Protein AF-A0A7V9Q6L2-F1 (afdb_monomer)

Solvent-accessible surface area (backbone atoms only — not comparable to full-atom values): 27341 Å² total; per-residue (Å²): 144,86,89,87,87,85,85,87,82,90,83,86,64,99,75,74,77,53,73,68,39,53,54,52,52,50,51,54,52,54,52,43,50,50,40,48,52,53,35,56,74,56,25,67,44,70,55,85,98,48,64,47,20,23,46,60,81,89,54,92,84,54,55,62,50,43,51,35,40,32,33,28,33,26,70,83,36,38,52,64,50,47,68,54,45,42,64,60,35,57,77,67,72,48,44,34,36,32,54,68,41,55,68,55,42,51,40,30,22,34,10,76,78,70,35,53,69,36,12,18,61,43,35,43,36,52,45,82,42,65,69,50,36,44,53,49,52,55,52,50,39,66,62,47,59,80,54,69,34,21,75,48,51,50,44,45,64,71,46,92,77,40,34,37,25,35,31,55,46,42,69,48,90,43,69,45,71,46,100,84,73,45,79,39,47,32,33,63,49,98,86,64,50,80,41,77,53,58,86,41,85,82,37,27,58,54,93,89,54,84,80,76,62,78,77,82,81,69,73,84,72,84,68,70,86,88,71,48,92,54,98,58,55,54,40,64,79,44,80,74,47,75,42,29,30,26,36,33,23,42,22,38,38,56,82,48,98,70,70,40,71,23,30,38,36,40,8,24,52,43,9,49,31,45,96,87,66,49,20,12,35,51,36,47,54,48,23,56,50,50,43,52,53,40,44,74,71,68,42,81,57,58,50,80,76,50,72,52,74,58,98,75,26,32,36,40,32,29,53,53,78,66,62,51,32,42,42,57,58,60,68,75,40,98,60,82,64,55,69,69,56,38,40,54,51,47,26,54,50,23,46,50,49,28,51,43,46,73,72,43,33,21,57,42,53,54,39,40,77,33,25,29,38,25,80,96,72,40,79,36,55,50,83,50,58,66,39,34,38,64,94,58,66,66,72,69,89,70,58,53,72,60,40,44,50,70,77,51,67,90,43,83,67,74,73,57,54,58,58,43,32,38,23,6,44,19,46,39,47,43,23,55,68,47,71,51,78,62,53,80,92,52,85,79,76,59,49,65,82,67,30,82,90,64,54,70,70,58,48,52,50,38,59,31,23,68,32,83,95,58,49,66,57,39,58,59,50,20,53,54,40,47,54,57,47,61,76,73,108

Structure (mmCIF, N/CA/C/O backbone):
data_AF-A0A7V9Q6L2-F1
#
_entry.id   AF-A0A7V9Q6L2-F1
#
loop_
_atom_site.group_PDB
_atom_site.id
_atom_site.type_symbol
_atom_site.label_atom_id
_atom_site.label_alt_id
_atom_site.label_comp_id
_atom_site.label_asym_id
_atom_site.label_entity_id
_atom_site.label_seq_id
_atom_site.pdbx_PDB_ins_code
_atom_site.Cartn_x
_atom_site.Cartn_y
_atom_site.Cartn_z
_atom_site.occupancy
_atom_site.B_iso_or_equiv
_atom_site.auth_seq_id
_atom_site.auth_comp_id
_atom_site.auth_asym_id
_atom_site.auth_atom_id
_atom_site.pdbx_PDB_model_num
ATOM 1 N N . MET A 1 1 ? 42.927 -9.748 39.811 1.00 38.72 1 MET A N 1
ATOM 2 C CA . MET A 1 1 ? 41.551 -10.128 40.196 1.00 38.72 1 MET A CA 1
ATOM 3 C C . MET A 1 1 ? 40.518 -9.326 39.387 1.00 38.72 1 MET A C 1
ATOM 5 O O . MET A 1 1 ? 39.638 -8.703 39.953 1.00 38.72 1 MET A O 1
ATOM 9 N N . ILE A 1 2 ? 40.649 -9.313 38.052 1.00 32.78 2 ILE A N 1
ATOM 10 C CA . ILE A 1 2 ? 39.680 -8.754 37.090 1.00 32.78 2 ILE A CA 1
ATOM 11 C C . ILE A 1 2 ? 39.890 -9.546 35.796 1.00 32.78 2 ILE A C 1
ATOM 13 O O . ILE A 1 2 ? 40.811 -9.238 35.049 1.00 32.78 2 ILE A O 1
ATOM 17 N N . LYS A 1 3 ? 39.123 -10.622 35.603 1.00 26.20 3 LYS A N 1
ATOM 18 C CA . LYS A 1 3 ? 38.919 -11.356 34.338 1.00 26.20 3 LYS A CA 1
ATOM 19 C C . LYS A 1 3 ? 37.876 -12.454 34.594 1.00 26.20 3 LYS A C 1
ATOM 21 O O . LYS A 1 3 ? 38.220 -13.621 34.574 1.00 26.20 3 LYS A O 1
ATOM 26 N N . GLU A 1 4 ? 36.630 -12.078 34.908 1.00 31.11 4 GLU A N 1
ATOM 27 C CA . GLU A 1 4 ? 35.512 -13.043 34.987 1.00 31.11 4 GLU A CA 1
ATOM 28 C C . GLU A 1 4 ? 34.119 -12.378 35.101 1.00 31.11 4 GLU A C 1
ATOM 30 O O . GLU A 1 4 ? 33.344 -12.708 35.982 1.00 31.11 4 GLU A O 1
ATOM 35 N N . VAL A 1 5 ? 33.764 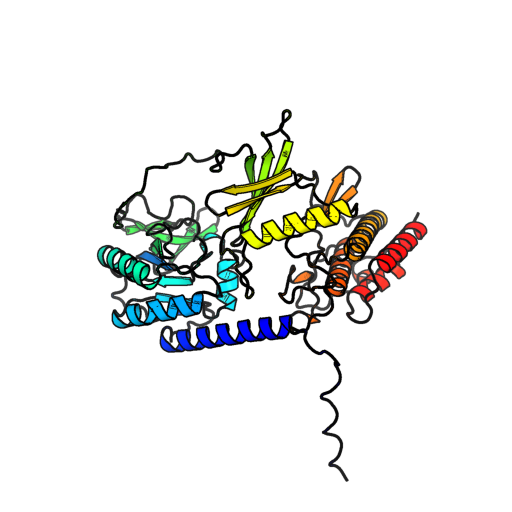-11.409 34.238 1.00 30.47 5 VAL A N 1
ATOM 36 C CA . VAL A 1 5 ? 32.352 -10.936 34.114 1.00 30.47 5 VAL A CA 1
ATOM 37 C C . VAL A 1 5 ? 32.006 -10.465 32.682 1.00 30.47 5 VAL A C 1
ATOM 39 O O . VAL A 1 5 ? 31.285 -9.494 32.494 1.00 30.47 5 VAL A O 1
ATOM 42 N N . VAL A 1 6 ? 32.534 -11.105 31.628 1.00 30.81 6 VAL A N 1
ATOM 43 C CA . VAL A 1 6 ? 32.197 -10.738 30.220 1.00 30.81 6 VAL A CA 1
ATOM 44 C C . VAL A 1 6 ? 31.583 -11.899 29.423 1.00 30.81 6 VAL A C 1
ATOM 46 O O . VAL A 1 6 ? 31.361 -11.804 28.224 1.00 30.81 6 VAL A O 1
ATOM 49 N N . ALA A 1 7 ? 31.196 -12.986 30.083 1.00 28.55 7 ALA A N 1
ATOM 50 C CA . ALA A 1 7 ? 30.449 -14.064 29.448 1.00 28.55 7 ALA A CA 1
ATOM 51 C C . ALA A 1 7 ? 29.199 -14.350 30.274 1.00 28.55 7 ALA A C 1
ATOM 53 O O . ALA A 1 7 ? 29.247 -15.251 31.089 1.00 28.55 7 ALA A O 1
ATOM 54 N N . LEU A 1 8 ? 28.147 -13.528 30.134 1.00 27.83 8 LEU A N 1
ATOM 55 C CA . LEU A 1 8 ? 26.756 -13.790 30.561 1.00 27.83 8 LEU A CA 1
ATOM 56 C C . LEU A 1 8 ? 25.867 -12.570 30.197 1.00 27.83 8 LEU A C 1
ATOM 58 O O . LEU A 1 8 ? 25.389 -11.844 31.067 1.00 27.83 8 LEU A O 1
ATOM 62 N N . SER A 1 9 ? 25.654 -12.286 28.906 1.00 31.33 9 SER A N 1
ATOM 63 C CA . SER A 1 9 ? 24.644 -11.282 28.497 1.00 31.33 9 SER A CA 1
ATOM 64 C C . SER A 1 9 ? 23.985 -11.493 27.126 1.00 31.33 9 SER A C 1
ATOM 66 O O . SER A 1 9 ? 23.320 -10.580 26.646 1.00 31.33 9 SER A O 1
ATOM 68 N N . ASN A 1 10 ? 24.077 -12.684 26.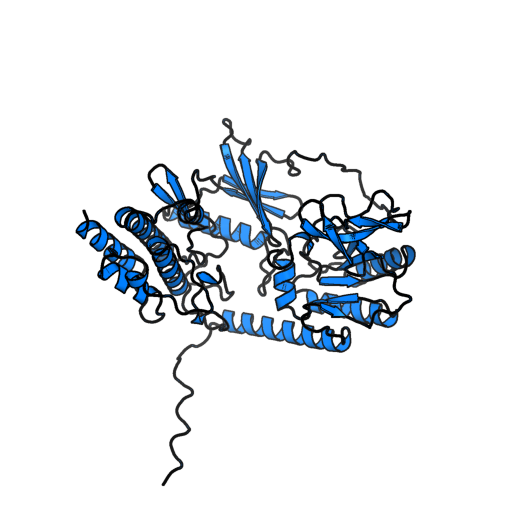524 1.00 31.06 10 ASN A N 1
ATOM 69 C CA . ASN A 1 10 ? 23.445 -12.967 25.224 1.00 31.06 10 ASN A CA 1
ATOM 70 C C . ASN A 1 10 ? 22.164 -13.819 25.283 1.00 31.06 10 ASN A C 1
ATOM 72 O O . ASN A 1 10 ? 21.725 -14.296 24.247 1.00 31.06 10 ASN A O 1
ATOM 76 N N . ASP A 1 11 ? 21.525 -13.965 26.449 1.00 32.78 11 ASP A N 1
ATOM 77 C CA . ASP A 1 11 ? 20.371 -14.871 26.600 1.00 32.78 11 ASP A CA 1
ATOM 78 C C . ASP A 1 11 ? 19.207 -14.245 27.397 1.00 32.78 11 ASP A C 1
ATOM 80 O O . ASP A 1 11 ? 18.768 -14.745 28.431 1.00 32.78 11 ASP A O 1
ATOM 84 N N . ARG A 1 12 ? 18.722 -13.068 26.965 1.00 34.59 12 ARG A N 1
ATOM 85 C CA . ARG A 1 12 ? 17.603 -12.356 27.631 1.00 34.59 12 ARG A CA 1
ATOM 86 C C . ARG A 1 12 ? 16.412 -11.981 26.756 1.00 34.59 12 ARG A C 1
ATOM 88 O O . ARG A 1 12 ? 15.599 -11.148 27.145 1.00 34.59 12 ARG A O 1
ATOM 95 N N . THR A 1 13 ? 16.223 -12.677 25.649 1.00 36.84 13 THR A N 1
ATOM 96 C CA . THR A 1 13 ? 14.893 -12.822 25.055 1.00 36.84 13 THR A CA 1
ATOM 97 C C . THR A 1 13 ? 14.795 -14.258 24.577 1.00 36.84 13 THR A C 1
ATOM 99 O O . THR A 1 13 ? 15.416 -14.586 23.572 1.00 36.84 13 THR A O 1
ATOM 102 N N . GLY A 1 14 ? 14.047 -15.119 25.275 1.00 32.44 14 GLY A N 1
ATOM 103 C CA . GLY A 1 14 ? 13.713 -16.485 24.833 1.00 32.44 14 GLY A CA 1
ATOM 104 C C . GLY A 1 14 ? 12.811 -16.501 23.590 1.00 32.44 14 GLY A C 1
ATOM 105 O O . GLY A 1 14 ? 11.847 -17.255 23.515 1.00 32.44 14 GLY A O 1
ATOM 106 N N . TYR A 1 15 ? 13.072 -15.597 22.648 1.00 44.81 15 TYR A N 1
ATOM 107 C CA . TYR A 1 15 ? 12.371 -15.437 21.398 1.00 44.81 15 TYR A CA 1
ATOM 108 C C . TYR A 1 15 ? 12.981 -16.404 20.391 1.00 44.81 15 TYR A C 1
ATOM 110 O O . TYR A 1 15 ? 14.054 -16.167 19.833 1.00 44.81 15 TYR A O 1
ATOM 118 N N . HIS A 1 16 ? 12.288 -17.511 20.163 1.00 48.88 16 HIS A N 1
ATOM 119 C CA . HIS A 1 16 ? 12.576 -18.397 19.050 1.00 48.88 16 HIS A CA 1
ATOM 120 C C . HIS A 1 16 ? 11.666 -17.990 17.887 1.00 48.88 16 HIS A C 1
ATOM 122 O O . HIS A 1 16 ? 10.455 -18.174 17.996 1.00 48.88 16 HIS A O 1
ATOM 128 N N . PRO A 1 17 ? 12.213 -17.433 16.788 1.00 56.88 17 PRO A N 1
ATOM 129 C CA . PRO A 1 17 ? 11.388 -16.988 15.674 1.00 56.88 17 PRO A CA 1
ATOM 130 C C . PRO A 1 17 ? 10.621 -18.170 15.089 1.00 56.88 17 PRO A C 1
ATOM 132 O O . PRO A 1 17 ? 11.206 -19.248 14.895 1.00 56.88 17 PRO A O 1
ATOM 135 N N . HIS A 1 18 ? 9.342 -17.962 14.775 1.00 59.56 18 HIS A N 1
ATOM 136 C CA . HIS A 1 18 ? 8.531 -18.986 14.123 1.00 59.56 18 HIS A CA 1
ATOM 137 C C . HIS A 1 18 ? 9.165 -19.385 12.772 1.00 59.56 18 HIS A C 1
ATOM 139 O O . HIS A 1 18 ? 9.782 -18.546 12.108 1.00 59.56 18 HIS A O 1
ATOM 145 N N . PRO A 1 19 ? 9.022 -20.644 12.309 1.00 57.47 19 PRO A N 1
ATOM 146 C CA . PRO A 1 19 ? 9.612 -21.093 11.042 1.00 57.47 19 PRO A CA 1
ATOM 147 C C . PRO A 1 19 ? 9.271 -20.194 9.840 1.00 57.47 19 PRO A C 1
ATOM 149 O O . PRO A 1 19 ? 10.137 -19.942 9.001 1.00 57.47 19 PRO A O 1
ATOM 152 N N . GLY A 1 20 ? 8.048 -19.649 9.802 1.00 63.75 20 GLY A N 1
ATOM 153 C CA . GLY A 1 20 ? 7.611 -18.689 8.783 1.00 63.75 20 GLY A CA 1
ATOM 154 C C . GLY A 1 20 ? 8.379 -17.362 8.810 1.00 63.75 20 GLY A C 1
ATOM 155 O O . GLY A 1 20 ? 8.741 -16.849 7.757 1.00 63.75 20 GLY A O 1
ATOM 156 N N . GLU A 1 21 ? 8.724 -16.840 9.990 1.00 65.88 21 GLU A N 1
ATOM 157 C CA . GLU A 1 21 ? 9.515 -15.606 10.130 1.00 65.88 21 GLU A CA 1
ATOM 158 C C . GLU A 1 21 ? 10.955 -15.791 9.650 1.00 65.88 21 GLU A C 1
ATOM 160 O O . GLU A 1 21 ? 11.505 -14.920 8.973 1.00 65.88 21 GLU A O 1
ATOM 165 N N . LYS A 1 22 ? 11.567 -16.946 9.956 1.00 72.44 22 LYS A N 1
ATOM 166 C CA . LYS A 1 22 ? 12.924 -17.267 9.485 1.00 72.44 22 LYS A CA 1
ATOM 167 C C . LYS A 1 22 ? 12.971 -17.379 7.964 1.00 72.44 22 LYS A C 1
ATOM 169 O O . LYS A 1 22 ? 13.867 -16.811 7.343 1.00 72.44 22 LYS A O 1
ATOM 174 N N . ALA A 1 23 ? 12.006 -18.081 7.368 1.00 77.94 23 ALA A N 1
ATOM 175 C CA . ALA A 1 23 ? 11.914 -18.232 5.918 1.00 77.94 23 ALA A CA 1
ATOM 176 C C . ALA A 1 23 ? 11.680 -16.882 5.216 1.00 77.94 23 ALA A C 1
ATOM 178 O O . ALA A 1 23 ? 12.363 -16.571 4.235 1.00 77.94 23 ALA A O 1
ATOM 179 N N . TYR A 1 24 ? 10.781 -16.059 5.763 1.00 80.75 24 TYR A N 1
ATOM 180 C CA . TYR A 1 24 ? 10.493 -14.711 5.278 1.00 80.75 24 TYR A CA 1
ATOM 181 C C . TYR A 1 24 ? 11.738 -13.813 5.317 1.00 80.75 24 TYR A C 1
ATOM 183 O O . TYR A 1 24 ? 12.124 -13.225 4.304 1.00 80.75 24 TYR A O 1
ATOM 191 N N . GLY A 1 25 ? 12.425 -13.764 6.464 1.00 83.81 25 GLY A N 1
ATOM 192 C CA . GLY A 1 25 ? 13.658 -12.993 6.634 1.00 83.81 25 GLY A CA 1
ATOM 193 C C . GLY A 1 25 ? 14.776 -13.443 5.694 1.00 83.81 25 GLY A C 1
ATOM 194 O O . GLY A 1 25 ? 15.381 -12.613 5.018 1.00 83.81 25 GLY A O 1
ATOM 195 N N . HIS A 1 26 ? 15.004 -14.755 5.583 1.00 86.12 26 HIS A N 1
ATOM 196 C CA . HIS A 1 26 ? 16.014 -15.316 4.682 1.00 86.12 26 HIS A CA 1
ATOM 197 C C . HIS A 1 26 ? 15.761 -14.928 3.220 1.00 86.12 26 HIS A C 1
ATOM 199 O O . HIS A 1 26 ? 16.689 -14.547 2.506 1.00 86.12 26 HIS A O 1
ATOM 205 N N . ARG A 1 27 ? 14.502 -14.976 2.768 1.00 89.25 27 ARG A N 1
ATOM 206 C CA . ARG A 1 27 ? 14.135 -14.589 1.401 1.00 89.25 27 ARG A CA 1
ATOM 207 C C . ARG A 1 27 ? 14.427 -13.116 1.117 1.00 89.25 27 ARG A C 1
ATOM 209 O O . ARG A 1 27 ? 14.967 -12.810 0.056 1.00 89.25 27 ARG A O 1
ATOM 216 N N . ILE A 1 28 ? 14.092 -12.217 2.047 1.00 90.81 28 ILE A N 1
ATOM 217 C CA . ILE A 1 28 ? 14.386 -10.782 1.913 1.00 90.81 28 ILE A CA 1
ATOM 218 C C . ILE A 1 28 ? 15.889 -10.564 1.769 1.00 90.81 28 ILE A C 1
ATOM 220 O O . ILE A 1 28 ? 16.313 -9.860 0.851 1.00 90.81 28 ILE A O 1
ATOM 224 N N . THR A 1 29 ? 16.681 -11.171 2.657 1.00 92.75 29 THR A N 1
ATOM 225 C CA . THR A 1 29 ? 18.142 -11.047 2.655 1.00 92.75 29 THR A CA 1
ATOM 226 C C . THR A 1 29 ? 18.728 -11.562 1.346 1.00 92.75 29 THR A C 1
ATOM 228 O O . THR A 1 29 ? 19.375 -10.797 0.637 1.00 92.75 29 THR A O 1
A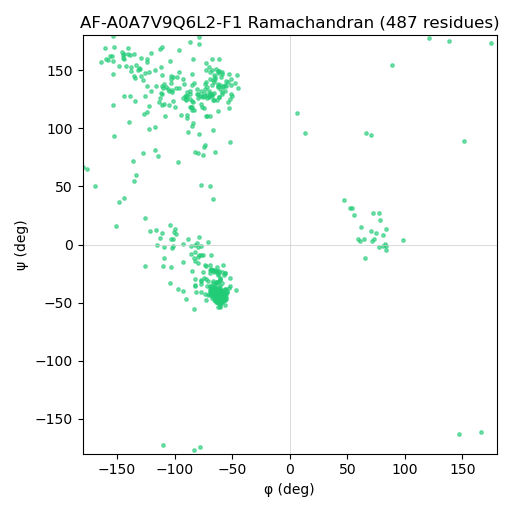TOM 231 N N . SER A 1 30 ? 18.395 -12.796 0.959 1.00 95.06 30 SER A N 1
ATOM 232 C CA . SER A 1 30 ? 18.913 -13.435 -0.255 1.00 95.06 30 SER A CA 1
ATOM 233 C C . SER A 1 30 ? 18.589 -12.642 -1.528 1.00 95.06 30 SER A C 1
ATOM 235 O O . SER A 1 30 ? 19.475 -12.371 -2.338 1.00 95.06 30 SER A O 1
ATOM 237 N N . LEU A 1 31 ? 17.338 -12.195 -1.704 1.00 96.50 31 LEU A N 1
ATOM 238 C CA . LEU A 1 31 ? 16.969 -11.396 -2.877 1.00 96.50 31 LEU A CA 1
ATOM 239 C C . LEU A 1 31 ? 17.652 -10.024 -2.874 1.00 96.50 31 LEU A C 1
ATOM 241 O O . LEU A 1 31 ? 18.072 -9.548 -3.930 1.00 96.50 31 LEU A O 1
ATOM 245 N N . SER A 1 32 ? 17.773 -9.392 -1.705 1.00 97.12 32 SER A N 1
ATOM 246 C CA . SER A 1 32 ? 18.403 -8.075 -1.573 1.00 97.12 32 SER A CA 1
ATOM 247 C C . SER A 1 32 ? 19.908 -8.122 -1.839 1.00 97.12 32 SER A C 1
ATOM 249 O O . SER A 1 32 ? 20.435 -7.199 -2.461 1.00 97.12 32 SER A O 1
ATOM 251 N N . GLU A 1 33 ? 20.588 -9.187 -1.411 1.00 97.50 33 GLU A N 1
ATOM 252 C CA . GLU A 1 33 ? 21.999 -9.445 -1.715 1.00 97.50 33 GLU A CA 1
ATOM 253 C C . GLU A 1 33 ? 22.203 -9.659 -3.215 1.00 97.50 33 GLU A C 1
ATOM 255 O O . GLU A 1 33 ? 22.992 -8.934 -3.821 1.00 97.50 33 GLU A O 1
ATOM 260 N N . GLY A 1 34 ? 21.394 -10.520 -3.845 1.00 97.94 34 GLY A N 1
ATOM 261 C CA . GLY A 1 34 ? 21.451 -10.720 -5.295 1.00 97.94 34 GLY A CA 1
ATOM 262 C C . GLY A 1 34 ? 21.215 -9.425 -6.083 1.00 97.94 34 GLY A C 1
ATOM 263 O O . GLY A 1 34 ? 21.959 -9.111 -7.011 1.00 97.94 34 GLY A O 1
ATOM 264 N N . TRP A 1 35 ? 20.243 -8.597 -5.677 1.00 98.12 35 TRP A N 1
ATOM 265 C CA . TRP A 1 35 ? 20.018 -7.291 -6.311 1.00 98.12 35 TRP A CA 1
ATOM 266 C C . TRP A 1 35 ? 21.237 -6.376 -6.176 1.00 98.12 35 TRP A C 1
ATOM 268 O O . TRP A 1 35 ? 21.622 -5.699 -7.129 1.00 98.12 35 TRP A O 1
ATOM 278 N N . LYS A 1 36 ? 21.859 -6.352 -4.992 1.00 97.44 36 LYS A N 1
ATOM 279 C CA . LYS A 1 36 ? 23.044 -5.536 -4.717 1.00 97.44 36 LYS A CA 1
ATOM 280 C C . LYS A 1 36 ? 24.225 -5.953 -5.594 1.00 97.44 36 LYS A C 1
ATOM 282 O O . LYS A 1 36 ? 24.883 -5.071 -6.143 1.00 97.44 36 LYS A O 1
ATOM 287 N N . GLU A 1 37 ? 24.469 -7.251 -5.748 1.00 98.12 37 GLU A N 1
ATOM 288 C CA . GLU A 1 37 ? 25.532 -7.796 -6.604 1.00 98.12 37 GLU A CA 1
ATOM 289 C C . GLU A 1 37 ? 25.307 -7.441 -8.077 1.00 98.12 37 GLU A C 1
ATOM 291 O O . GLU A 1 37 ? 26.181 -6.856 -8.719 1.00 98.12 37 GLU A O 1
ATOM 296 N N . LEU A 1 38 ? 24.095 -7.673 -8.589 1.00 98.31 38 LEU A N 1
ATOM 297 C CA . LEU A 1 38 ? 23.725 -7.344 -9.968 1.00 98.31 38 LEU A CA 1
ATOM 298 C C . LEU A 1 38 ? 23.818 -5.835 -10.238 1.00 98.31 38 LEU A C 1
ATOM 300 O O . LEU A 1 38 ? 24.314 -5.404 -11.281 1.00 98.31 38 LEU A O 1
ATOM 304 N N . CYS A 1 39 ? 23.394 -5.003 -9.286 1.00 97.12 39 CYS A N 1
ATOM 305 C CA . CYS A 1 39 ? 23.569 -3.558 -9.368 1.00 97.12 39 CYS A CA 1
ATOM 306 C C . CYS A 1 39 ? 25.042 -3.133 -9.326 1.00 97.12 39 CYS A C 1
ATOM 308 O O . CYS A 1 39 ? 25.403 -2.180 -10.012 1.00 97.12 39 CYS A O 1
ATOM 310 N N . ALA A 1 40 ? 25.890 -3.787 -8.531 1.00 96.50 40 ALA A N 1
ATOM 311 C CA . ALA A 1 40 ? 27.319 -3.488 -8.499 1.00 96.50 40 ALA A CA 1
ATOM 312 C C . ALA A 1 40 ? 27.991 -3.830 -9.837 1.00 96.50 40 ALA A C 1
ATOM 314 O O . ALA A 1 40 ? 28.828 -3.063 -10.306 1.00 96.50 40 ALA A O 1
ATOM 315 N N . GLN A 1 41 ? 27.568 -4.927 -10.471 1.00 97.75 41 GLN A N 1
ATOM 316 C CA . GLN A 1 41 ? 28.099 -5.382 -11.751 1.00 97.75 41 GLN A CA 1
ATOM 317 C C . GLN A 1 41 ? 27.644 -4.517 -12.937 1.00 97.75 41 GLN A C 1
ATOM 319 O O . GLN A 1 41 ? 28.470 -4.122 -13.756 1.00 97.75 41 GLN A O 1
ATOM 324 N N . TYR A 1 42 ? 26.345 -4.218 -13.046 1.00 98.31 42 TYR A N 1
ATOM 325 C CA . TYR A 1 42 ? 25.775 -3.608 -14.259 1.00 98.31 42 TYR A CA 1
ATOM 326 C C . TYR A 1 42 ? 25.339 -2.145 -14.107 1.00 98.31 42 TYR A C 1
ATOM 328 O O . TYR A 1 42 ? 25.018 -1.487 -15.096 1.00 98.31 42 TYR A O 1
ATOM 336 N N . LEU A 1 43 ? 25.277 -1.629 -12.879 1.00 97.75 43 LEU A N 1
ATOM 337 C CA . LEU A 1 43 ? 24.831 -0.268 -12.564 1.00 97.75 43 LEU A CA 1
ATOM 338 C C . LEU A 1 43 ? 25.805 0.396 -11.571 1.00 97.75 43 LEU A C 1
ATOM 340 O O . LEU A 1 43 ? 25.405 0.746 -10.450 1.00 97.75 43 LEU A O 1
ATOM 344 N N . PRO A 1 44 ? 27.096 0.546 -11.922 1.00 96.38 44 PRO A N 1
ATOM 345 C CA . PRO A 1 44 ? 28.130 0.952 -10.971 1.00 96.38 44 PRO A CA 1
ATOM 346 C C . PRO A 1 44 ? 27.952 2.390 -10.464 1.00 96.38 44 PRO A C 1
ATOM 348 O O . PRO A 1 44 ? 28.428 2.722 -9.380 1.00 96.38 44 PRO A O 1
ATOM 351 N N . LEU A 1 45 ? 27.241 3.246 -11.203 1.00 96.75 45 LEU A N 1
ATOM 352 C CA . LEU A 1 45 ? 27.132 4.664 -10.874 1.00 96.75 45 LEU A CA 1
ATOM 353 C C . LEU A 1 45 ? 26.000 4.949 -9.891 1.00 96.75 45 LEU A C 1
ATOM 355 O O . LEU A 1 45 ? 24.834 4.646 -10.157 1.00 96.75 45 LEU A O 1
ATOM 359 N N . ILE A 1 46 ? 26.353 5.613 -8.790 1.00 93.12 46 ILE A N 1
ATOM 360 C CA . ILE A 1 46 ? 25.446 5.995 -7.706 1.00 93.12 46 ILE A CA 1
ATOM 361 C C . ILE A 1 46 ? 25.511 7.514 -7.535 1.00 93.12 46 ILE A C 1
ATOM 363 O O . ILE A 1 46 ? 26.445 8.021 -6.915 1.00 93.12 46 ILE A O 1
ATOM 367 N N . PRO A 1 47 ? 24.550 8.273 -8.079 1.00 91.31 47 PRO A N 1
ATOM 368 C CA . PRO A 1 47 ? 24.470 9.695 -7.797 1.00 91.31 47 PRO A CA 1
ATOM 369 C C . PRO A 1 47 ? 24.144 9.944 -6.320 1.00 91.31 47 PRO A C 1
ATOM 371 O O . PRO A 1 47 ? 23.368 9.208 -5.704 1.00 91.31 47 PRO A O 1
ATOM 374 N N . THR A 1 48 ? 24.698 11.016 -5.762 1.00 88.25 48 THR A N 1
ATOM 375 C CA . THR A 1 48 ? 24.426 11.444 -4.386 1.00 88.25 48 THR A CA 1
ATOM 376 C C . THR A 1 48 ? 22.932 11.701 -4.183 1.00 88.25 48 THR A C 1
ATOM 378 O O . THR A 1 48 ? 22.287 12.321 -5.027 1.00 88.25 48 THR A O 1
ATOM 381 N N . ASN A 1 49 ? 22.376 11.236 -3.060 1.00 86.38 49 ASN A N 1
ATOM 382 C CA . ASN A 1 49 ? 20.960 11.398 -2.695 1.00 86.38 49 ASN A CA 1
ATOM 383 C C . ASN A 1 49 ? 19.957 10.875 -3.745 1.00 86.38 49 ASN A C 1
ATOM 385 O O . ASN A 1 49 ? 18.817 11.332 -3.805 1.00 86.38 49 ASN A O 1
ATOM 389 N N . SER A 1 50 ? 20.364 9.908 -4.571 1.00 89.56 50 SER A N 1
ATOM 390 C CA . SER A 1 50 ? 19.517 9.305 -5.600 1.00 89.56 50 SER A CA 1
ATOM 391 C C . SER A 1 50 ? 19.097 7.892 -5.214 1.00 89.56 50 SER A C 1
ATOM 393 O O . SER A 1 50 ? 19.915 7.059 -4.829 1.00 89.56 50 SER A O 1
ATOM 395 N N . ILE A 1 51 ? 17.815 7.584 -5.416 1.00 94.25 51 ILE A N 1
ATOM 396 C CA . ILE A 1 51 ? 17.312 6.204 -5.357 1.00 94.25 51 ILE A CA 1
ATOM 397 C C . ILE A 1 51 ? 17.682 5.398 -6.605 1.00 94.25 51 ILE A C 1
ATOM 399 O O . ILE A 1 51 ? 17.404 4.212 -6.662 1.00 94.25 51 ILE A O 1
ATOM 403 N N . TRP A 1 52 ? 18.227 6.038 -7.640 1.00 96.06 52 TRP A N 1
ATOM 404 C CA . TRP A 1 52 ? 18.550 5.425 -8.927 1.00 96.06 52 TRP A CA 1
ATOM 405 C C . TRP A 1 52 ? 20.044 5.169 -9.057 1.00 96.06 52 TRP A C 1
ATOM 407 O O . TRP A 1 52 ? 20.843 6.031 -8.694 1.00 96.06 52 TRP A O 1
ATOM 417 N N . ARG A 1 53 ? 20.391 4.039 -9.673 1.00 97.38 53 ARG A N 1
ATOM 418 C CA . ARG A 1 53 ? 21.729 3.704 -10.167 1.00 97.38 53 ARG A CA 1
ATOM 419 C C . ARG A 1 53 ? 21.731 3.669 -11.689 1.00 97.38 53 ARG A C 1
ATOM 421 O O . ARG A 1 53 ? 20.690 3.379 -12.277 1.00 97.38 53 ARG A O 1
ATOM 428 N N . TYR A 1 54 ? 22.876 3.931 -12.313 1.00 97.88 54 TYR A N 1
ATOM 429 C CA . TYR A 1 54 ? 23.006 4.041 -13.772 1.00 97.88 54 TYR A CA 1
ATOM 430 C C . TYR A 1 54 ? 24.095 3.116 -14.316 1.00 97.88 54 TYR A C 1
ATOM 432 O O . TYR A 1 54 ? 25.102 2.884 -13.645 1.00 97.88 54 TYR A O 1
ATOM 440 N N . SER A 1 55 ? 23.891 2.613 -15.538 1.00 97.88 55 SER A N 1
ATOM 441 C CA . SER A 1 55 ? 24.839 1.720 -16.218 1.00 97.88 55 SER A CA 1
ATOM 442 C C . SER A 1 55 ? 26.124 2.432 -16.630 1.00 97.88 55 SER A C 1
ATOM 444 O O . SER A 1 55 ? 27.210 1.878 -16.498 1.00 97.88 55 SER A O 1
ATOM 446 N N . ARG A 1 56 ? 26.007 3.686 -17.075 1.00 95.94 56 ARG A N 1
ATOM 447 C CA . ARG A 1 56 ? 27.128 4.547 -17.463 1.00 95.94 56 ARG A CA 1
ATOM 448 C C . ARG A 1 56 ? 26.794 6.023 -17.291 1.00 95.94 56 ARG A C 1
ATOM 450 O O . ARG A 1 56 ? 25.643 6.385 -17.035 1.00 95.94 56 ARG A O 1
ATOM 457 N N . GLN A 1 57 ? 27.806 6.880 -17.421 1.00 93.81 57 GLN A N 1
ATOM 458 C CA . GLN A 1 57 ? 27.590 8.321 -17.424 1.00 93.81 57 GLN A CA 1
ATOM 459 C C . GLN A 1 57 ? 26.872 8.721 -18.711 1.00 93.81 57 GLN A C 1
ATOM 461 O O . GLN A 1 57 ? 27.033 8.098 -19.766 1.00 93.81 57 GLN A O 1
ATOM 466 N N . ARG A 1 58 ? 26.061 9.772 -18.611 1.00 91.19 58 ARG A N 1
ATOM 467 C CA . ARG A 1 58 ? 25.451 10.379 -19.787 1.00 91.19 58 ARG A CA 1
ATOM 468 C C . ARG A 1 58 ? 26.536 11.097 -20.592 1.00 91.19 58 ARG A C 1
ATOM 470 O O . ARG A 1 58 ? 27.302 11.871 -20.027 1.00 91.19 58 ARG A O 1
ATOM 477 N N . SER A 1 59 ? 26.567 10.861 -21.894 1.00 91.00 59 SER A N 1
ATOM 478 C CA . SER A 1 59 ? 27.427 11.554 -22.850 1.00 91.00 59 SER A CA 1
ATOM 479 C C . SER A 1 59 ? 26.681 12.711 -23.523 1.00 91.00 59 SER A C 1
ATOM 481 O O . SER A 1 59 ? 25.454 12.815 -23.452 1.00 91.00 59 SER A O 1
ATOM 483 N N . SER A 1 60 ? 27.414 13.586 -24.213 1.00 87.25 60 SER A N 1
ATOM 484 C CA . SER A 1 60 ? 26.824 14.636 -25.056 1.00 87.25 60 SER A CA 1
ATOM 485 C C . SER A 1 60 ? 26.052 14.080 -26.258 1.00 87.25 60 SER A C 1
ATOM 487 O O . SER A 1 60 ? 25.174 14.770 -26.772 1.00 87.25 60 SER A O 1
ATOM 489 N N . ALA A 1 61 ? 26.344 12.844 -26.677 1.00 88.00 61 ALA A N 1
ATOM 490 C CA . ALA A 1 61 ? 25.637 12.162 -27.756 1.00 88.00 61 ALA A CA 1
ATOM 491 C C . ALA A 1 61 ? 24.252 11.647 -27.326 1.00 88.00 61 ALA A C 1
ATOM 493 O O . ALA A 1 61 ? 23.373 11.505 -28.172 1.00 88.00 61 ALA A O 1
ATOM 494 N N . ASP A 1 62 ? 24.029 11.414 -26.024 1.00 91.69 62 ASP A N 1
ATOM 495 C CA . ASP A 1 62 ? 22.741 10.926 -25.531 1.00 91.69 62 ASP A CA 1
ATOM 496 C C . ASP A 1 62 ? 21.644 11.993 -25.705 1.00 91.69 62 ASP A C 1
ATOM 498 O O . ASP A 1 62 ? 21.779 13.117 -25.190 1.00 91.69 62 ASP A O 1
ATOM 502 N N . PRO A 1 63 ? 20.499 11.660 -26.324 1.00 92.19 63 PRO A N 1
ATOM 503 C CA . PRO A 1 63 ? 19.450 12.632 -26.577 1.00 92.19 63 PRO A CA 1
ATOM 504 C C . PRO A 1 63 ? 18.888 13.195 -25.267 1.00 92.19 63 PRO A C 1
ATOM 506 O O . PRO A 1 63 ? 18.808 12.527 -24.235 1.00 92.19 63 PRO A O 1
ATOM 509 N N . ALA A 1 64 ? 18.474 14.462 -25.301 1.00 90.75 64 ALA A N 1
ATOM 510 C CA . ALA A 1 64 ? 17.852 15.112 -24.147 1.00 90.75 64 ALA A CA 1
ATOM 511 C C . ALA A 1 64 ? 16.410 14.627 -23.899 1.00 90.75 64 ALA A C 1
ATOM 513 O O . ALA A 1 64 ? 15.878 14.812 -22.804 1.00 90.75 64 ALA A O 1
ATOM 514 N N . GLN A 1 65 ? 15.777 14.006 -24.899 1.00 94.25 65 GLN A N 1
ATOM 515 C CA . GLN A 1 65 ? 14.412 13.479 -24.873 1.00 94.25 65 GLN A CA 1
ATOM 516 C C . GLN A 1 65 ? 14.215 12.423 -25.963 1.00 94.25 65 GLN A C 1
ATOM 518 O O . GLN A 1 65 ? 14.922 12.425 -26.966 1.00 94.25 65 GLN A O 1
ATOM 523 N N . GLY A 1 66 ? 13.207 11.569 -25.812 1.00 95.00 66 GLY A N 1
ATOM 524 C CA . GLY A 1 66 ? 12.910 10.546 -26.806 1.00 95.00 66 GLY A CA 1
ATOM 525 C C . GLY A 1 66 ? 11.952 9.480 -26.296 1.00 95.00 66 GLY A C 1
ATOM 526 O O . GLY A 1 66 ? 11.248 9.667 -25.300 1.00 95.00 66 GLY A O 1
ATOM 527 N N . TRP A 1 67 ? 11.950 8.340 -26.982 1.00 96.31 67 TRP A N 1
ATOM 528 C CA . TRP A 1 67 ? 11.233 7.145 -26.551 1.00 96.31 67 TRP A CA 1
ATOM 529 C C . TRP A 1 67 ? 12.007 6.446 -25.445 1.00 96.31 67 TRP A C 1
ATOM 531 O O . TRP A 1 67 ? 13.140 6.036 -25.657 1.00 96.31 67 TRP A O 1
ATOM 541 N N . LYS A 1 68 ? 11.384 6.284 -24.281 1.00 96.12 68 LYS A N 1
ATOM 542 C CA . LYS A 1 68 ? 11.917 5.490 -23.174 1.00 96.12 68 LYS A CA 1
ATOM 543 C C . LYS A 1 68 ? 11.224 4.147 -23.132 1.00 96.12 68 LYS A C 1
ATOM 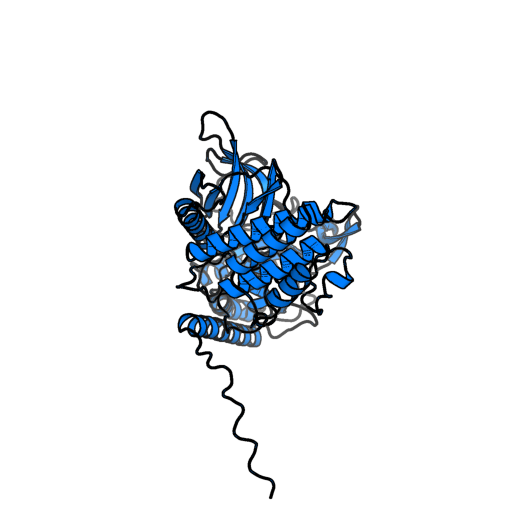545 O O . LYS A 1 68 ? 10.010 4.078 -23.350 1.00 96.12 68 LYS A O 1
ATOM 550 N N . LEU A 1 69 ? 11.977 3.116 -22.769 1.00 98.25 69 LEU A N 1
ATOM 551 C CA . LEU A 1 69 ? 11.408 1.821 -22.419 1.00 98.25 69 LEU A CA 1
ATOM 552 C C . LEU A 1 69 ? 11.414 1.681 -20.901 1.00 98.25 69 LEU A C 1
ATOM 554 O O . LEU A 1 69 ? 12.431 1.926 -20.255 1.00 98.25 69 LEU A O 1
ATOM 558 N N . HIS A 1 70 ? 10.284 1.282 -20.338 1.00 98.38 70 HIS A N 1
ATOM 559 C CA . HIS A 1 70 ? 10.142 0.967 -18.926 1.00 98.38 70 HIS A CA 1
ATOM 560 C C . HIS A 1 70 ? 9.868 -0.522 -18.780 1.00 98.38 70 HIS A C 1
ATOM 562 O O . HIS A 1 70 ? 8.905 -1.039 -19.344 1.00 98.38 70 HIS A O 1
ATOM 568 N N . LEU A 1 71 ? 10.721 -1.210 -18.032 1.00 98.50 71 LEU A N 1
ATOM 569 C CA . LEU A 1 71 ? 10.582 -2.628 -17.756 1.00 98.50 71 LEU A CA 1
ATOM 570 C C . LEU A 1 71 ? 10.035 -2.797 -16.351 1.00 98.50 71 LEU A C 1
ATOM 572 O O . LEU A 1 71 ? 10.522 -2.168 -15.404 1.00 98.50 71 LEU A O 1
ATOM 576 N N . SER A 1 72 ? 9.032 -3.660 -16.243 1.00 98.12 72 SER A N 1
ATOM 577 C CA . SER A 1 72 ? 8.338 -3.917 -14.998 1.00 98.12 72 SER A CA 1
ATOM 578 C C . SER A 1 72 ? 8.726 -5.222 -14.333 1.00 98.12 72 SER A C 1
ATOM 580 O O . SER A 1 72 ? 8.998 -6.214 -15.001 1.00 98.12 72 SER A O 1
ATOM 582 N N . ALA A 1 73 ? 8.744 -5.201 -13.003 1.00 97.75 73 ALA A N 1
ATOM 583 C CA . ALA A 1 73 ? 9.005 -6.344 -12.148 1.00 97.75 73 ALA A CA 1
ATOM 584 C C . ALA A 1 73 ? 8.428 -6.117 -10.745 1.00 97.75 73 ALA A C 1
ATOM 586 O O . ALA A 1 73 ? 8.181 -4.991 -10.299 1.00 97.75 73 ALA A O 1
ATOM 587 N N . THR A 1 74 ? 8.228 -7.228 -10.047 1.00 97.44 74 THR A N 1
ATOM 588 C CA . THR A 1 74 ? 7.970 -7.270 -8.607 1.00 97.44 74 THR A CA 1
ATOM 589 C C . THR A 1 74 ? 9.297 -7.304 -7.846 1.00 97.44 74 THR A C 1
ATOM 591 O O . THR A 1 74 ? 10.354 -7.464 -8.455 1.00 97.44 74 THR A O 1
ATOM 594 N N . VAL A 1 75 ? 9.262 -7.220 -6.513 1.00 96.06 75 VAL A N 1
ATOM 595 C CA . VAL A 1 75 ? 10.469 -7.461 -5.697 1.00 96.06 75 VAL A CA 1
ATOM 596 C C . VAL A 1 75 ? 11.009 -8.888 -5.855 1.00 96.06 75 VAL A C 1
ATOM 598 O O . VAL A 1 75 ? 12.204 -9.101 -5.701 1.00 96.06 75 VAL A O 1
ATOM 601 N N . LEU A 1 76 ? 10.153 -9.847 -6.227 1.00 96.88 76 LEU A N 1
ATOM 602 C CA . LEU A 1 76 ? 10.526 -11.248 -6.435 1.00 96.88 76 LEU A CA 1
ATOM 603 C C . LEU A 1 76 ? 11.128 -11.510 -7.819 1.00 96.88 76 LEU A C 1
ATOM 605 O O . LEU A 1 76 ? 11.941 -12.414 -7.978 1.00 96.88 76 LEU A O 1
ATOM 609 N N . THR A 1 77 ? 10.731 -10.731 -8.827 1.00 97.25 77 THR A N 1
ATOM 610 C CA . THR A 1 77 ? 11.152 -10.930 -10.225 1.00 97.25 77 THR A CA 1
ATOM 611 C C . THR A 1 77 ? 12.237 -9.951 -10.681 1.00 97.25 77 THR A C 1
ATOM 613 O O . THR A 1 77 ? 12.734 -10.065 -11.800 1.00 97.25 77 THR A O 1
ATOM 616 N N . ALA A 1 78 ? 12.646 -9.009 -9.826 1.00 98.00 78 ALA A N 1
ATOM 617 C CA . ALA A 1 78 ? 13.635 -7.980 -10.145 1.00 98.00 78 ALA A CA 1
ATOM 618 C C . ALA A 1 78 ? 15.024 -8.545 -10.492 1.00 98.00 78 ALA A C 1
ATOM 620 O O . ALA A 1 78 ? 15.583 -8.149 -11.515 1.00 98.00 78 ALA A O 1
ATOM 621 N N . ASN A 1 79 ? 15.554 -9.488 -9.701 1.00 98.31 79 ASN A N 1
ATOM 622 C CA . ASN A 1 79 ? 16.873 -10.091 -9.954 1.00 98.31 79 ASN A CA 1
ATOM 623 C C . ASN A 1 79 ? 16.893 -10.817 -11.307 1.00 98.31 79 ASN A C 1
ATOM 625 O O . ASN A 1 79 ? 17.729 -10.532 -12.159 1.00 98.31 79 ASN A O 1
ATOM 629 N N . GLN A 1 80 ? 15.876 -11.643 -11.570 1.00 98.06 80 GLN A N 1
ATOM 630 C CA . GLN A 1 80 ? 15.728 -12.329 -12.857 1.00 98.06 80 GLN A CA 1
ATOM 631 C C . GLN A 1 80 ? 15.604 -11.345 -14.028 1.00 98.06 80 GLN A C 1
ATOM 633 O O . GLN A 1 80 ? 16.148 -11.588 -15.105 1.00 98.06 80 GLN A O 1
ATOM 638 N N . LEU A 1 81 ? 14.878 -10.236 -13.842 1.00 98.38 81 LEU A N 1
ATOM 639 C CA . LEU A 1 81 ? 14.746 -9.204 -14.866 1.00 98.38 81 LEU A CA 1
ATOM 640 C C . LEU A 1 81 ? 16.114 -8.609 -15.216 1.00 98.38 81 LEU A C 1
ATOM 642 O O . LEU A 1 81 ? 16.462 -8.577 -16.396 1.00 98.38 81 LEU A O 1
ATOM 646 N N . ILE A 1 82 ? 16.876 -8.139 -14.221 1.00 98.25 82 ILE A N 1
ATOM 647 C CA . ILE A 1 82 ? 18.160 -7.469 -14.464 1.00 98.25 82 ILE A CA 1
ATOM 648 C C . ILE A 1 82 ? 19.214 -8.443 -15.009 1.00 98.25 82 ILE A C 1
ATOM 650 O O . ILE A 1 82 ? 19.887 -8.090 -15.972 1.00 98.25 82 ILE A O 1
ATOM 654 N N . GLU A 1 83 ? 19.281 -9.682 -14.512 1.00 98.31 83 GLU A N 1
ATOM 655 C CA . GLU A 1 83 ? 20.155 -10.746 -15.043 1.00 98.31 83 GLU A CA 1
ATOM 656 C C . GLU A 1 83 ? 19.943 -10.981 -16.540 1.00 98.31 83 GLU A C 1
ATOM 658 O O . GLU A 1 83 ? 20.895 -11.167 -17.295 1.00 98.31 83 GLU A O 1
ATOM 663 N N . LYS A 1 84 ? 18.684 -10.952 -16.990 1.00 98.31 84 LYS A N 1
ATOM 664 C CA . LYS A 1 84 ? 18.328 -11.217 -18.389 1.00 98.31 84 LYS A CA 1
ATOM 665 C C . LYS A 1 84 ? 18.617 -10.040 -19.314 1.00 98.31 84 LYS A C 1
ATOM 667 O O . LYS A 1 84 ? 18.933 -10.261 -20.481 1.00 98.31 84 LYS A O 1
ATOM 672 N N . VAL A 1 85 ? 18.466 -8.800 -18.841 1.00 98.50 85 VAL A N 1
ATOM 673 C CA . VAL A 1 85 ? 18.518 -7.611 -19.715 1.00 98.50 85 VAL A CA 1
ATOM 674 C C . VAL A 1 85 ? 19.818 -6.830 -19.616 1.00 98.50 85 VAL A C 1
ATOM 676 O O . VAL A 1 85 ? 20.249 -6.263 -20.617 1.00 98.50 85 VAL A O 1
ATOM 679 N N . ALA A 1 86 ? 20.448 -6.787 -18.445 1.00 98.44 86 ALA A N 1
ATOM 680 C CA . ALA A 1 86 ? 21.607 -5.938 -18.217 1.00 98.44 86 ALA A CA 1
ATOM 681 C C . ALA A 1 86 ? 22.839 -6.350 -19.041 1.00 98.44 86 ALA A C 1
ATOM 683 O O . ALA A 1 86 ? 23.406 -5.458 -19.669 1.00 98.44 86 ALA A O 1
ATOM 684 N N . PRO A 1 87 ? 23.207 -7.645 -19.174 1.00 98.62 87 PRO A N 1
ATOM 685 C CA . PRO A 1 87 ? 24.319 -8.044 -20.043 1.00 98.62 87 PRO A CA 1
ATOM 686 C C . PRO A 1 87 ? 24.118 -7.592 -21.493 1.00 98.62 87 PRO A C 1
ATOM 688 O O . PRO A 1 87 ? 25.032 -7.069 -22.125 1.00 98.62 87 PRO A O 1
ATOM 691 N N . PHE A 1 88 ? 22.891 -7.743 -22.004 1.00 98.50 88 PHE A N 1
ATOM 692 C CA . PHE A 1 88 ? 22.525 -7.334 -23.358 1.00 98.50 88 PHE A CA 1
ATOM 693 C C . PHE A 1 88 ? 22.603 -5.812 -23.543 1.00 98.50 88 PHE A C 1
ATOM 695 O O . PHE A 1 88 ? 23.159 -5.346 -24.532 1.00 98.50 88 PHE A O 1
ATOM 702 N N . LEU A 1 89 ? 22.071 -5.034 -22.595 1.00 98.50 89 LEU A N 1
ATOM 703 C CA . LEU A 1 89 ? 22.089 -3.570 -22.666 1.00 98.50 89 LEU A CA 1
ATOM 704 C C . LEU A 1 89 ? 23.504 -2.997 -22.510 1.00 98.50 89 LEU A C 1
ATOM 706 O O . LEU A 1 89 ? 23.870 -2.092 -23.256 1.00 98.50 89 LEU A O 1
ATOM 710 N N . CYS A 1 90 ? 24.305 -3.540 -21.588 1.00 97.94 90 CYS A N 1
ATOM 711 C CA . CYS A 1 90 ? 25.704 -3.152 -21.402 1.00 97.94 90 CYS A CA 1
ATOM 712 C C . CYS A 1 90 ? 26.556 -3.494 -22.630 1.00 97.94 90 CYS A C 1
ATOM 714 O O . CYS A 1 90 ? 27.362 -2.669 -23.046 1.00 97.94 90 CYS A O 1
ATOM 716 N N . GLY A 1 91 ? 26.344 -4.658 -23.257 1.00 97.44 91 GLY A N 1
ATOM 717 C CA . GLY A 1 91 ? 27.054 -5.043 -24.483 1.00 97.44 91 GLY A CA 1
ATOM 718 C C . GLY A 1 91 ? 26.780 -4.132 -25.686 1.00 97.44 91 GLY A C 1
ATOM 719 O O . GLY A 1 91 ? 27.566 -4.117 -26.628 1.00 97.44 91 GLY A O 1
ATOM 720 N N . LEU A 1 92 ? 25.687 -3.363 -25.652 1.00 96.75 92 LEU A N 1
ATOM 721 C CA . LEU A 1 92 ? 25.324 -2.369 -26.667 1.00 96.75 92 LEU A CA 1
ATOM 722 C C . LEU A 1 92 ? 25.610 -0.920 -26.234 1.00 96.75 92 LEU A C 1
ATOM 724 O O . LEU A 1 92 ? 25.231 0.005 -26.946 1.00 96.75 92 LEU A O 1
ATOM 728 N N . ASP A 1 93 ? 26.221 -0.714 -25.064 1.00 95.88 93 ASP A N 1
ATOM 729 C CA . ASP A 1 93 ? 26.462 0.606 -24.463 1.00 95.88 93 ASP A CA 1
ATOM 730 C C . ASP A 1 93 ? 25.193 1.482 -24.309 1.00 95.88 93 ASP A C 1
ATOM 732 O O . ASP A 1 93 ? 25.209 2.720 -24.358 1.00 95.88 93 ASP A O 1
ATOM 736 N N . VAL A 1 94 ? 24.044 0.836 -24.090 1.00 96.94 94 VAL A N 1
ATOM 737 C CA . VAL A 1 94 ? 22.767 1.530 -23.903 1.00 96.94 94 VAL A CA 1
ATOM 738 C C . VAL A 1 94 ? 22.673 2.060 -22.471 1.00 96.94 94 VAL A C 1
ATOM 740 O O . VAL A 1 94 ? 22.846 1.325 -21.496 1.00 96.94 94 VAL A O 1
ATOM 743 N N . LEU A 1 95 ? 22.335 3.344 -22.318 1.00 97.81 95 LEU A N 1
ATOM 744 C CA . LEU A 1 95 ? 22.093 3.934 -21.004 1.00 97.81 95 LEU A CA 1
ATOM 745 C C . LEU A 1 95 ? 20.792 3.381 -20.407 1.00 97.81 95 LEU A C 1
ATOM 747 O O . LEU A 1 95 ? 19.718 3.471 -21.007 1.00 97.81 95 LEU A O 1
ATOM 751 N N . PHE A 1 96 ? 20.864 2.866 -19.184 1.00 98.25 96 PHE A N 1
ATOM 752 C CA . PHE A 1 96 ? 19.688 2.511 -18.400 1.00 98.25 96 PHE A CA 1
ATOM 753 C C . PHE A 1 96 ? 19.913 2.768 -16.913 1.00 98.25 96 PHE A C 1
ATOM 755 O O . PHE A 1 96 ? 21.040 2.950 -16.447 1.00 98.25 96 PHE A O 1
ATOM 762 N N . LYS A 1 97 ? 18.809 2.811 -16.167 1.00 97.88 97 LYS A N 1
ATOM 763 C CA . LYS A 1 97 ? 18.815 2.966 -14.711 1.00 97.88 97 LYS A CA 1
ATOM 764 C C . LYS A 1 97 ? 17.878 1.988 -14.027 1.00 97.88 97 LYS A C 1
ATOM 766 O O . LYS A 1 97 ? 16.873 1.597 -14.622 1.00 97.88 97 LYS A O 1
ATOM 771 N N . ALA A 1 98 ? 18.169 1.681 -12.769 1.00 98.25 98 ALA A N 1
ATOM 772 C CA . ALA A 1 98 ? 17.317 0.879 -11.892 1.00 98.25 98 ALA A CA 1
ATOM 773 C C . ALA A 1 98 ? 17.384 1.393 -10.437 1.00 98.25 98 ALA A C 1
ATOM 775 O O . ALA A 1 98 ? 18.282 2.185 -10.125 1.00 98.25 98 ALA A O 1
ATOM 776 N N . PRO A 1 99 ? 16.443 1.020 -9.549 1.00 97.75 99 PRO A N 1
ATOM 777 C CA . PRO A 1 99 ? 16.477 1.443 -8.154 1.00 97.75 99 PRO A CA 1
ATOM 778 C C . PRO A 1 99 ? 17.705 0.898 -7.413 1.00 97.75 99 PRO A C 1
ATOM 780 O O . PRO A 1 99 ? 18.222 -0.175 -7.713 1.00 97.75 99 PRO A O 1
ATOM 783 N N . SER A 1 100 ? 18.160 1.629 -6.402 1.00 96.12 100 SER A N 1
ATOM 784 C CA . SER A 1 100 ? 19.368 1.333 -5.634 1.00 96.12 100 SER A CA 1
ATOM 785 C C . SER A 1 100 ? 19.222 0.136 -4.700 1.00 96.12 100 SER A C 1
ATOM 787 O O . SER A 1 100 ? 20.227 -0.431 -4.283 1.00 96.12 100 SER A O 1
ATOM 789 N N . SER A 1 101 ? 17.987 -0.260 -4.387 1.00 96.56 101 SER A N 1
ATOM 790 C CA . SER A 1 101 ? 17.669 -1.432 -3.574 1.00 96.56 101 SER A CA 1
ATOM 791 C C . SER A 1 101 ? 16.272 -1.973 -3.895 1.00 96.56 101 SER A C 1
ATOM 793 O O . SER A 1 101 ? 15.416 -1.247 -4.412 1.00 96.56 101 SER A O 1
ATOM 795 N N . LEU A 1 102 ? 15.999 -3.223 -3.507 1.00 96.75 102 LEU A N 1
ATOM 796 C CA . LEU A 1 102 ? 14.644 -3.785 -3.576 1.00 96.75 102 LEU A CA 1
ATOM 797 C C . LEU A 1 102 ? 13.661 -3.094 -2.619 1.00 96.75 102 LEU A C 1
ATOM 799 O O . LEU A 1 102 ? 12.459 -3.070 -2.879 1.00 96.75 102 LEU A O 1
ATOM 803 N N . HIS A 1 103 ? 14.153 -2.472 -1.545 1.00 93.75 103 HIS A N 1
ATOM 804 C CA . HIS A 1 103 ? 13.324 -1.641 -0.673 1.00 93.75 103 HIS A CA 1
ATOM 805 C C . HIS A 1 103 ? 12.786 -0.408 -1.421 1.00 93.75 103 HIS A C 1
ATOM 807 O O . HIS A 1 103 ? 11.592 -0.110 -1.361 1.00 93.75 103 HIS A O 1
ATOM 813 N N . GLU A 1 104 ? 13.644 0.268 -2.192 1.00 96.00 104 GLU A N 1
ATOM 814 C CA . GLU A 1 104 ? 13.236 1.383 -3.053 1.00 96.00 104 GLU A CA 1
ATOM 815 C C . GLU A 1 104 ? 12.301 0.924 -4.179 1.00 96.00 104 GLU A C 1
ATOM 817 O O . GLU A 1 104 ? 11.317 1.601 -4.482 1.00 96.00 104 GLU A O 1
ATOM 822 N N . LEU A 1 105 ? 12.522 -0.273 -4.733 1.00 96.88 105 LEU A N 1
ATOM 823 C CA . LEU A 1 105 ? 11.571 -0.894 -5.654 1.00 96.88 105 LEU A CA 1
ATOM 824 C C . LEU A 1 105 ? 10.192 -1.119 -5.008 1.00 96.88 105 LEU A C 1
ATOM 826 O O . LEU A 1 105 ? 9.173 -0.827 -5.632 1.00 96.88 105 LEU A O 1
ATOM 830 N N . GLY A 1 106 ? 10.129 -1.579 -3.757 1.00 95.56 106 GLY A N 1
ATOM 831 C CA . GLY A 1 106 ? 8.868 -1.708 -3.019 1.00 95.56 106 GLY A CA 1
ATOM 832 C C . GLY A 1 106 ? 8.101 -0.381 -2.930 1.00 95.56 106 GLY A C 1
ATOM 833 O O . GLY A 1 106 ? 6.897 -0.337 -3.190 1.00 95.56 106 GLY A O 1
ATOM 834 N N . LYS A 1 107 ? 8.804 0.727 -2.663 1.00 94.94 107 LYS A N 1
ATOM 835 C CA . LYS A 1 107 ? 8.222 2.083 -2.638 1.00 94.94 107 LYS A CA 1
ATOM 836 C C . LYS A 1 107 ? 7.746 2.562 -4.012 1.00 94.94 107 LYS A C 1
ATOM 838 O O . LYS A 1 107 ? 6.699 3.202 -4.104 1.00 94.94 107 LYS A O 1
ATOM 843 N N . ILE A 1 108 ? 8.491 2.253 -5.075 1.00 96.25 108 ILE A N 1
ATOM 844 C CA . ILE A 1 108 ? 8.074 2.509 -6.464 1.00 96.25 108 ILE A CA 1
ATOM 845 C C . ILE A 1 108 ? 6.782 1.744 -6.758 1.00 96.25 108 ILE A C 1
ATOM 847 O O . ILE A 1 108 ? 5.802 2.330 -7.218 1.00 96.25 108 ILE A O 1
ATOM 851 N N . ASN A 1 109 ? 6.758 0.452 -6.437 1.00 96.81 109 ASN A N 1
ATOM 852 C CA . ASN A 1 109 ? 5.627 -0.423 -6.705 1.00 96.81 109 ASN A CA 1
ATOM 853 C C . ASN A 1 109 ? 4.392 -0.104 -5.862 1.00 96.81 109 ASN A C 1
ATOM 855 O O . ASN A 1 109 ? 3.303 -0.437 -6.311 1.00 96.81 109 ASN A O 1
ATOM 859 N N . SER A 1 110 ? 4.506 0.573 -4.714 1.00 94.38 110 SER A N 1
ATOM 860 C CA . SER A 1 110 ? 3.330 1.046 -3.965 1.00 94.38 110 SER A CA 1
ATOM 861 C C . SER A 1 110 ? 2.645 2.253 -4.602 1.00 94.38 110 SER A C 1
ATOM 863 O O . SER A 1 110 ? 1.434 2.437 -4.458 1.00 94.38 110 SER A O 1
ATOM 865 N N . GLY A 1 111 ? 3.405 3.085 -5.320 1.00 92.94 111 GLY A N 1
ATOM 866 C CA . GLY A 1 111 ? 2.921 4.343 -5.887 1.00 92.94 111 GLY A CA 1
ATOM 867 C C . GLY A 1 111 ? 2.658 5.442 -4.850 1.00 92.94 111 GLY A C 1
ATOM 868 O O . GLY A 1 111 ? 2.217 6.524 -5.233 1.00 92.94 111 GLY A O 1
ATOM 869 N N . LEU A 1 112 ? 2.941 5.196 -3.563 1.00 90.12 112 LEU A N 1
ATOM 870 C CA . LEU A 1 112 ? 2.734 6.159 -2.474 1.00 90.12 112 LEU A CA 1
ATOM 871 C C . LEU A 1 112 ? 3.871 7.175 -2.349 1.00 90.12 112 LEU A C 1
ATOM 873 O O . LEU A 1 112 ? 3.621 8.327 -2.014 1.00 90.12 112 LEU A O 1
ATOM 877 N N . HIS A 1 113 ? 5.109 6.751 -2.610 1.00 89.62 113 HIS A N 1
ATOM 878 C CA . HIS A 1 113 ? 6.295 7.580 -2.360 1.00 89.62 113 HIS A CA 1
ATOM 879 C C . HIS A 1 113 ? 6.717 8.394 -3.583 1.00 89.62 113 HIS A C 1
ATOM 881 O O . HIS A 1 113 ? 7.089 9.554 -3.455 1.00 89.62 113 HIS A O 1
ATOM 887 N N . TYR A 1 114 ? 6.636 7.792 -4.773 1.00 90.31 114 TYR A N 1
ATOM 888 C CA . TYR A 1 114 ? 7.098 8.403 -6.028 1.00 90.31 114 TYR A CA 1
ATOM 889 C C . TYR A 1 114 ? 5.953 8.720 -7.000 1.00 90.31 114 TYR A C 1
ATOM 891 O O . TYR A 1 114 ? 6.181 9.168 -8.123 1.00 90.31 114 TYR A O 1
ATOM 899 N N . GLY A 1 115 ? 4.711 8.511 -6.556 1.00 90.19 115 GLY A N 1
ATOM 900 C CA . GLY A 1 115 ? 3.498 8.759 -7.321 1.00 90.19 115 GLY A CA 1
ATOM 901 C C . GLY A 1 115 ? 3.044 7.569 -8.165 1.00 90.19 115 GLY A C 1
ATOM 902 O O . GLY A 1 115 ? 3.824 6.726 -8.611 1.00 90.19 115 GLY A O 1
ATOM 903 N N . PHE A 1 116 ? 1.740 7.533 -8.435 1.00 90.38 116 PHE A N 1
ATOM 904 C CA . PHE A 1 116 ? 1.080 6.403 -9.090 1.00 90.38 116 PHE A CA 1
ATOM 905 C C . PHE A 1 116 ? 1.643 6.075 -10.485 1.00 90.38 116 PHE A C 1
ATOM 907 O O . PHE A 1 116 ? 1.739 4.912 -10.859 1.00 90.38 116 PHE A O 1
ATOM 914 N N . SER A 1 117 ? 2.101 7.079 -11.242 1.00 89.81 117 SER A N 1
ATOM 915 C CA . SER A 1 117 ? 2.695 6.876 -12.577 1.00 89.81 117 SER A CA 1
ATOM 916 C C . SER A 1 117 ? 4.056 6.161 -12.576 1.00 89.81 117 SER A C 1
ATOM 918 O O . SER A 1 117 ? 4.572 5.850 -13.654 1.00 89.81 117 SER A O 1
ATOM 920 N N . GLN A 1 118 ? 4.665 5.956 -11.401 1.00 92.94 118 GLN A N 1
ATOM 921 C CA . GLN A 1 118 ? 5.938 5.248 -11.247 1.00 92.94 118 GLN A CA 1
ATOM 922 C C . GLN A 1 118 ? 5.769 3.756 -10.972 1.00 92.94 118 GLN A C 1
ATOM 924 O O . GLN A 1 118 ? 6.734 3.017 -11.140 1.00 92.94 118 GLN A O 1
ATOM 929 N N . VAL A 1 119 ? 4.567 3.304 -10.594 1.00 95.75 119 VAL A N 1
ATOM 930 C CA . VAL A 1 119 ? 4.304 1.894 -10.278 1.00 95.75 119 VAL A CA 1
ATOM 931 C C . VAL A 1 119 ? 4.830 0.996 -11.394 1.00 95.75 119 VAL A C 1
ATOM 933 O O . VAL A 1 119 ? 4.541 1.212 -12.572 1.00 95.75 119 VAL A O 1
ATOM 936 N N . GLY A 1 120 ? 5.628 0.001 -11.010 1.00 95.00 120 GLY A N 1
ATOM 937 C CA . GLY A 1 120 ? 6.199 -0.968 -11.926 1.00 95.00 120 GLY A CA 1
ATOM 938 C C . GLY A 1 120 ? 7.388 -0.476 -12.749 1.00 95.00 120 GLY A C 1
ATOM 939 O O . GLY A 1 120 ? 7.901 -1.283 -13.505 1.00 95.00 120 GLY A O 1
ATOM 940 N N . LYS A 1 121 ? 7.857 0.777 -12.668 1.00 95.31 121 LYS A N 1
ATOM 941 C CA . LYS A 1 121 ? 9.001 1.262 -13.473 1.00 95.31 121 LYS A CA 1
ATOM 942 C C . LYS A 1 121 ? 10.335 0.881 -12.831 1.00 95.31 121 LYS A C 1
ATOM 944 O O . LYS A 1 121 ? 10.966 1.703 -12.173 1.00 95.31 121 LYS A O 1
ATOM 949 N N . VAL A 1 122 ? 10.760 -0.367 -13.023 1.00 96.88 122 VAL A N 1
ATOM 950 C CA . VAL A 1 122 ? 11.971 -0.910 -12.385 1.00 96.88 122 VAL A CA 1
ATOM 951 C C . VAL A 1 122 ? 13.219 -0.528 -13.160 1.00 96.88 122 VAL A C 1
ATOM 953 O O . VAL A 1 122 ? 14.109 0.102 -12.601 1.00 96.88 122 VAL A O 1
ATOM 956 N N . ILE A 1 123 ? 13.272 -0.853 -14.453 1.00 98.31 123 ILE A N 1
ATOM 957 C CA . ILE A 1 123 ? 14.379 -0.445 -15.326 1.00 98.31 123 ILE A CA 1
ATOM 958 C C . ILE A 1 123 ? 13.856 0.572 -16.331 1.00 98.31 123 ILE A C 1
ATOM 960 O O . ILE A 1 123 ? 12.843 0.339 -16.987 1.00 98.31 123 ILE A O 1
ATOM 964 N N . THR A 1 124 ? 14.545 1.704 -16.458 1.00 98.25 124 THR A N 1
ATOM 965 C CA . THR A 1 124 ? 14.301 2.669 -17.539 1.00 98.25 124 THR A CA 1
ATOM 966 C C . THR A 1 124 ? 15.470 2.635 -18.505 1.00 98.25 124 THR A C 1
ATOM 968 O O . THR A 1 124 ? 16.594 2.909 -18.094 1.00 98.25 124 THR A O 1
ATOM 971 N N . VAL A 1 125 ? 15.199 2.321 -19.768 1.00 98.50 125 VAL A N 1
ATOM 972 C CA . VAL A 1 125 ? 16.180 2.276 -20.858 1.00 98.50 125 VAL A CA 1
ATOM 973 C C . VAL A 1 125 ? 16.023 3.524 -21.720 1.00 98.50 125 VAL A C 1
ATOM 975 O O . VAL A 1 125 ? 14.894 3.939 -22.014 1.00 98.50 125 VAL A O 1
ATOM 978 N N . TYR A 1 126 ? 17.152 4.094 -22.138 1.00 97.62 126 TYR A N 1
ATOM 979 C CA . TYR A 1 126 ? 17.247 5.338 -22.900 1.00 97.62 126 TYR A CA 1
ATOM 980 C C . TYR A 1 126 ? 17.872 5.100 -24.291 1.00 97.62 126 TYR A C 1
ATOM 982 O O . TYR A 1 126 ? 19.067 5.322 -24.472 1.00 97.62 126 TYR A O 1
ATOM 990 N N . PRO A 1 127 ? 17.078 4.638 -25.275 1.00 97.25 127 PRO A N 1
ATOM 991 C CA . PRO A 1 127 ? 17.496 4.544 -26.675 1.00 97.25 127 PRO A CA 1
ATOM 992 C C . PRO A 1 127 ? 17.912 5.900 -27.275 1.00 97.25 127 PRO A C 1
ATOM 994 O O . PRO A 1 127 ? 17.289 6.925 -26.995 1.00 97.25 127 PRO A O 1
ATOM 997 N N . GLN A 1 128 ? 18.888 5.886 -28.180 1.00 95.88 128 GLN A N 1
ATOM 998 C CA . GLN A 1 128 ? 19.367 7.020 -28.981 1.00 95.88 128 GLN A CA 1
ATOM 999 C C . GLN A 1 128 ? 18.383 7.428 -30.081 1.00 95.88 128 GLN A C 1
ATOM 1001 O O . GLN A 1 128 ? 18.328 8.589 -30.479 1.00 95.88 128 GLN A O 1
ATOM 1006 N N . SER A 1 129 ? 17.603 6.477 -30.609 1.00 95.50 129 SER A N 1
ATOM 1007 C CA . SER A 1 129 ? 16.693 6.731 -31.733 1.00 95.50 129 SER A CA 1
ATOM 1008 C C . SER A 1 129 ? 15.374 5.953 -31.641 1.00 95.50 129 SER A C 1
ATOM 1010 O O . SER A 1 129 ? 15.309 4.910 -30.985 1.00 95.50 129 SER A O 1
ATOM 1012 N N . PRO A 1 130 ? 14.310 6.392 -32.347 1.00 96.19 130 PRO A N 1
ATOM 1013 C CA . PRO A 1 130 ? 13.065 5.628 -32.451 1.00 96.19 130 PRO A CA 1
ATOM 1014 C C . PRO A 1 130 ? 13.268 4.206 -32.998 1.00 96.19 130 PRO A C 1
ATOM 1016 O O . PRO A 1 130 ? 12.641 3.268 -32.511 1.00 96.19 130 PRO A O 1
ATOM 1019 N N . ARG A 1 131 ? 14.164 4.029 -33.981 1.00 96.50 131 ARG A N 1
ATOM 1020 C CA . ARG A 1 131 ? 14.472 2.714 -34.567 1.00 96.50 131 ARG A CA 1
ATOM 1021 C C . ARG A 1 131 ? 15.106 1.788 -33.534 1.00 96.50 131 ARG A C 1
ATOM 1023 O O . ARG A 1 131 ? 14.698 0.637 -33.412 1.00 96.50 131 ARG A O 1
ATOM 1030 N N . GLU A 1 132 ? 16.069 2.301 -32.776 1.00 97.19 132 GLU A N 1
ATOM 1031 C CA . GLU A 1 132 ? 16.699 1.551 -31.693 1.00 97.19 132 GLU A CA 1
ATOM 1032 C C . GLU A 1 132 ? 15.689 1.199 -30.595 1.00 97.19 132 GLU A C 1
ATOM 1034 O O . GLU A 1 132 ? 15.659 0.057 -30.148 1.00 97.19 132 GLU A O 1
ATOM 1039 N N . ALA A 1 133 ? 14.797 2.124 -30.221 1.00 97.56 133 ALA A N 1
ATOM 1040 C CA . ALA A 1 133 ? 13.757 1.868 -29.225 1.00 97.56 133 ALA A CA 1
ATOM 1041 C C . ALA A 1 133 ? 12.866 0.670 -29.602 1.00 97.56 133 ALA A C 1
ATOM 1043 O O . ALA A 1 133 ? 12.561 -0.165 -28.750 1.00 97.56 133 ALA A O 1
ATOM 1044 N N . VAL A 1 134 ? 12.485 0.550 -30.878 1.00 97.31 134 VAL A N 1
ATOM 1045 C CA . VAL A 1 134 ? 11.692 -0.584 -31.381 1.00 97.31 134 VAL A CA 1
ATOM 1046 C C . VAL A 1 134 ? 12.494 -1.888 -31.344 1.00 97.31 134 VAL A C 1
ATOM 1048 O O . VAL A 1 134 ? 11.979 -2.903 -30.867 1.00 97.31 134 VAL A O 1
ATOM 1051 N N . THR A 1 135 ? 13.751 -1.869 -31.800 1.00 97.44 135 THR A N 1
ATOM 1052 C CA . THR A 1 135 ? 14.639 -3.045 -31.780 1.00 97.44 135 THR A CA 1
ATOM 1053 C C . THR A 1 135 ? 14.875 -3.542 -30.355 1.00 97.44 135 THR A C 1
ATOM 1055 O O . THR A 1 135 ? 14.690 -4.730 -30.073 1.00 97.44 135 THR A O 1
ATOM 1058 N N . LEU A 1 136 ? 15.221 -2.633 -29.438 1.00 98.25 136 LEU A N 1
ATOM 1059 C CA . LEU A 1 136 ? 15.434 -2.943 -28.029 1.00 98.25 136 LEU A CA 1
ATOM 1060 C C . LEU A 1 136 ? 14.156 -3.488 -27.394 1.00 98.25 136 LEU A C 1
ATOM 1062 O O . LEU A 1 136 ? 14.214 -4.528 -26.750 1.00 98.25 136 LEU A O 1
ATOM 1066 N N . ALA A 1 137 ? 12.991 -2.871 -27.617 1.00 97.69 137 ALA A N 1
ATOM 1067 C CA . ALA A 1 137 ? 11.734 -3.380 -27.064 1.00 97.69 137 ALA A CA 1
ATOM 1068 C C . ALA A 1 137 ? 11.426 -4.812 -27.528 1.00 97.69 137 ALA A C 1
ATOM 1070 O O . ALA A 1 137 ? 11.027 -5.644 -26.713 1.00 97.69 137 ALA A O 1
ATOM 1071 N N . GLY A 1 138 ? 11.665 -5.119 -28.808 1.00 96.94 138 GLY A N 1
ATOM 1072 C CA . GLY A 1 138 ? 11.513 -6.466 -29.359 1.00 96.94 138 GLY A CA 1
ATOM 1073 C C . GLY A 1 138 ? 12.432 -7.488 -28.690 1.00 96.94 138 GLY A C 1
ATOM 1074 O O . GLY A 1 138 ? 11.966 -8.542 -28.254 1.00 96.94 138 GLY A O 1
ATOM 1075 N N . LYS A 1 139 ? 13.725 -7.169 -28.564 1.00 98.00 139 LYS A N 1
ATOM 1076 C CA . LYS A 1 139 ? 14.698 -8.087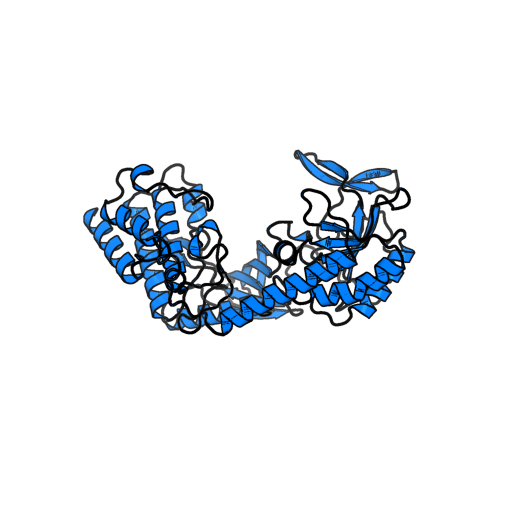 -27.960 1.00 98.00 139 LYS A CA 1
ATOM 1077 C C . LYS A 1 139 ? 14.492 -8.245 -26.454 1.00 98.00 139 LYS A C 1
ATOM 1079 O O . LYS A 1 139 ? 14.509 -9.367 -25.957 1.00 98.00 139 LYS A O 1
ATOM 1084 N N . LEU A 1 140 ? 14.233 -7.149 -25.744 1.00 98.25 140 LEU A N 1
ATOM 1085 C CA . LEU A 1 140 ? 13.941 -7.164 -24.312 1.00 98.25 140 LEU A CA 1
ATOM 1086 C C . LEU A 1 140 ? 12.677 -7.975 -24.023 1.00 98.25 140 LEU A C 1
ATOM 1088 O O . LEU A 1 140 ? 12.701 -8.799 -23.121 1.00 98.25 140 LEU A O 1
ATOM 1092 N N . HIS A 1 141 ? 11.619 -7.829 -24.829 1.00 96.94 141 HIS A N 1
ATOM 1093 C CA . HIS A 1 141 ? 10.412 -8.650 -24.710 1.00 96.94 141 HIS A CA 1
ATOM 1094 C C . HIS A 1 141 ? 10.705 -10.152 -24.817 1.00 96.94 141 HIS A C 1
ATOM 1096 O O . HIS A 1 141 ? 10.168 -10.924 -24.032 1.00 96.94 141 HIS A O 1
ATOM 1102 N N . GLN A 1 142 ? 11.553 -10.571 -25.763 1.00 97.00 142 GLN A N 1
ATOM 1103 C CA . GLN A 1 142 ? 11.939 -11.980 -25.904 1.00 97.00 142 GLN A CA 1
ATOM 1104 C C . GLN A 1 142 ? 12.727 -12.478 -24.689 1.00 97.00 142 GLN A C 1
ATOM 1106 O O . GLN A 1 142 ? 12.467 -13.571 -24.199 1.00 97.00 142 GLN A O 1
ATOM 1111 N N . LEU A 1 143 ? 13.671 -11.671 -24.194 1.00 97.88 143 LEU A N 1
ATOM 1112 C CA . LEU A 1 143 ? 14.499 -12.023 -23.038 1.00 97.88 143 LEU A CA 1
ATOM 1113 C C . LEU A 1 143 ? 13.671 -12.167 -21.756 1.00 97.88 143 LEU A C 1
ATOM 1115 O O . LEU A 1 143 ? 14.015 -12.977 -20.900 1.00 97.88 143 LEU A O 1
ATOM 1119 N N . THR A 1 144 ? 12.590 -11.397 -21.625 1.00 97.31 144 THR A N 1
ATOM 1120 C CA . THR A 1 144 ? 11.787 -11.297 -20.398 1.00 97.31 144 THR A CA 1
ATOM 1121 C C . THR A 1 144 ? 10.393 -11.907 -20.518 1.00 97.31 144 THR A C 1
ATOM 1123 O O . THR A 1 144 ? 9.559 -11.722 -19.626 1.00 97.31 144 THR A O 1
ATOM 1126 N N . TYR A 1 145 ? 10.113 -12.623 -21.610 1.00 94.00 145 TYR A N 1
ATOM 1127 C CA . TYR A 1 145 ? 8.802 -13.212 -21.854 1.00 94.00 145 TYR A CA 1
ATOM 1128 C C . TYR A 1 145 ? 8.392 -14.133 -20.698 1.00 94.00 145 TYR A C 1
ATOM 1130 O O . TYR A 1 145 ? 9.165 -14.979 -20.254 1.00 94.00 145 TYR A O 1
ATOM 1138 N N . GLY A 1 146 ? 7.163 -13.959 -20.211 1.00 89.06 146 GLY A N 1
ATOM 1139 C CA . GLY A 1 146 ? 6.610 -14.763 -19.121 1.00 89.06 146 GLY A CA 1
ATOM 1140 C C . GLY A 1 146 ? 6.988 -14.307 -17.709 1.00 89.06 146 GLY A C 1
ATOM 1141 O O . GLY A 1 146 ? 6.439 -14.863 -16.763 1.00 89.06 146 GLY A O 1
ATOM 1142 N N . LEU A 1 147 ? 7.850 -13.295 -17.531 1.00 93.88 147 LEU A N 1
ATOM 1143 C CA . LEU A 1 147 ? 8.144 -12.768 -16.194 1.00 93.88 147 LEU A CA 1
ATOM 1144 C C . LEU A 1 147 ? 6.910 -12.080 -15.576 1.00 93.88 147 LEU A C 1
ATOM 1146 O O . LEU A 1 147 ? 6.394 -11.119 -16.160 1.00 93.88 147 LEU A O 1
ATOM 1150 N N . PRO A 1 148 ? 6.463 -12.504 -14.377 1.00 92.56 148 PRO A N 1
ATOM 1151 C CA . PRO A 1 148 ? 5.397 -11.827 -13.650 1.00 92.56 148 PRO A CA 1
ATOM 1152 C C . PRO A 1 148 ? 5.777 -10.387 -13.296 1.00 92.56 148 PRO A C 1
ATOM 1154 O O . PRO A 1 148 ? 6.820 -10.125 -12.683 1.00 92.56 148 PRO A O 1
ATOM 1157 N N . ALA A 1 149 ? 4.918 -9.443 -13.671 1.00 94.81 149 ALA A N 1
ATOM 1158 C CA . ALA A 1 149 ? 5.154 -8.024 -13.452 1.00 94.81 149 ALA A CA 1
ATOM 1159 C C . ALA A 1 149 ? 3.839 -7.237 -13.352 1.00 94.81 149 ALA A C 1
ATOM 1161 O O . ALA A 1 149 ? 2.868 -7.576 -14.039 1.00 94.81 149 ALA A O 1
ATOM 1162 N N . PRO A 1 150 ? 3.790 -6.170 -12.534 1.00 95.06 150 PRO A N 1
ATOM 1163 C CA . PRO A 1 150 ? 2.632 -5.291 -12.491 1.00 95.06 150 PRO A CA 1
ATOM 1164 C C . PRO A 1 150 ? 2.478 -4.509 -13.804 1.00 95.06 150 PRO A C 1
ATOM 1166 O O . PRO A 1 150 ? 3.418 -4.321 -14.579 1.00 95.06 150 PRO A O 1
ATOM 1169 N N . LYS A 1 151 ? 1.266 -4.007 -14.059 1.00 93.75 151 LYS A N 1
ATOM 1170 C CA . LYS A 1 151 ? 1.049 -3.044 -15.147 1.00 93.75 151 LYS A CA 1
ATOM 1171 C C . LYS A 1 151 ? 1.629 -1.686 -14.763 1.00 93.75 151 LYS A C 1
ATOM 1173 O O . LYS A 1 151 ? 1.437 -1.236 -13.636 1.00 93.75 151 LYS A O 1
ATOM 1178 N N . ILE A 1 152 ? 2.259 -1.008 -15.721 1.00 94.69 152 ILE A N 1
ATOM 1179 C CA . ILE A 1 152 ? 2.728 0.370 -15.544 1.00 94.69 152 ILE A CA 1
ATOM 1180 C C . ILE A 1 152 ? 1.582 1.332 -15.890 1.00 94.69 152 ILE A C 1
ATOM 1182 O O . ILE A 1 152 ? 1.124 1.338 -17.037 1.00 94.69 152 ILE A O 1
ATOM 1186 N N . PRO A 1 153 ? 1.102 2.164 -14.947 1.00 91.06 153 PRO A N 1
ATOM 1187 C CA . PRO A 1 153 ? 0.020 3.097 -15.225 1.00 91.06 153 PRO A CA 1
ATOM 1188 C C . PRO A 1 153 ? 0.389 4.117 -16.303 1.00 91.06 153 PRO A C 1
ATOM 1190 O O . PRO A 1 153 ? 1.477 4.691 -16.298 1.00 91.06 153 PRO A O 1
ATOM 1193 N N . PHE A 1 154 ? -0.567 4.377 -17.196 1.00 89.94 154 PHE A N 1
ATOM 1194 C CA . PHE A 1 154 ? -0.520 5.384 -18.265 1.00 89.94 154 PHE A CA 1
ATOM 1195 C C . PHE A 1 154 ? 0.510 5.171 -19.382 1.00 89.94 154 PHE A C 1
ATOM 1197 O O . PHE A 1 154 ? 0.403 5.848 -20.402 1.00 89.94 154 PHE A O 1
ATOM 1204 N N . ASP A 1 155 ? 1.466 4.259 -19.246 1.00 93.19 155 ASP A N 1
ATOM 1205 C CA . ASP A 1 155 ? 2.393 3.909 -20.324 1.00 93.19 155 ASP A CA 1
ATOM 1206 C C . ASP A 1 155 ? 1.766 2.865 -21.269 1.00 93.19 155 ASP A C 1
ATOM 1208 O O . ASP A 1 155 ? 0.806 2.172 -20.922 1.00 93.19 155 ASP A O 1
ATOM 1212 N N . ILE A 1 156 ? 2.289 2.752 -22.493 1.00 93.25 156 ILE A N 1
ATOM 1213 C CA . ILE A 1 156 ? 1.773 1.792 -23.474 1.00 93.25 156 ILE A CA 1
ATOM 1214 C C . ILE A 1 156 ? 2.527 0.475 -23.324 1.00 93.25 156 ILE A C 1
ATOM 1216 O O . ILE A 1 156 ? 3.750 0.452 -23.427 1.00 93.25 156 ILE A O 1
ATOM 1220 N N . GLN A 1 157 ? 1.804 -0.628 -23.118 1.00 93.81 157 GLN A N 1
ATOM 1221 C CA . GLN A 1 157 ? 2.395 -1.966 -23.133 1.00 93.81 157 GLN A CA 1
ATOM 1222 C C . GLN A 1 157 ? 2.848 -2.319 -24.557 1.00 93.81 157 GLN A C 1
ATOM 1224 O O . GLN A 1 157 ? 2.055 -2.217 -25.494 1.00 93.81 157 GLN A O 1
ATOM 1229 N N . PHE A 1 158 ? 4.103 -2.747 -24.721 1.00 93.62 158 PHE A N 1
ATOM 1230 C CA . PHE A 1 158 ? 4.683 -3.057 -26.033 1.00 93.62 158 PHE A CA 1
ATOM 1231 C C . PHE A 1 158 ? 3.938 -4.192 -26.751 1.00 93.62 158 PHE A C 1
ATOM 1233 O O . PHE A 1 158 ? 3.569 -4.059 -27.916 1.00 93.62 158 PHE A O 1
ATOM 1240 N N . GLN A 1 159 ? 3.682 -5.295 -26.044 1.00 90.44 159 GLN A N 1
ATOM 1241 C CA . GLN A 1 159 ? 2.890 -6.435 -26.514 1.00 90.44 159 GLN A CA 1
ATOM 1242 C C . GLN A 1 159 ? 2.088 -7.037 -25.359 1.00 90.44 159 GLN A C 1
ATOM 1244 O O . GLN A 1 159 ? 2.427 -6.844 -24.190 1.00 90.44 159 GLN A O 1
ATOM 1249 N N . ARG A 1 160 ? 1.037 -7.802 -25.673 1.00 86.38 160 ARG A N 1
ATOM 1250 C CA . ARG A 1 160 ? 0.256 -8.521 -24.656 1.00 86.38 160 ARG A CA 1
ATOM 1251 C C . ARG A 1 160 ? 1.183 -9.408 -23.818 1.00 86.38 160 ARG A C 1
ATOM 1253 O O . ARG A 1 160 ? 2.045 -10.086 -24.366 1.00 86.38 160 ARG A O 1
ATOM 1260 N N . ASN A 1 161 ? 0.986 -9.394 -22.500 1.00 85.44 161 ASN A N 1
ATOM 1261 C CA . ASN A 1 161 ? 1.798 -10.123 -21.513 1.00 85.44 161 ASN A CA 1
ATOM 1262 C C . ASN A 1 161 ? 3.281 -9.708 -21.470 1.00 85.44 161 ASN A C 1
ATOM 1264 O O . ASN A 1 161 ? 4.099 -10.405 -20.881 1.00 85.44 161 ASN A O 1
ATOM 1268 N N . SER A 1 162 ? 3.648 -8.572 -22.067 1.00 93.44 162 SER A N 1
ATOM 1269 C CA . SER A 1 162 ? 4.999 -8.036 -21.947 1.00 93.44 162 SER A CA 1
ATOM 1270 C C . SER A 1 162 ? 5.160 -7.236 -20.657 1.00 93.44 162 SER A C 1
ATOM 1272 O O . SER A 1 162 ? 4.303 -6.416 -20.324 1.00 93.44 162 SER A O 1
ATOM 1274 N N . CYS A 1 163 ? 6.302 -7.388 -19.986 1.00 96.44 163 CYS A N 1
ATOM 1275 C CA . CYS A 1 163 ? 6.728 -6.455 -18.943 1.00 96.44 163 CYS A CA 1
ATOM 1276 C C . CYS A 1 163 ? 7.377 -5.175 -19.509 1.00 96.44 163 CYS A C 1
ATOM 1278 O O . CYS A 1 163 ? 7.795 -4.319 -18.736 1.00 96.44 163 CYS A O 1
ATOM 1280 N N . ILE A 1 164 ? 7.455 -5.033 -20.841 1.00 97.56 164 ILE A N 1
ATOM 1281 C CA . ILE A 1 164 ? 8.012 -3.866 -21.527 1.00 97.56 164 ILE A CA 1
ATOM 1282 C C . ILE A 1 164 ? 6.889 -2.878 -21.835 1.00 97.56 164 ILE A C 1
ATOM 1284 O O . ILE A 1 164 ? 5.895 -3.210 -22.489 1.00 97.56 164 ILE A O 1
ATOM 1288 N N . TYR A 1 165 ? 7.085 -1.644 -21.397 1.00 97.31 165 TYR A N 1
ATOM 1289 C CA . TYR A 1 165 ? 6.225 -0.508 -21.675 1.00 97.31 165 TYR A CA 1
ATOM 1290 C C . TYR A 1 165 ? 7.045 0.605 -22.304 1.00 97.31 165 TYR A C 1
ATOM 1292 O O . TYR A 1 165 ? 8.266 0.649 -22.167 1.00 97.31 165 TYR A O 1
ATOM 1300 N N . TYR A 1 166 ? 6.376 1.522 -22.988 1.00 96.62 166 TYR A N 1
ATOM 1301 C CA . TYR A 1 166 ? 7.041 2.651 -23.609 1.00 96.62 166 TYR A CA 1
ATOM 1302 C C . TYR A 1 166 ? 6.219 3.933 -23.507 1.00 96.62 166 TYR A C 1
ATOM 1304 O O . TYR A 1 166 ? 4.986 3.926 -23.400 1.00 96.62 166 TYR A O 1
ATOM 1312 N N . ARG A 1 167 ? 6.939 5.054 -23.540 1.00 95.19 167 ARG A N 1
ATOM 1313 C CA . ARG A 1 167 ? 6.391 6.406 -23.684 1.00 95.19 167 ARG A CA 1
ATOM 1314 C C . ARG A 1 167 ? 7.444 7.342 -24.258 1.00 95.19 167 ARG A C 1
ATOM 1316 O O . ARG A 1 167 ? 8.640 7.073 -24.156 1.00 95.19 167 ARG A O 1
ATOM 1323 N N . TYR A 1 168 ? 6.998 8.476 -24.770 1.00 94.12 168 TYR A N 1
ATOM 1324 C CA . TYR A 1 168 ? 7.874 9.601 -25.058 1.00 94.12 168 TYR A CA 1
ATOM 1325 C C . TYR A 1 168 ? 8.067 10.464 -23.796 1.00 94.12 168 TYR A C 1
ATOM 1327 O O . TYR A 1 168 ? 7.161 10.563 -22.962 1.00 94.12 168 TYR A O 1
ATOM 1335 N N . GLY A 1 169 ? 9.243 11.068 -23.625 1.00 92.56 169 GLY A N 1
ATOM 1336 C CA . GLY A 1 169 ? 9.510 11.993 -22.520 1.00 92.56 169 GLY A CA 1
ATOM 1337 C C . GLY A 1 169 ? 10.961 12.476 -22.449 1.00 92.56 169 GLY A C 1
ATOM 1338 O O . GLY A 1 169 ? 11.833 11.987 -23.169 1.00 92.56 169 GLY A O 1
ATOM 1339 N N . GLY A 1 170 ? 11.231 13.422 -21.547 1.00 88.69 170 GLY A N 1
ATOM 1340 C CA . GLY A 1 170 ? 12.551 14.047 -21.380 1.00 88.69 170 GLY A CA 1
ATOM 1341 C C . GLY A 1 170 ? 13.531 13.132 -20.656 1.00 88.69 170 GLY A C 1
ATOM 1342 O O . GLY A 1 170 ? 13.201 12.592 -19.605 1.00 88.69 170 GLY A O 1
ATOM 1343 N N . PHE A 1 171 ? 14.718 12.896 -21.205 1.00 87.81 171 PHE A N 1
ATOM 1344 C CA . PHE A 1 171 ? 15.750 12.039 -20.601 1.00 87.81 171 PHE A CA 1
ATOM 1345 C C . PHE A 1 171 ? 16.471 12.772 -19.471 1.00 87.81 171 PHE A C 1
ATOM 1347 O O . PHE A 1 171 ? 16.852 12.156 -18.478 1.00 87.81 171 PHE A O 1
ATOM 1354 N N . VAL A 1 172 ? 16.565 14.093 -19.607 1.00 76.81 172 VAL A N 1
ATOM 1355 C CA . VAL A 1 172 ? 17.008 15.017 -18.570 1.00 76.81 172 VAL A CA 1
ATOM 1356 C C . VAL A 1 172 ? 15.780 15.591 -17.872 1.00 76.81 172 VAL A C 1
ATOM 1358 O O . VAL A 1 172 ? 14.817 15.990 -18.529 1.00 76.81 172 VAL A O 1
ATOM 1361 N N . SER A 1 173 ? 15.812 15.637 -16.542 1.00 72.06 173 SER A N 1
ATOM 1362 C CA . SER A 1 173 ? 14.793 16.331 -15.754 1.00 72.06 173 SER A CA 1
ATOM 1363 C C . SER A 1 173 ? 14.996 17.837 -15.884 1.00 72.06 173 SER A C 1
ATOM 1365 O O . SER A 1 173 ? 15.689 18.450 -15.079 1.00 72.06 173 SER A O 1
ATOM 1367 N N . VAL A 1 174 ? 14.424 18.423 -16.931 1.00 74.38 174 VAL A N 1
ATOM 1368 C CA . VAL A 1 174 ? 14.224 19.870 -17.014 1.00 74.38 174 VAL A CA 1
ATOM 1369 C C . VAL A 1 174 ? 12.858 20.150 -16.409 1.00 74.38 174 VAL A C 1
ATOM 1371 O O . VAL A 1 174 ? 11.876 19.534 -16.823 1.00 74.38 174 VAL A O 1
ATOM 1374 N N . GLU A 1 175 ? 12.803 21.033 -15.418 1.00 81.56 175 GLU A N 1
ATOM 1375 C CA . GLU A 1 175 ? 11.562 21.440 -14.762 1.00 81.56 175 GLU A CA 1
ATOM 1376 C C . GLU A 1 175 ? 11.228 22.890 -15.110 1.00 81.56 175 GLU A C 1
ATOM 1378 O O . GLU A 1 175 ? 12.119 23.720 -15.283 1.00 81.56 175 GLU A O 1
ATOM 1383 N N . MET A 1 176 ? 9.938 23.181 -15.221 1.00 80.38 176 MET A N 1
ATOM 1384 C CA . MET A 1 176 ? 9.388 24.524 -15.367 1.00 80.38 176 MET A CA 1
ATOM 1385 C C . MET A 1 176 ? 8.274 24.696 -14.341 1.00 80.38 176 MET A C 1
ATOM 1387 O O . MET A 1 176 ? 7.639 23.718 -13.955 1.00 80.38 176 MET A O 1
ATOM 1391 N N . GLU A 1 177 ? 8.049 25.918 -13.888 1.00 80.62 177 GLU A N 1
ATOM 1392 C CA . GLU A 1 177 ? 6.902 26.243 -13.048 1.00 80.62 177 GLU A CA 1
ATOM 1393 C C . GLU A 1 177 ? 5.657 26.400 -13.933 1.00 80.62 177 GLU A C 1
ATOM 1395 O O . GLU A 1 177 ? 5.698 27.106 -14.941 1.00 80.62 177 GLU A O 1
ATOM 1400 N N . ASP A 1 178 ? 4.581 25.678 -13.619 1.00 75.56 178 ASP A N 1
ATOM 1401 C CA . ASP A 1 178 ? 3.292 25.846 -14.288 1.00 75.56 178 ASP A CA 1
ATOM 1402 C C . ASP A 1 178 ? 2.535 27.080 -13.763 1.00 75.56 178 ASP A C 1
ATOM 1404 O O . ASP A 1 178 ? 2.947 27.718 -12.796 1.00 75.56 178 ASP A O 1
ATOM 1408 N N . GLU A 1 179 ? 1.408 27.427 -14.394 1.00 74.50 179 GLU A N 1
ATOM 1409 C CA . GLU A 1 179 ? 0.576 28.582 -14.001 1.00 74.50 179 GLU A CA 1
ATOM 1410 C C . GLU A 1 179 ? 0.076 28.510 -12.543 1.00 74.50 179 GLU A C 1
ATOM 1412 O O . GLU A 1 179 ? -0.335 29.522 -11.980 1.00 74.50 179 GLU A O 1
ATOM 1417 N N . GLY A 1 180 ? 0.112 27.325 -11.923 1.00 71.75 180 GLY A N 1
ATOM 1418 C CA . GLY A 1 180 ? -0.268 27.089 -10.533 1.00 71.75 180 GLY A CA 1
ATOM 1419 C C . GLY A 1 180 ? 0.909 27.033 -9.555 1.00 71.75 180 GLY A C 1
ATOM 1420 O O . GLY A 1 180 ? 0.698 26.639 -8.408 1.00 71.75 180 GLY A O 1
ATOM 1421 N N . GLY A 1 181 ? 2.127 27.376 -9.983 1.00 74.31 181 GLY A N 1
ATOM 1422 C CA . GLY A 1 181 ? 3.324 27.355 -9.139 1.00 74.31 181 GLY A CA 1
ATOM 1423 C C . GLY A 1 181 ? 3.961 25.970 -8.961 1.00 74.31 181 GLY A C 1
ATOM 1424 O O . GLY A 1 181 ? 4.854 25.793 -8.129 1.00 74.31 181 GLY A O 1
ATOM 1425 N N . ASN A 1 182 ? 3.509 24.948 -9.698 1.00 74.19 182 ASN A N 1
ATOM 1426 C CA . ASN A 1 182 ? 4.030 23.589 -9.560 1.00 74.19 182 ASN A CA 1
ATOM 1427 C C . ASN A 1 182 ? 5.185 23.346 -10.524 1.00 74.19 182 ASN A C 1
ATOM 1429 O O . ASN A 1 182 ? 5.114 23.670 -11.708 1.00 74.19 182 ASN A O 1
ATOM 1433 N N . ARG A 1 183 ? 6.234 22.672 -10.048 1.00 77.44 183 ARG A N 1
ATOM 1434 C CA . ARG A 1 183 ? 7.323 22.219 -10.916 1.00 77.44 183 ARG A CA 1
ATOM 1435 C C . ARG A 1 183 ? 6.881 21.020 -11.746 1.00 77.44 183 ARG A C 1
ATOM 1437 O O . ARG A 1 183 ? 6.582 19.953 -11.211 1.00 77.44 183 ARG A O 1
ATOM 1444 N N . VAL A 1 184 ? 6.878 21.185 -13.062 1.00 79.81 184 VAL A N 1
ATOM 1445 C CA . VAL A 1 184 ? 6.533 20.150 -14.036 1.00 79.81 184 VAL A CA 1
ATOM 1446 C C . VAL A 1 184 ? 7.737 19.817 -14.905 1.00 79.81 184 VAL A C 1
AT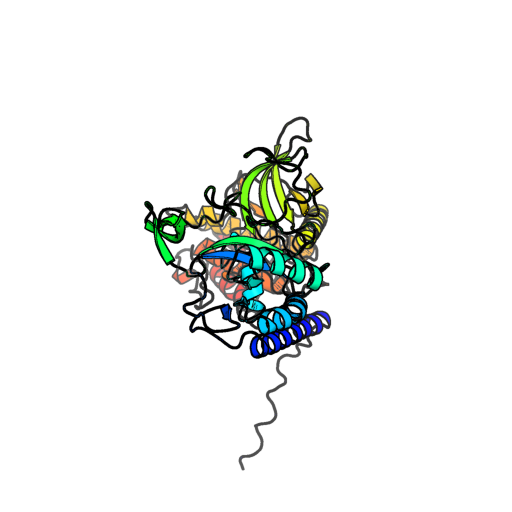OM 1448 O O . VAL A 1 184 ? 8.446 20.703 -15.375 1.00 79.81 184 VAL A O 1
ATOM 1451 N N . SER A 1 185 ? 7.974 18.526 -15.149 1.00 83.94 185 SER A N 1
ATOM 1452 C CA . SER A 1 185 ? 8.981 18.110 -16.131 1.00 83.94 185 SER A CA 1
ATOM 1453 C C . SER A 1 185 ? 8.568 18.562 -17.534 1.00 83.94 185 SER A C 1
ATOM 1455 O O . SER A 1 185 ? 7.386 18.486 -17.869 1.00 83.94 185 SER A O 1
ATOM 1457 N N . VAL A 1 186 ? 9.521 18.978 -18.369 1.00 87.19 186 VAL A N 1
ATOM 1458 C CA . VAL A 1 186 ? 9.258 19.473 -19.731 1.00 87.19 186 VAL A CA 1
ATOM 1459 C C . VAL A 1 186 ? 10.036 18.717 -20.811 1.00 87.19 186 VAL A C 1
ATOM 1461 O O . VAL A 1 186 ? 11.077 18.111 -20.562 1.00 87.19 186 VAL A O 1
ATOM 1464 N N . VAL A 1 187 ? 9.516 18.772 -22.037 1.00 90.50 187 VAL A N 1
ATOM 1465 C CA . VAL A 1 187 ? 10.160 18.332 -23.285 1.00 90.50 187 VAL A CA 1
ATOM 1466 C C . VAL A 1 187 ? 10.074 19.440 -24.327 1.00 90.50 187 VAL A C 1
ATOM 1468 O O . VAL A 1 187 ? 9.233 20.324 -24.221 1.00 90.50 187 VAL A O 1
ATOM 1471 N N . ARG A 1 188 ? 10.918 19.404 -25.353 1.00 89.75 188 ARG A N 1
ATOM 1472 C CA . ARG A 1 188 ? 10.823 20.287 -26.520 1.00 89.75 188 ARG A CA 1
ATOM 1473 C C . ARG A 1 188 ? 9.877 19.689 -27.556 1.00 89.75 188 ARG A C 1
ATOM 1475 O O . ARG A 1 188 ? 9.979 18.505 -27.862 1.00 89.75 188 ARG A O 1
ATOM 1482 N N . ASN A 1 189 ? 8.953 20.480 -28.080 1.00 88.88 189 ASN A N 1
ATOM 1483 C CA . ASN A 1 189 ? 8.115 20.073 -29.208 1.00 88.88 189 ASN A CA 1
ATOM 1484 C C . ASN A 1 189 ? 8.883 20.181 -30.546 1.00 88.88 189 ASN A C 1
ATOM 1486 O O . ASN A 1 189 ? 10.085 20.458 -30.554 1.00 88.88 189 ASN A O 1
ATOM 1490 N N . ALA A 1 190 ? 8.197 19.956 -31.672 1.00 83.62 190 ALA A N 1
ATOM 1491 C CA . ALA A 1 190 ? 8.796 20.021 -33.009 1.00 83.62 190 ALA A CA 1
ATOM 1492 C C . ALA A 1 190 ? 9.386 21.406 -33.344 1.00 83.62 190 ALA A C 1
ATOM 1494 O O . ALA A 1 190 ? 10.381 21.491 -34.057 1.00 83.62 190 ALA A O 1
ATOM 1495 N N . GLU A 1 191 ? 8.832 22.475 -32.768 1.00 87.12 191 GLU A N 1
ATOM 1496 C CA . GLU A 1 191 ? 9.300 23.856 -32.925 1.00 87.12 191 GLU A CA 1
ATOM 1497 C C . GLU A 1 191 ? 10.384 24.247 -31.895 1.00 87.12 191 GLU A C 1
ATOM 1499 O O . GLU A 1 191 ? 10.790 25.404 -31.820 1.00 87.12 191 GLU A O 1
ATOM 1504 N N . GLY A 1 192 ? 10.845 23.312 -31.056 1.00 84.62 192 GLY A N 1
ATOM 1505 C CA . GLY A 1 192 ? 11.874 23.550 -30.036 1.00 84.62 192 GLY A CA 1
ATOM 1506 C C . GLY A 1 192 ? 11.376 24.203 -28.737 1.00 84.62 192 GLY A C 1
ATOM 1507 O O . GLY A 1 192 ? 12.165 24.373 -27.794 1.00 84.62 192 GLY A O 1
ATOM 1508 N N . LYS A 1 193 ? 10.078 24.520 -28.644 1.00 88.38 193 LYS A N 1
ATOM 1509 C CA . LYS A 1 193 ? 9.429 25.123 -27.471 1.00 88.38 193 LYS A CA 1
ATOM 1510 C C . LYS A 1 193 ? 9.276 24.100 -26.347 1.00 88.38 193 LYS A C 1
ATOM 1512 O O . LYS A 1 193 ? 8.888 22.957 -26.582 1.00 88.38 193 LYS A O 1
ATOM 1517 N N . LEU A 1 194 ? 9.545 24.527 -25.113 1.00 87.94 194 LEU A N 1
ATOM 1518 C CA . LEU A 1 194 ? 9.321 23.707 -23.923 1.00 87.94 194 LEU A CA 1
ATOM 1519 C C . LEU A 1 194 ? 7.819 23.537 -23.664 1.00 87.94 194 LEU A C 1
ATOM 1521 O O . LEU A 1 194 ? 7.073 24.513 -23.599 1.00 87.94 194 LEU A O 1
ATOM 1525 N N . VAL A 1 195 ? 7.391 22.288 -23.518 1.00 88.19 195 VAL A N 1
ATOM 1526 C CA . VAL A 1 195 ? 6.020 21.881 -23.207 1.00 88.19 195 VAL A CA 1
ATOM 1527 C C . VAL A 1 195 ? 6.023 20.851 -22.070 1.00 88.19 195 VAL A C 1
ATOM 1529 O O . VAL A 1 195 ? 6.982 20.083 -21.955 1.00 88.19 195 VAL A O 1
ATOM 1532 N N . PRO A 1 196 ? 4.970 20.778 -21.236 1.00 85.69 196 PRO A N 1
ATOM 1533 C CA . PRO A 1 196 ? 4.910 19.814 -20.136 1.00 85.69 196 PRO A CA 1
ATOM 1534 C C . PRO A 1 196 ? 4.963 18.341 -20.589 1.00 85.69 196 PRO A C 1
ATOM 1536 O O . PRO A 1 196 ? 4.220 17.915 -21.476 1.00 85.69 196 PRO A O 1
ATOM 1539 N N . ASP A 1 197 ? 5.789 17.530 -19.923 1.00 85.94 197 ASP A N 1
ATOM 1540 C CA . ASP A 1 197 ? 5.832 16.063 -20.032 1.00 85.94 197 ASP A CA 1
ATOM 1541 C C . ASP A 1 197 ? 4.702 15.444 -19.197 1.00 85.94 197 ASP A C 1
ATOM 1543 O O . ASP A 1 197 ? 4.886 14.983 -18.065 1.00 85.94 197 ASP A O 1
ATOM 1547 N N . LEU A 1 198 ? 3.490 15.468 -19.751 1.00 84.00 198 LEU A N 1
ATOM 1548 C CA . LEU A 1 198 ? 2.287 15.024 -19.050 1.00 84.00 198 LEU A CA 1
ATOM 1549 C C . LEU A 1 198 ? 2.312 13.513 -18.754 1.00 84.00 198 LEU A C 1
ATOM 1551 O O . LEU A 1 198 ? 2.514 12.667 -19.629 1.00 84.00 198 LEU A O 1
ATOM 1555 N N . ARG A 1 199 ? 2.036 13.141 -17.498 1.00 81.19 199 ARG A N 1
ATOM 1556 C CA . ARG A 1 199 ? 1.992 11.744 -17.028 1.00 81.19 199 ARG A CA 1
ATOM 1557 C C . ARG A 1 199 ? 0.575 11.362 -16.614 1.00 81.19 199 ARG A C 1
ATOM 1559 O O . ARG A 1 199 ? 0.260 11.297 -15.433 1.00 81.19 199 ARG A O 1
ATOM 1566 N N . GLY A 1 200 ? -0.278 11.114 -17.604 1.00 82.62 200 GLY A N 1
ATOM 1567 C CA . GLY A 1 200 ? -1.678 10.759 -17.378 1.00 82.62 200 GLY A CA 1
ATOM 1568 C C . GLY A 1 200 ? -2.288 9.930 -18.510 1.00 82.62 200 GLY A C 1
ATOM 1569 O O . GLY A 1 200 ? -1.607 9.637 -19.500 1.00 82.62 200 GLY A O 1
ATOM 1570 N N . PRO A 1 201 ? -3.570 9.546 -18.382 1.00 80.56 201 PRO A N 1
ATOM 1571 C CA . PRO A 1 201 ? -4.268 8.729 -19.369 1.00 80.56 201 PRO A CA 1
ATOM 1572 C C . PRO A 1 201 ? -4.147 9.299 -20.786 1.00 80.56 201 PRO A C 1
ATOM 1574 O O . PRO A 1 201 ? -4.471 10.459 -21.031 1.00 80.56 201 PRO A O 1
ATOM 1577 N N . GLY A 1 202 ? -3.662 8.482 -21.725 1.00 81.31 202 GLY A N 1
ATOM 1578 C CA . GLY A 1 202 ? -3.516 8.875 -23.130 1.00 81.31 202 GLY A CA 1
ATOM 1579 C C . GLY A 1 202 ? -2.415 9.903 -23.413 1.00 81.31 202 GLY A C 1
ATOM 1580 O O . GLY A 1 202 ? -2.376 10.438 -24.515 1.00 81.31 202 GLY A O 1
ATOM 1581 N N . LYS A 1 203 ? -1.526 10.194 -22.452 1.00 86.00 203 LYS A N 1
ATOM 1582 C CA . LYS A 1 203 ? -0.436 11.177 -22.603 1.00 86.00 203 LYS A CA 1
ATOM 1583 C C . LYS A 1 203 ? 0.940 10.556 -22.878 1.00 86.00 203 LYS A C 1
ATOM 1585 O O . LYS A 1 203 ? 1.926 11.277 -22.937 1.00 86.00 203 LYS A O 1
ATOM 1590 N N . SER A 1 204 ? 1.033 9.236 -23.058 1.00 84.81 204 SER A N 1
ATOM 1591 C CA . SER A 1 204 ? 2.305 8.533 -23.311 1.00 84.81 204 SER A CA 1
ATOM 1592 C C . SER A 1 204 ? 2.930 8.867 -24.671 1.00 84.81 204 SER A C 1
ATOM 1594 O O . SER A 1 204 ? 4.133 8.678 -24.839 1.00 84.81 204 SER A O 1
ATOM 1596 N N . VAL A 1 205 ? 2.131 9.346 -25.631 1.00 90.00 205 VAL A N 1
ATOM 1597 C CA . VAL A 1 205 ? 2.586 9.793 -26.954 1.00 90.00 205 VAL A CA 1
ATOM 1598 C C . VAL A 1 205 ? 2.074 11.216 -27.180 1.00 90.00 205 VAL A C 1
ATOM 1600 O O . VAL A 1 205 ? 0.859 11.402 -27.280 1.00 90.00 205 VAL A O 1
ATOM 1603 N N . PRO A 1 206 ? 2.958 12.227 -27.224 1.00 88.00 206 PRO A N 1
ATOM 1604 C CA . PRO A 1 206 ? 2.575 13.575 -27.603 1.00 88.00 206 PRO A CA 1
ATOM 1605 C C . PRO A 1 206 ? 1.987 13.592 -29.014 1.00 88.00 206 PRO A C 1
ATOM 1607 O O . PRO A 1 206 ? 2.453 12.876 -29.895 1.00 88.00 206 PRO A O 1
ATOM 1610 N N . VAL A 1 207 ? 0.984 14.441 -29.240 1.00 87.31 207 VAL A N 1
ATOM 1611 C CA . VAL A 1 207 ? 0.250 14.520 -30.520 1.00 87.31 207 VAL A CA 1
ATOM 1612 C C . VAL A 1 207 ? 1.137 14.850 -31.725 1.00 87.31 207 VAL A C 1
ATOM 1614 O O . VAL A 1 207 ? 0.785 14.521 -32.850 1.00 87.31 207 VAL A O 1
ATOM 1617 N N . TRP A 1 208 ? 2.286 15.478 -31.477 1.00 87.25 208 TRP A N 1
ATOM 1618 C CA . TRP A 1 208 ? 3.267 15.902 -32.473 1.00 87.25 208 TRP A CA 1
ATOM 1619 C C . TRP A 1 208 ? 4.374 14.860 -32.728 1.00 87.25 208 TRP A C 1
ATOM 1621 O O . TRP A 1 208 ? 5.261 15.107 -33.538 1.00 87.25 208 TRP A O 1
ATOM 1631 N N . VAL A 1 209 ? 4.344 13.695 -32.064 1.00 89.19 209 VAL A N 1
ATOM 1632 C CA . VAL A 1 209 ? 5.300 12.596 -32.287 1.00 89.19 209 VAL A CA 1
ATOM 1633 C C . VAL A 1 209 ? 4.592 11.402 -32.921 1.00 89.19 209 VAL A C 1
ATOM 1635 O O . VAL A 1 209 ? 3.583 10.916 -32.411 1.00 89.19 209 VAL A O 1
ATOM 1638 N N . ALA A 1 210 ? 5.162 10.861 -33.999 1.00 90.50 210 ALA A N 1
ATOM 1639 C CA . ALA A 1 210 ? 4.721 9.588 -34.561 1.00 90.50 210 ALA A CA 1
ATOM 1640 C C . ALA A 1 210 ? 5.167 8.406 -33.677 1.00 90.50 210 ALA A C 1
ATOM 1642 O O . ALA A 1 210 ? 6.348 8.281 -33.359 1.00 90.50 210 ALA A O 1
ATOM 1643 N N . ASP A 1 211 ? 4.228 7.530 -33.301 1.00 92.62 211 ASP A N 1
ATOM 1644 C CA . ASP A 1 211 ? 4.494 6.284 -32.558 1.00 92.62 211 ASP A CA 1
ATOM 1645 C C . ASP A 1 211 ? 5.237 5.274 -33.465 1.00 92.62 211 ASP A C 1
ATOM 1647 O O . ASP A 1 211 ? 4.624 4.783 -34.418 1.00 92.62 211 ASP A O 1
ATOM 1651 N N . PRO A 1 212 ? 6.527 4.959 -33.213 1.00 93.38 212 PRO A N 1
ATOM 1652 C CA . PRO A 1 212 ? 7.327 4.091 -34.075 1.00 93.38 212 PRO A CA 1
ATOM 1653 C C . PRO A 1 212 ? 7.039 2.602 -33.837 1.00 93.38 212 PRO A C 1
ATOM 1655 O O . PRO A 1 212 ? 7.511 1.757 -34.598 1.00 93.38 212 PRO A O 1
ATOM 1658 N N . PHE A 1 213 ? 6.302 2.248 -32.778 1.00 90.69 213 PHE A N 1
ATOM 1659 C CA . PHE A 1 213 ? 6.092 0.857 -32.402 1.00 90.69 213 PHE A CA 1
ATOM 1660 C C . PHE A 1 213 ? 4.996 0.212 -33.268 1.00 90.69 213 PHE A C 1
ATOM 1662 O O . PHE A 1 213 ? 3.918 0.789 -33.465 1.00 90.69 213 PHE A O 1
ATOM 1669 N N . PRO A 1 214 ? 5.228 -1.007 -33.792 1.00 76.69 214 PRO A N 1
ATOM 1670 C CA . PRO A 1 214 ? 4.300 -1.651 -34.710 1.00 76.69 214 PRO A CA 1
ATOM 1671 C C . PRO A 1 214 ? 2.953 -1.934 -34.035 1.00 76.69 214 PRO A C 1
ATOM 1673 O O . PRO A 1 214 ? 2.863 -2.639 -33.032 1.00 76.69 214 PRO A O 1
ATOM 1676 N N . ARG A 1 215 ? 1.868 -1.435 -34.638 1.00 66.62 215 ARG A N 1
ATOM 1677 C CA . ARG A 1 215 ? 0.485 -1.615 -34.167 1.00 66.62 215 ARG A CA 1
ATOM 1678 C C . ARG A 1 215 ? -0.066 -3.012 -34.485 1.00 66.62 215 ARG A C 1
ATOM 1680 O O . ARG A 1 215 ? -1.149 -3.132 -35.052 1.00 66.62 215 ARG A O 1
ATOM 1687 N N . LYS A 1 216 ? 0.638 -4.092 -34.144 1.00 52.12 216 LYS A N 1
ATOM 1688 C CA . LYS A 1 216 ? 0.058 -5.439 -34.273 1.00 52.12 216 LYS A CA 1
ATOM 1689 C C . LYS A 1 216 ? -1.002 -5.610 -33.172 1.00 52.12 216 LYS A C 1
ATOM 1691 O O . LYS A 1 216 ? -0.680 -5.645 -31.993 1.00 52.12 216 LYS A O 1
ATOM 1696 N N . ASN A 1 217 ? -2.279 -5.668 -33.561 1.00 44.94 217 ASN A N 1
ATOM 1697 C CA . ASN A 1 217 ? -3.442 -5.963 -32.704 1.00 44.94 217 ASN A CA 1
ATOM 1698 C C . ASN A 1 217 ? -3.918 -4.890 -31.703 1.00 44.94 217 ASN A C 1
ATOM 1700 O O . ASN A 1 217 ? -4.619 -5.211 -30.741 1.00 44.94 217 ASN A O 1
ATOM 1704 N N . ARG A 1 218 ? -3.690 -3.596 -31.961 1.00 50.66 218 ARG A N 1
ATOM 1705 C CA . ARG A 1 218 ? -4.512 -2.542 -31.333 1.00 50.66 218 ARG A CA 1
ATOM 1706 C C . ARG A 1 218 ? -5.878 -2.493 -32.029 1.00 50.66 218 ARG A C 1
ATOM 1708 O O . ARG A 1 218 ? -6.131 -1.600 -32.833 1.00 50.66 218 ARG A O 1
ATOM 1715 N N . ARG A 1 219 ? -6.793 -3.430 -31.731 1.00 42.47 219 ARG A N 1
ATOM 1716 C CA . ARG A 1 219 ? -8.223 -3.151 -31.967 1.00 42.47 219 ARG A CA 1
ATOM 1717 C C . ARG A 1 219 ? -8.506 -1.829 -31.255 1.00 42.47 219 ARG A C 1
ATOM 1719 O O . ARG A 1 219 ? -8.305 -1.739 -30.045 1.00 42.47 219 ARG A O 1
ATOM 1726 N N . ARG A 1 220 ? -8.903 -0.801 -32.015 1.00 40.12 220 ARG A N 1
ATOM 1727 C CA . ARG A 1 220 ? -9.390 0.493 -31.518 1.00 40.12 220 ARG A CA 1
ATOM 1728 C C . ARG A 1 220 ? -10.505 0.237 -30.497 1.00 40.12 220 ARG A C 1
ATOM 1730 O O . ARG A 1 220 ? -11.678 0.220 -30.834 1.00 40.12 220 ARG A O 1
ATOM 1737 N N . LYS A 1 221 ? -10.151 0.068 -29.229 1.00 41.00 221 LYS A N 1
ATOM 1738 C CA . LYS A 1 221 ? -10.979 0.527 -28.121 1.00 41.00 221 LYS A CA 1
ATOM 1739 C C . LYS A 1 221 ? -10.407 1.877 -27.709 1.00 41.00 221 LYS A C 1
ATOM 1741 O O . LYS A 1 221 ? -9.793 2.013 -26.660 1.00 41.00 221 LYS A O 1
ATOM 1746 N N . GLN A 1 222 ? -10.602 2.889 -28.557 1.00 36.72 222 GLN A N 1
ATOM 1747 C CA . GLN A 1 222 ? -10.805 4.239 -28.034 1.00 36.72 222 GLN A CA 1
ATOM 1748 C C . GLN A 1 222 ? -12.131 4.179 -27.269 1.00 36.72 222 GLN A C 1
ATOM 1750 O O . GLN A 1 222 ? -13.199 4.464 -27.799 1.00 36.72 222 GLN A O 1
ATOM 1755 N N . ALA A 1 223 ? -12.072 3.651 -26.050 1.00 37.47 223 ALA A N 1
ATOM 1756 C CA . ALA A 1 223 ? -13.204 3.619 -25.154 1.00 37.47 223 ALA A CA 1
ATOM 1757 C C . ALA A 1 223 ? -13.230 4.967 -24.443 1.00 37.47 223 ALA A C 1
ATOM 1759 O O . ALA A 1 223 ? -12.377 5.261 -23.610 1.00 37.47 223 ALA A O 1
ATOM 1760 N N . ARG A 1 224 ? -14.178 5.789 -24.897 1.00 35.12 224 ARG A N 1
ATOM 1761 C CA . ARG A 1 224 ? -14.920 6.794 -24.137 1.00 35.12 224 ARG A CA 1
ATOM 1762 C C . ARG A 1 224 ? -14.431 6.991 -22.701 1.00 35.12 224 ARG A C 1
ATOM 1764 O O . ARG A 1 224 ? -14.590 6.139 -21.831 1.00 35.12 224 ARG A O 1
ATOM 1771 N N . VAL A 1 225 ? -13.887 8.179 -22.490 1.00 39.78 225 VAL A N 1
ATOM 1772 C CA . VAL A 1 225 ? -13.771 8.832 -21.192 1.00 39.78 225 VAL A CA 1
ATOM 1773 C C . VAL A 1 225 ? -15.156 8.831 -20.516 1.00 39.78 225 VAL A C 1
ATOM 1775 O O . VAL A 1 225 ? -16.137 9.224 -21.138 1.00 39.78 225 VAL A O 1
ATOM 1778 N N . ILE A 1 226 ? -15.185 8.373 -19.257 1.00 37.34 226 ILE A N 1
ATOM 1779 C CA . ILE A 1 226 ? -16.294 8.395 -18.278 1.00 37.34 226 ILE A CA 1
ATOM 1780 C C . ILE A 1 226 ? -17.471 7.446 -18.602 1.00 37.34 226 ILE A C 1
ATOM 1782 O O . ILE A 1 226 ? -18.411 7.776 -19.315 1.00 37.34 226 ILE A O 1
ATOM 1786 N N . GLY A 1 227 ? -17.412 6.242 -18.017 1.00 38.12 227 GLY A N 1
ATOM 1787 C CA . GLY A 1 227 ? -18.461 5.216 -18.060 1.00 38.12 227 GLY A CA 1
ATOM 1788 C C . GLY A 1 227 ? -17.868 3.810 -17.936 1.00 38.12 227 GLY A C 1
ATOM 1789 O O . GLY A 1 227 ? -17.497 3.225 -18.943 1.00 38.12 227 GLY A O 1
ATOM 1790 N N . SER A 1 228 ? -17.718 3.316 -16.698 1.00 43.25 228 SER A N 1
ATOM 1791 C CA . SER A 1 228 ? -17.330 1.945 -16.297 1.00 43.25 228 SER A CA 1
ATOM 1792 C C . SER A 1 228 ? -16.753 1.034 -17.397 1.00 43.25 228 SER A C 1
ATOM 1794 O O . SER A 1 228 ? -17.490 0.341 -18.096 1.00 43.25 228 SER A O 1
ATOM 1796 N N . LEU A 1 229 ? -15.417 0.967 -17.487 1.00 50.56 229 LEU A N 1
ATOM 1797 C CA . LEU A 1 229 ? -14.690 0.008 -18.340 1.00 50.56 229 LEU A CA 1
ATOM 1798 C C . LEU A 1 229 ? -15.048 -1.459 -18.055 1.00 50.56 229 LEU A C 1
ATOM 1800 O O . LEU A 1 229 ? -14.903 -2.318 -18.924 1.00 50.56 229 LEU A O 1
ATOM 1804 N N . LEU A 1 230 ? -15.524 -1.741 -16.847 1.00 59.50 230 LEU A N 1
ATOM 1805 C CA . LEU A 1 230 ? -16.044 -3.037 -16.466 1.00 59.50 230 LEU A CA 1
ATOM 1806 C C . LEU A 1 230 ? -17.437 -3.154 -17.095 1.00 59.50 230 LEU A C 1
ATOM 1808 O O . LEU A 1 230 ? -18.321 -2.353 -16.792 1.00 59.50 230 LEU A O 1
ATOM 1812 N N . ARG A 1 231 ? -17.660 -4.125 -17.988 1.00 65.44 231 ARG A N 1
ATOM 1813 C CA . ARG A 1 231 ? -19.006 -4.491 -18.478 1.00 65.44 231 ARG A CA 1
ATOM 1814 C C . ARG A 1 231 ? -19.821 -5.164 -17.361 1.00 65.44 231 ARG A C 1
ATOM 1816 O O . ARG A 1 231 ? -20.340 -6.256 -17.530 1.00 65.44 231 ARG A O 1
ATOM 1823 N N . THR A 1 232 ? -19.866 -4.529 -16.200 1.00 80.75 232 THR A N 1
ATOM 1824 C CA . THR A 1 232 ? -20.521 -4.987 -14.981 1.00 80.75 232 THR A CA 1
ATOM 1825 C C . THR A 1 232 ? -21.722 -4.095 -14.697 1.00 80.75 232 THR A C 1
ATOM 1827 O O . THR A 1 232 ? -21.910 -3.051 -15.326 1.00 80.75 232 THR A O 1
ATOM 1830 N N . THR A 1 233 ? -22.543 -4.503 -13.743 1.00 89.12 233 THR A N 1
ATOM 1831 C CA . THR A 1 233 ? -23.634 -3.707 -13.165 1.00 89.12 233 THR A CA 1
ATOM 1832 C C . THR A 1 233 ? -23.133 -2.681 -12.142 1.00 89.12 233 THR A C 1
ATOM 1834 O O . THR A 1 233 ? -23.882 -1.799 -11.739 1.00 89.12 233 THR A O 1
ATOM 1837 N N . PHE A 1 234 ? -21.857 -2.737 -11.752 1.00 92.00 234 PHE A N 1
ATOM 1838 C CA . PHE A 1 234 ? -21.249 -1.801 -10.808 1.00 92.00 234 PHE A CA 1
ATOM 1839 C C . PHE A 1 234 ? -20.635 -0.603 -11.537 1.00 92.00 234 PHE A C 1
ATOM 1841 O O . PHE A 1 234 ? -19.821 -0.762 -12.449 1.00 92.00 234 PHE A O 1
ATOM 1848 N N . ARG A 1 235 ? -20.995 0.618 -11.132 1.00 91.81 235 ARG A N 1
ATOM 1849 C CA . ARG A 1 235 ? -20.507 1.862 -11.749 1.00 91.81 235 ARG A CA 1
ATOM 1850 C C . ARG A 1 235 ? -19.697 2.686 -10.757 1.00 91.81 235 ARG A C 1
ATOM 1852 O O . ARG A 1 235 ? -20.264 3.392 -9.931 1.00 91.81 235 ARG A O 1
ATOM 1859 N N . ALA A 1 236 ? -18.369 2.622 -10.860 1.00 92.50 236 ALA A N 1
ATOM 1860 C CA . ALA A 1 236 ? -17.476 3.512 -10.119 1.00 92.50 236 ALA A CA 1
ATOM 1861 C C . ALA A 1 236 ? -17.620 4.959 -10.615 1.00 92.50 236 ALA A C 1
ATOM 1863 O O . ALA A 1 236 ? -17.535 5.208 -11.819 1.00 92.50 236 ALA A O 1
ATOM 1864 N N . TYR A 1 237 ? -17.810 5.902 -9.691 1.00 92.69 237 TYR A N 1
ATOM 1865 C CA . TYR A 1 237 ? -18.004 7.323 -10.014 1.00 92.69 237 TYR A CA 1
ATOM 1866 C C . TYR A 1 237 ? -17.034 8.259 -9.283 1.00 92.69 237 TYR A C 1
ATOM 1868 O O . TYR A 1 237 ? -16.838 9.392 -9.716 1.00 92.69 237 TYR A O 1
ATOM 1876 N N . LYS A 1 238 ? -16.392 7.808 -8.197 1.00 93.50 238 L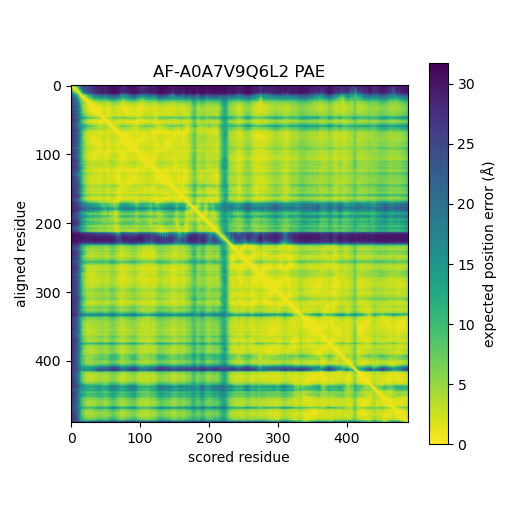YS A N 1
ATOM 1877 C CA . LYS A 1 238 ? -15.368 8.591 -7.493 1.00 93.50 238 LYS A CA 1
ATOM 1878 C C . LYS A 1 238 ? -14.260 7.691 -6.975 1.00 93.50 238 LYS A C 1
ATOM 1880 O O . LYS A 1 238 ? -14.515 6.742 -6.243 1.00 93.50 238 LYS A O 1
ATOM 1885 N N . THR A 1 239 ? -13.022 8.026 -7.298 1.00 93.31 239 THR A N 1
ATOM 1886 C CA . THR A 1 239 ? -11.843 7.363 -6.737 1.00 93.31 239 THR A CA 1
ATOM 1887 C C . THR A 1 239 ? -11.616 7.825 -5.299 1.00 93.31 239 THR A C 1
ATOM 1889 O O . THR A 1 239 ? -11.553 9.024 -5.040 1.00 93.31 239 THR A O 1
ATOM 1892 N N . ILE A 1 240 ? -11.493 6.876 -4.370 1.00 92.12 240 ILE A N 1
ATOM 1893 C CA . ILE A 1 240 ? -11.076 7.113 -2.980 1.00 92.12 240 ILE A CA 1
ATOM 1894 C C . ILE A 1 240 ? -9.553 6.994 -2.883 1.00 92.12 240 ILE A C 1
ATOM 1896 O O . ILE A 1 240 ? -8.902 7.860 -2.308 1.00 92.12 240 ILE A O 1
ATOM 1900 N N . SER A 1 241 ? -8.973 5.943 -3.469 1.00 91.56 241 SER A N 1
ATOM 1901 C CA . SER A 1 241 ? -7.523 5.737 -3.479 1.00 91.56 241 SER A CA 1
ATOM 1902 C C . SER A 1 241 ? -7.046 5.009 -4.738 1.00 91.56 241 SER A C 1
ATOM 1904 O O . SER A 1 241 ? -7.799 4.272 -5.380 1.00 91.56 241 SER A O 1
ATOM 1906 N N . GLN A 1 242 ? -5.782 5.243 -5.103 1.00 89.88 242 GLN A N 1
ATOM 1907 C CA . GLN A 1 242 ? -5.060 4.544 -6.171 1.00 89.88 242 GLN A CA 1
ATOM 1908 C C . GLN A 1 242 ? -3.675 4.165 -5.679 1.00 89.88 242 GLN A C 1
ATOM 1910 O O . GLN A 1 242 ? -2.910 5.031 -5.258 1.00 89.88 242 GLN A O 1
ATOM 1915 N N . ARG A 1 243 ? -3.361 2.875 -5.751 1.00 93.06 243 ARG A N 1
ATOM 1916 C CA . ARG A 1 243 ? -2.114 2.275 -5.282 1.00 93.06 243 ARG A CA 1
ATOM 1917 C C . ARG A 1 243 ? -1.640 1.204 -6.263 1.00 93.06 243 ARG A C 1
ATOM 1919 O O . ARG A 1 243 ? -2.384 0.796 -7.159 1.00 93.06 243 ARG A O 1
ATOM 1926 N N . GLY A 1 244 ? -0.415 0.717 -6.104 1.00 93.56 244 GLY A N 1
ATOM 1927 C CA . GLY A 1 244 ? 0.083 -0.381 -6.933 1.00 93.56 244 GLY A CA 1
ATOM 1928 C C . GLY A 1 244 ? -0.719 -1.666 -6.764 1.00 93.56 244 GLY A C 1
ATOM 1929 O O . GLY A 1 244 ? -1.064 -2.300 -7.759 1.00 93.56 244 GLY A O 1
ATOM 1930 N N . LYS A 1 245 ? -1.118 -1.986 -5.527 1.00 94.62 245 LYS A N 1
ATOM 1931 C CA . LYS A 1 245 ? -1.983 -3.136 -5.212 1.00 94.62 245 LYS A CA 1
ATOM 1932 C C . LYS A 1 245 ? -3.362 -3.057 -5.867 1.00 94.62 245 LYS A C 1
ATOM 1934 O O . LYS A 1 245 ? -4.019 -4.078 -6.013 1.00 94.62 245 LYS A O 1
ATOM 1939 N N . GLY A 1 246 ? -3.826 -1.861 -6.238 1.00 95.25 246 GLY A N 1
ATOM 1940 C CA . GLY A 1 246 ? -5.195 -1.669 -6.692 1.00 95.25 246 GLY A CA 1
ATOM 1941 C C . GLY A 1 246 ? -5.799 -0.319 -6.338 1.00 95.25 246 GLY A C 1
ATOM 1942 O O . GLY A 1 246 ? -5.092 0.641 -6.030 1.00 95.25 246 GLY A O 1
ATOM 1943 N N . GLY A 1 247 ? -7.120 -0.232 -6.422 1.00 94.81 247 GLY A N 1
ATOM 1944 C CA . GLY A 1 247 ? -7.863 1.012 -6.246 1.00 94.81 247 GLY A CA 1
ATOM 1945 C C . GLY A 1 247 ? -9.115 0.817 -5.409 1.00 94.81 247 GLY A C 1
ATOM 1946 O O . GLY A 1 247 ? -9.694 -0.263 -5.389 1.00 94.81 247 GLY A O 1
ATOM 1947 N N . VAL A 1 248 ? -9.542 1.876 -4.730 1.00 96.50 248 VAL A N 1
ATOM 1948 C CA . VAL A 1 248 ? -10.804 1.901 -3.984 1.00 96.50 248 VAL A CA 1
ATOM 1949 C C . VAL A 1 248 ? -11.660 3.018 -4.550 1.00 96.50 248 VAL A C 1
ATOM 1951 O O . VAL A 1 248 ? -11.181 4.140 -4.737 1.00 96.50 248 VAL A O 1
ATOM 1954 N N . TYR A 1 249 ? -12.923 2.720 -4.826 1.00 96.50 249 TYR A N 1
ATOM 1955 C CA . TYR A 1 249 ? -13.841 3.622 -5.506 1.00 96.50 249 TYR A CA 1
ATOM 1956 C C . TYR A 1 249 ? -15.188 3.648 -4.788 1.00 96.50 249 TYR A C 1
ATOM 1958 O O . TYR A 1 249 ? -15.678 2.613 -4.341 1.00 96.50 249 TYR A O 1
ATOM 1966 N N . ARG A 1 250 ? -15.829 4.817 -4.737 1.00 96.12 250 ARG A N 1
ATOM 1967 C CA . ARG A 1 250 ? -17.279 4.881 -4.545 1.00 96.12 250 ARG A CA 1
ATOM 1968 C C . ARG A 1 250 ? -17.950 4.449 -5.840 1.00 96.12 250 ARG A C 1
ATOM 1970 O O . ARG A 1 250 ? -17.561 4.901 -6.926 1.00 96.12 250 ARG A O 1
ATOM 1977 N N . ALA A 1 251 ? -18.942 3.584 -5.712 1.00 96.25 251 ALA A N 1
ATOM 1978 C CA . ALA A 1 251 ? -19.657 3.005 -6.830 1.00 96.25 251 ALA A CA 1
ATOM 1979 C C . ALA A 1 251 ? -21.164 2.925 -6.556 1.00 96.25 251 ALA A C 1
ATOM 1981 O O . ALA A 1 251 ? -21.619 3.048 -5.420 1.00 96.25 251 ALA A O 1
ATOM 1982 N N . LEU A 1 252 ? -21.929 2.739 -7.627 1.00 96.12 252 LEU A N 1
ATOM 1983 C CA . LEU A 1 252 ? -23.335 2.357 -7.579 1.00 96.12 252 LEU A CA 1
ATOM 1984 C C . LEU A 1 252 ? -23.466 0.885 -7.955 1.00 96.12 252 LEU A C 1
ATOM 1986 O O . LEU A 1 252 ? -22.898 0.453 -8.962 1.00 96.12 252 LEU A O 1
ATOM 1990 N N . ASP A 1 253 ? -24.215 0.142 -7.153 1.00 95.56 253 ASP A N 1
ATOM 1991 C CA . ASP A 1 253 ? -24.663 -1.212 -7.456 1.00 95.56 253 ASP A CA 1
ATOM 1992 C C . ASP A 1 253 ? -26.006 -1.132 -8.189 1.00 95.56 253 ASP A C 1
ATOM 1994 O O . ASP A 1 253 ? -27.020 -0.765 -7.595 1.00 95.56 253 ASP A O 1
ATOM 1998 N N . LEU A 1 254 ? -25.990 -1.438 -9.490 1.00 94.75 254 LEU A N 1
ATOM 1999 C CA . LEU A 1 254 ? -27.180 -1.485 -10.348 1.00 94.75 254 LEU A CA 1
ATOM 2000 C C . LEU A 1 254 ? -27.671 -2.924 -10.584 1.00 94.75 254 LEU A C 1
ATOM 2002 O O . LEU A 1 254 ? -28.461 -3.150 -11.495 1.00 94.75 254 LEU A O 1
ATOM 2006 N N . SER A 1 255 ? -27.150 -3.912 -9.845 1.00 91.19 255 SER A N 1
ATOM 2007 C CA . SER A 1 255 ? -27.594 -5.312 -9.966 1.00 91.19 255 SER A CA 1
ATOM 2008 C C . SER A 1 255 ? -28.901 -5.595 -9.225 1.00 91.19 255 SER A C 1
ATOM 2010 O O . SER A 1 255 ? -29.543 -6.612 -9.475 1.00 91.19 255 SER A O 1
ATOM 2012 N N . VAL A 1 256 ? -29.292 -4.689 -8.331 1.00 92.94 256 VAL A N 1
ATOM 2013 C CA . VAL A 1 256 ? -30.490 -4.764 -7.493 1.00 92.94 256 VAL A CA 1
ATOM 2014 C C . VAL A 1 256 ? -31.585 -3.828 -8.011 1.00 92.94 256 VAL A C 1
ATOM 2016 O O . VAL A 1 256 ? -31.299 -2.855 -8.708 1.00 92.94 256 VAL A O 1
ATOM 2019 N N . SER A 1 257 ? -32.845 -4.105 -7.655 1.00 92.12 257 SER A N 1
ATOM 2020 C CA . SER A 1 257 ? -34.016 -3.344 -8.124 1.00 92.12 257 SER A CA 1
ATOM 2021 C C . SER A 1 257 ? -33.957 -1.858 -7.767 1.00 92.12 257 SER A C 1
ATOM 2023 O O . SER A 1 257 ? -34.302 -1.013 -8.589 1.00 92.12 257 SER A O 1
ATOM 2025 N N . THR A 1 258 ? -33.489 -1.541 -6.559 1.00 94.88 258 THR A N 1
ATOM 2026 C CA . THR A 1 258 ? -33.251 -0.169 -6.105 1.00 94.88 258 THR A CA 1
ATOM 2027 C C . THR A 1 258 ? -31.745 0.064 -6.040 1.00 94.88 258 THR A C 1
ATOM 2029 O O . THR A 1 258 ? -31.095 -0.522 -5.170 1.00 94.88 258 THR A O 1
ATOM 2032 N N . PRO A 1 259 ? -31.171 0.899 -6.930 1.00 95.06 259 PRO A N 1
ATOM 2033 C CA . PRO A 1 259 ? -29.751 1.217 -6.908 1.00 95.06 259 PRO A CA 1
ATOM 2034 C C . PRO A 1 259 ? -29.279 1.672 -5.531 1.00 95.06 259 PRO A C 1
ATOM 2036 O O . PRO A 1 259 ? -29.930 2.490 -4.882 1.00 95.06 259 PRO A O 1
ATOM 2039 N N . ARG A 1 260 ? -28.115 1.180 -5.109 1.00 96.00 260 ARG A N 1
ATOM 2040 C CA . ARG A 1 260 ? -27.518 1.531 -3.813 1.00 96.00 260 ARG A CA 1
ATOM 2041 C C . ARG A 1 260 ? -26.059 1.938 -3.950 1.00 96.00 260 ARG A C 1
ATOM 2043 O O . ARG A 1 260 ? -25.352 1.480 -4.853 1.00 96.00 260 ARG A O 1
ATOM 2050 N N . PHE A 1 261 ? -25.595 2.785 -3.035 1.00 97.62 261 PHE A N 1
ATOM 2051 C CA . PHE A 1 261 ? -24.177 3.105 -2.919 1.00 97.62 261 PHE A CA 1
ATOM 2052 C C . PHE A 1 261 ? -23.392 1.897 -2.398 1.00 97.62 261 PHE A C 1
ATOM 2054 O O . PHE A 1 261 ? -23.850 1.149 -1.538 1.00 97.62 261 PHE A O 1
ATOM 2061 N N . CYS A 1 262 ? -22.188 1.713 -2.930 1.00 97.94 262 CYS A N 1
ATOM 2062 C CA . CYS A 1 262 ? -21.253 0.683 -2.498 1.00 97.94 262 CYS A CA 1
ATOM 2063 C C . CYS A 1 262 ? -19.806 1.180 -2.603 1.00 97.94 262 CYS A C 1
ATOM 2065 O O . CYS A 1 262 ? -19.504 2.200 -3.240 1.00 97.94 262 CYS A O 1
ATOM 2067 N N . VAL A 1 263 ? -18.893 0.445 -1.974 1.00 98.19 263 VAL A N 1
ATOM 2068 C CA . VAL A 1 263 ? -17.454 0.599 -2.181 1.00 98.19 263 VAL A CA 1
ATOM 2069 C C . VAL A 1 263 ? -16.987 -0.520 -3.100 1.00 98.19 263 VAL A C 1
ATOM 2071 O O . VAL A 1 263 ? -17.172 -1.694 -2.803 1.00 98.19 263 VAL A O 1
ATOM 2074 N N . LEU A 1 264 ? -16.367 -0.152 -4.219 1.00 97.69 264 LEU A N 1
ATOM 2075 C CA . LEU A 1 264 ? -15.723 -1.084 -5.136 1.00 97.69 264 LEU A CA 1
ATOM 2076 C C . LEU A 1 264 ? -14.218 -1.065 -4.869 1.00 97.69 264 LEU A C 1
ATOM 2078 O O . LEU A 1 264 ? -13.567 -0.033 -5.042 1.00 97.69 264 LEU A O 1
ATOM 2082 N N . LYS A 1 265 ? -13.660 -2.203 -4.470 1.00 97.94 265 LYS A N 1
ATOM 2083 C CA . LYS A 1 265 ? -12.224 -2.409 -4.280 1.00 97.94 265 LYS A CA 1
ATOM 2084 C C . LYS A 1 265 ? -11.677 -3.246 -5.424 1.00 97.94 265 LYS A C 1
ATOM 2086 O O . LYS A 1 265 ? -12.277 -4.243 -5.800 1.00 97.94 265 LYS A O 1
ATOM 2091 N N . GLU A 1 266 ? -10.555 -2.829 -5.984 1.00 97.25 266 GLU A N 1
ATOM 2092 C CA . GLU A 1 266 ? -9.822 -3.502 -7.053 1.00 97.25 266 GLU A CA 1
ATOM 2093 C C . GLU A 1 266 ? -8.517 -4.055 -6.483 1.00 97.25 266 GLU A C 1
ATOM 2095 O O . GLU A 1 266 ? -7.791 -3.329 -5.810 1.00 97.25 266 GLU A O 1
ATOM 2100 N N . GLY A 1 267 ? -8.197 -5.296 -6.825 1.00 97.44 267 GLY A N 1
ATOM 2101 C CA . GLY A 1 267 ? -6.920 -5.955 -6.610 1.00 97.44 267 GLY A CA 1
ATOM 2102 C C . GLY A 1 267 ? -6.253 -6.199 -7.956 1.00 97.44 267 GLY A C 1
ATOM 2103 O O . GLY A 1 267 ? -6.861 -6.767 -8.866 1.00 97.44 267 GLY A O 1
ATOM 2104 N N . ARG A 1 268 ? -5.015 -5.729 -8.102 1.00 96.12 268 ARG A N 1
ATOM 2105 C CA . ARG A 1 268 ? -4.242 -5.836 -9.342 1.00 96.12 268 ARG A CA 1
ATOM 2106 C C . ARG A 1 268 ? -3.271 -7.009 -9.268 1.00 96.12 268 ARG A C 1
ATOM 2108 O O . ARG A 1 268 ? -2.545 -7.110 -8.273 1.00 96.12 268 ARG A O 1
ATOM 2115 N N . PRO A 1 269 ? -3.186 -7.832 -10.326 1.00 94.94 269 PRO A N 1
ATOM 2116 C CA . PRO A 1 269 ? -2.216 -8.911 -10.374 1.00 94.94 269 PRO A CA 1
ATOM 2117 C C . PRO A 1 269 ? -0.803 -8.331 -10.325 1.00 94.94 269 PRO A C 1
ATOM 2119 O O . PRO A 1 269 ? -0.504 -7.325 -10.978 1.00 94.94 269 PRO A O 1
ATOM 2122 N N . HIS A 1 270 ? 0.048 -8.954 -9.517 1.00 95.75 270 HIS A N 1
ATOM 2123 C CA . HIS A 1 270 ? 1.437 -8.569 -9.264 1.00 95.75 270 HIS A CA 1
ATOM 2124 C C . HIS A 1 270 ? 1.635 -7.169 -8.642 1.00 95.75 270 HIS A C 1
ATOM 2126 O O . HIS A 1 270 ? 2.772 -6.735 -8.427 1.00 95.75 270 HIS A O 1
ATOM 2132 N N . GLY A 1 271 ? 0.553 -6.449 -8.331 1.00 94.31 271 GLY A N 1
ATOM 2133 C CA . GLY A 1 271 ? 0.592 -5.126 -7.717 1.00 94.31 271 GLY A CA 1
ATOM 2134 C C . GLY A 1 271 ? 1.014 -5.200 -6.253 1.00 94.31 271 GLY A C 1
ATOM 2135 O O . GLY A 1 271 ? 0.395 -5.929 -5.485 1.00 94.31 271 GLY A O 1
ATOM 2136 N N . GLU A 1 272 ? 2.049 -4.439 -5.872 1.00 94.00 272 GLU A N 1
ATOM 2137 C CA . GLU A 1 272 ? 2.641 -4.460 -4.518 1.00 94.00 272 GLU A CA 1
ATOM 2138 C C . GLU A 1 272 ? 2.901 -5.872 -3.978 1.00 94.00 272 GLU A C 1
ATOM 2140 O O . GLU A 1 272 ? 2.689 -6.127 -2.792 1.00 94.00 272 GLU A O 1
ATOM 2145 N N . THR A 1 273 ? 3.342 -6.779 -4.854 1.00 94.62 273 THR A N 1
ATOM 2146 C CA . THR A 1 273 ? 3.690 -8.147 -4.459 1.00 94.62 273 THR A CA 1
ATOM 2147 C C . THR A 1 273 ? 4.691 -8.109 -3.313 1.00 94.62 273 THR A C 1
ATOM 2149 O O . THR A 1 273 ? 5.746 -7.482 -3.448 1.00 94.62 273 THR A O 1
ATOM 2152 N N . ASP A 1 274 ? 4.345 -8.741 -2.197 1.00 91.69 274 ASP A N 1
ATOM 2153 C CA . ASP A 1 274 ? 5.240 -8.859 -1.054 1.00 91.69 274 ASP A CA 1
ATOM 2154 C C . ASP A 1 274 ? 6.218 -10.032 -1.209 1.00 91.69 274 ASP A C 1
ATOM 2156 O O . ASP A 1 274 ? 6.270 -10.710 -2.238 1.00 91.69 274 ASP A O 1
ATOM 2160 N N . TRP A 1 275 ? 7.030 -10.259 -0.181 1.00 91.00 275 TRP A N 1
ATOM 2161 C CA . TRP A 1 275 ? 8.073 -11.280 -0.208 1.00 91.00 275 TRP A CA 1
ATOM 2162 C C . TRP A 1 275 ? 7.516 -12.714 -0.205 1.00 91.00 275 TRP A C 1
ATOM 2164 O O . TRP A 1 275 ? 8.164 -13.622 -0.725 1.00 91.00 275 TRP A O 1
ATOM 2174 N N . GLU A 1 276 ? 6.278 -12.906 0.253 1.00 89.38 276 GLU A N 1
ATOM 2175 C CA . GLU A 1 276 ? 5.566 -14.189 0.192 1.00 89.38 276 GLU A CA 1
ATOM 2176 C C . GLU A 1 276 ? 4.834 -14.394 -1.143 1.00 89.38 276 GLU A C 1
ATOM 2178 O O . GLU A 1 276 ? 4.237 -15.442 -1.378 1.00 89.38 276 GLU A O 1
ATOM 2183 N N . GLY A 1 277 ? 4.897 -13.422 -2.058 1.00 91.88 277 GLY A N 1
ATOM 2184 C CA . GLY A 1 277 ? 4.240 -13.505 -3.361 1.00 91.88 277 GLY A CA 1
ATOM 2185 C C . GLY A 1 277 ? 2.769 -13.098 -3.337 1.00 91.88 277 GLY A C 1
ATOM 2186 O O . GLY A 1 277 ? 2.057 -13.337 -4.312 1.00 91.88 277 GLY A O 1
ATOM 2187 N N . ARG A 1 278 ? 2.302 -12.464 -2.257 1.00 94.25 278 ARG A N 1
ATOM 2188 C CA . ARG A 1 278 ? 0.924 -11.983 -2.142 1.00 94.25 278 ARG A CA 1
ATOM 2189 C C . ARG A 1 278 ? 0.804 -10.622 -2.805 1.00 94.25 278 ARG A C 1
ATOM 2191 O O . ARG A 1 278 ? 1.502 -9.674 -2.446 1.00 94.25 278 ARG A O 1
ATOM 2198 N N . ASP A 1 279 ? -0.096 -10.525 -3.772 1.00 96.38 279 ASP A N 1
ATOM 2199 C CA . ASP A 1 279 ? -0.345 -9.319 -4.554 1.00 96.38 279 ASP A CA 1
ATOM 2200 C C . ASP A 1 279 ? -1.706 -8.684 -4.227 1.00 96.38 279 ASP A C 1
ATOM 2202 O O . ASP A 1 279 ? -2.425 -9.091 -3.310 1.00 96.38 279 ASP A O 1
ATOM 2206 N N . GLY A 1 280 ? -2.083 -7.663 -4.995 1.00 97.00 280 GLY A N 1
ATOM 2207 C CA . GLY A 1 280 ? -3.380 -7.010 -4.873 1.00 97.00 280 GLY A CA 1
ATOM 2208 C C . GLY A 1 280 ? -4.579 -7.953 -4.988 1.00 97.00 280 GLY A C 1
ATOM 2209 O O . GLY A 1 280 ? -5.555 -7.787 -4.259 1.00 97.00 280 GLY A O 1
ATOM 2210 N N . CYS A 1 281 ? -4.524 -8.956 -5.869 1.00 97.75 281 CYS A N 1
ATOM 2211 C CA . CYS A 1 281 ? -5.604 -9.933 -6.015 1.00 97.75 281 CYS A CA 1
ATOM 2212 C C . CYS A 1 281 ? -5.723 -10.822 -4.774 1.00 97.75 281 CYS A C 1
ATOM 2214 O O . CYS A 1 281 ? -6.839 -11.098 -4.329 1.00 97.75 281 CYS A O 1
ATOM 2216 N N . TRP A 1 282 ? -4.590 -11.241 -4.201 1.00 97.31 282 TRP A N 1
ATOM 2217 C CA . TRP A 1 282 ? -4.571 -11.956 -2.926 1.00 97.31 282 TRP A CA 1
ATOM 2218 C C . TRP A 1 282 ? -5.198 -11.116 -1.809 1.00 97.31 282 TRP A C 1
ATOM 2220 O O . TRP A 1 282 ? -6.082 -11.608 -1.115 1.00 97.31 282 TRP A O 1
ATOM 2230 N N . ARG A 1 283 ? -4.833 -9.831 -1.692 1.00 96.69 283 ARG A N 1
ATOM 2231 C CA . ARG A 1 283 ? -5.360 -8.933 -0.642 1.00 96.69 283 ARG A CA 1
ATOM 2232 C C . ARG A 1 283 ? -6.878 -8.786 -0.695 1.00 96.69 283 ARG A C 1
ATOM 2234 O O . ARG A 1 283 ? -7.525 -8.794 0.343 1.00 96.69 283 ARG A O 1
ATOM 2241 N N . ILE A 1 284 ? -7.456 -8.720 -1.895 1.00 98.06 284 ILE A N 1
ATOM 2242 C CA . ILE A 1 284 ? -8.914 -8.671 -2.060 1.00 98.06 284 ILE A CA 1
ATOM 2243 C C . ILE A 1 284 ? -9.589 -9.986 -1.646 1.00 98.06 284 ILE A C 1
ATOM 2245 O O . ILE A 1 284 ? -10.616 -9.943 -0.974 1.00 98.06 284 ILE A O 1
ATOM 2249 N N . ARG A 1 285 ? -9.022 -11.147 -2.013 1.00 98.06 285 ARG A N 1
ATOM 2250 C CA . ARG A 1 285 ? -9.526 -12.466 -1.562 1.00 98.06 285 ARG A CA 1
ATOM 2251 C C . ARG A 1 285 ? -9.479 -12.590 -0.049 1.00 98.06 285 ARG A C 1
ATOM 2253 O O . ARG A 1 285 ? -10.413 -13.086 0.570 1.00 98.06 285 ARG A O 1
ATOM 2260 N N . HIS A 1 286 ? -8.366 -12.149 0.517 1.00 97.50 286 HIS A N 1
ATOM 2261 C CA . HIS A 1 286 ? -8.128 -12.200 1.943 1.00 97.50 286 HIS A CA 1
ATOM 2262 C C . HIS A 1 286 ? -9.109 -11.307 2.701 1.00 97.50 286 HIS A C 1
ATOM 2264 O O . HIS A 1 286 ? -9.764 -11.771 3.625 1.00 97.50 286 HIS A O 1
ATOM 2270 N N . GLU A 1 287 ? -9.301 -10.065 2.254 1.00 98.25 287 GLU A N 1
ATOM 2271 C CA . GLU A 1 287 ? -10.272 -9.158 2.867 1.00 98.25 287 GLU A CA 1
ATOM 2272 C C . GLU A 1 287 ? -11.712 -9.695 2.787 1.00 98.25 287 GLU A C 1
ATOM 2274 O O . GLU A 1 287 ? -12.434 -9.658 3.780 1.00 98.25 287 GLU A O 1
ATOM 2279 N N . GLU A 1 288 ? -12.124 -10.242 1.639 1.00 98.62 288 GLU A N 1
ATOM 2280 C CA . GLU A 1 288 ? -13.426 -10.905 1.473 1.00 98.62 288 GLU A CA 1
ATOM 2281 C C . GLU A 1 288 ? -13.631 -12.028 2.506 1.00 98.62 288 GLU A C 1
ATOM 2283 O O . GLU A 1 288 ? -14.686 -12.112 3.145 1.00 98.62 288 GLU A O 1
ATOM 2288 N N . HIS A 1 289 ? -12.607 -12.864 2.704 1.00 98.38 289 HIS A N 1
ATOM 2289 C CA . HIS A 1 289 ? -12.630 -13.952 3.676 1.00 98.38 289 HIS A CA 1
ATOM 2290 C C . HIS A 1 289 ? -12.715 -13.437 5.120 1.00 98.38 289 HIS A C 1
ATOM 2292 O O . HIS A 1 289 ? -13.573 -13.891 5.875 1.00 98.38 289 HIS A O 1
ATOM 2298 N N . VAL A 1 290 ? -11.885 -12.456 5.490 1.00 98.44 290 VAL A N 1
ATOM 2299 C CA . VAL A 1 290 ? -11.891 -11.848 6.832 1.00 98.44 290 VAL A CA 1
ATOM 2300 C C . VAL A 1 290 ? -13.260 -11.253 7.153 1.00 98.44 290 VAL A C 1
ATOM 2302 O O . VAL A 1 290 ? -13.814 -11.530 8.215 1.00 98.44 290 VAL A O 1
ATOM 2305 N N . LEU A 1 291 ? -13.825 -10.462 6.234 1.00 98.62 291 LEU A N 1
ATOM 2306 C CA . LEU A 1 291 ? -15.135 -9.835 6.420 1.00 98.62 291 LEU A CA 1
ATOM 2307 C C . LEU A 1 291 ? -16.235 -10.880 6.625 1.00 98.62 291 LEU A C 1
ATOM 2309 O O . LEU A 1 291 ? -17.071 -10.718 7.511 1.00 98.62 291 LEU A O 1
ATOM 2313 N N . SER A 1 292 ? -16.208 -11.962 5.846 1.00 97.88 292 SER A N 1
ATOM 2314 C CA . SER A 1 292 ? -17.179 -13.054 5.964 1.00 97.88 292 SER A CA 1
ATOM 2315 C C . SER A 1 292 ? -17.074 -13.756 7.321 1.00 97.88 292 SER A C 1
ATOM 2317 O O . SER A 1 292 ? -18.082 -13.935 7.999 1.00 97.88 292 SER A O 1
ATOM 2319 N N . CYS A 1 293 ? -15.856 -14.091 7.758 1.00 98.00 293 CYS A N 1
ATOM 2320 C CA . CYS A 1 293 ? -15.615 -14.712 9.061 1.00 98.00 293 CYS A CA 1
ATOM 2321 C C . CYS A 1 293 ? -16.076 -13.812 10.214 1.00 98.00 293 CYS A C 1
ATOM 2323 O O . CYS A 1 293 ? -16.846 -14.249 11.060 1.00 98.00 293 CYS A O 1
ATOM 2325 N N . LEU A 1 294 ? -15.667 -12.541 10.225 1.00 98.38 294 LEU A N 1
ATOM 2326 C CA . LEU A 1 294 ? -16.052 -11.598 11.279 1.00 98.38 294 LEU A CA 1
ATOM 2327 C C . LEU A 1 294 ? -17.565 -11.346 11.310 1.00 98.38 294 LEU A C 1
ATOM 2329 O O . LEU A 1 294 ? -18.147 -11.264 12.389 1.00 98.38 294 LEU A O 1
ATOM 2333 N N . SER A 1 295 ? -18.213 -11.264 10.145 1.00 97.38 295 SER A N 1
ATOM 2334 C CA . SER A 1 295 ? -19.669 -11.126 10.065 1.00 97.38 295 SER A CA 1
ATOM 2335 C C . SER A 1 295 ? -20.398 -12.349 10.631 1.00 97.38 295 SER A C 1
ATOM 2337 O O . SER A 1 295 ? -21.425 -12.177 11.284 1.00 97.38 295 SER A O 1
ATOM 2339 N N . ASN A 1 296 ? -19.887 -13.564 10.404 1.00 96.81 296 ASN A N 1
ATOM 2340 C CA . ASN A 1 296 ? -20.468 -14.798 10.951 1.00 96.81 296 ASN A CA 1
ATOM 2341 C C . ASN A 1 296 ? -20.352 -14.866 12.481 1.00 96.81 296 ASN A C 1
ATOM 2343 O O . ASN A 1 296 ? -21.252 -15.378 13.137 1.00 96.81 296 ASN A O 1
ATOM 2347 N N . GLU A 1 297 ? -19.297 -14.278 13.043 1.00 97.25 297 GLU A N 1
ATOM 2348 C CA . GLU A 1 297 ? -19.102 -14.112 14.492 1.00 97.25 297 GLU A CA 1
ATOM 2349 C C . GLU A 1 297 ? -19.913 -12.934 15.078 1.00 97.25 297 GLU A C 1
ATOM 2351 O O . GLU A 1 297 ? -19.749 -12.559 16.238 1.00 97.25 297 GLU A O 1
ATOM 2356 N N . GLY A 1 298 ? -20.781 -12.299 14.281 1.00 96.69 298 GLY A N 1
ATOM 2357 C CA . GLY A 1 298 ? -21.61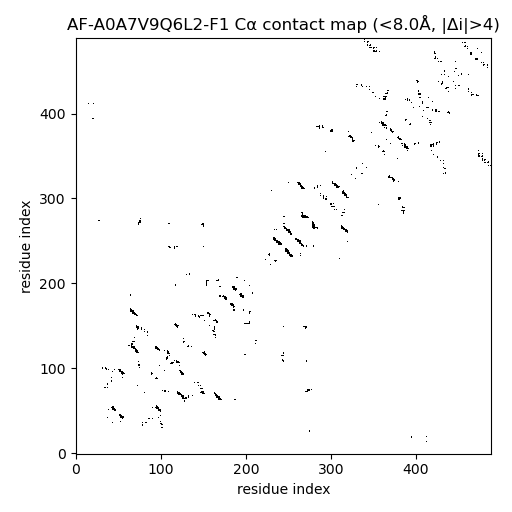9 -11.178 14.715 1.00 96.69 298 GLY A CA 1
ATOM 2358 C C . GLY A 1 298 ? -20.871 -9.850 14.879 1.00 96.69 298 GLY A C 1
ATOM 2359 O O . GLY A 1 298 ? -21.443 -8.876 15.379 1.00 96.69 298 GLY A O 1
ATOM 2360 N N . ILE A 1 299 ? -19.611 -9.765 14.441 1.00 97.50 299 ILE A N 1
ATOM 2361 C CA . ILE A 1 299 ? -18.837 -8.526 14.488 1.00 97.50 299 ILE A CA 1
ATOM 2362 C C . ILE A 1 299 ? -19.332 -7.579 13.397 1.00 97.50 299 ILE A C 1
ATOM 2364 O O . ILE A 1 299 ? -19.448 -7.922 12.220 1.00 97.50 299 ILE A O 1
ATOM 2368 N N . ARG A 1 300 ? -19.609 -6.336 13.792 1.00 95.56 300 ARG A N 1
ATOM 2369 C CA . ARG A 1 300 ? -20.163 -5.307 12.912 1.00 95.56 300 ARG A CA 1
ATOM 2370 C C . ARG A 1 300 ? -19.105 -4.762 11.939 1.00 95.56 300 ARG A C 1
ATOM 2372 O O . ARG A 1 300 ? -18.512 -3.713 12.181 1.00 95.56 300 ARG A O 1
ATOM 2379 N N . VAL A 1 301 ? -18.907 -5.459 10.824 1.00 97.62 301 VAL A N 1
ATOM 2380 C CA . VAL A 1 301 ? -18.003 -5.096 9.715 1.00 97.62 301 VAL A CA 1
ATOM 2381 C C . VAL A 1 301 ? -18.790 -4.752 8.436 1.00 97.62 301 VAL A C 1
ATOM 2383 O O . VAL A 1 301 ? -20.008 -4.959 8.408 1.00 97.62 301 VAL A O 1
ATOM 2386 N N . PRO A 1 302 ? -18.163 -4.171 7.392 1.00 98.25 302 PRO A N 1
ATOM 2387 C CA . PRO A 1 302 ? -18.837 -3.905 6.123 1.00 98.25 302 PRO A CA 1
ATOM 2388 C C . PRO A 1 302 ? -19.385 -5.188 5.494 1.00 98.25 302 PRO A C 1
ATOM 2390 O O . PRO A 1 302 ? -18.645 -6.158 5.328 1.00 98.25 302 PRO A O 1
ATOM 2393 N N . ALA A 1 303 ? -20.659 -5.183 5.099 1.00 97.31 303 ALA A N 1
ATOM 2394 C CA . ALA A 1 303 ? -21.239 -6.327 4.399 1.00 97.31 303 ALA A CA 1
ATOM 2395 C C . ALA A 1 303 ? -20.588 -6.522 3.018 1.00 97.31 303 ALA A C 1
ATOM 2397 O O . ALA A 1 303 ? -20.356 -5.553 2.289 1.00 97.31 303 ALA A O 1
ATOM 2398 N N . VAL A 1 304 ? -20.334 -7.774 2.635 1.00 98.00 304 VAL A N 1
ATOM 2399 C CA . VAL A 1 304 ? -19.892 -8.133 1.280 1.00 98.00 304 VAL A CA 1
ATOM 2400 C C . VAL A 1 304 ? -21.120 -8.282 0.385 1.00 98.00 304 VAL A C 1
ATOM 2402 O O . VAL A 1 304 ? -22.026 -9.053 0.687 1.00 98.00 304 VAL A O 1
ATOM 2405 N N . TYR A 1 305 ? -21.166 -7.535 -0.717 1.00 96.94 305 TYR A N 1
ATOM 2406 C CA . TYR A 1 305 ? -22.258 -7.604 -1.692 1.00 96.94 305 TYR A CA 1
ATOM 2407 C C . TYR A 1 305 ? -21.932 -8.511 -2.875 1.00 96.94 305 TYR A C 1
ATOM 2409 O O . TYR A 1 305 ? -22.818 -9.204 -3.365 1.00 96.94 305 TYR A O 1
ATOM 2417 N N . ALA A 1 306 ? -20.686 -8.492 -3.354 1.00 96.19 306 ALA A N 1
ATOM 2418 C CA . ALA A 1 306 ? -20.241 -9.322 -4.470 1.00 96.19 306 ALA A CA 1
ATOM 2419 C C . ALA A 1 306 ? -18.712 -9.384 -4.555 1.00 96.19 306 ALA A C 1
ATOM 2421 O O . ALA A 1 306 ? -18.021 -8.445 -4.153 1.00 96.19 306 ALA A O 1
ATOM 2422 N N . SER A 1 307 ? -18.192 -10.428 -5.194 1.00 95.69 307 SER A N 1
ATOM 2423 C CA . SER A 1 307 ? -16.814 -10.495 -5.679 1.00 95.69 307 SER A CA 1
ATOM 2424 C C . SER A 1 307 ? -16.779 -11.054 -7.100 1.00 95.69 307 SER A C 1
ATOM 2426 O O . SER A 1 307 ? -17.621 -11.862 -7.491 1.00 95.69 307 SER A O 1
ATOM 2428 N N . PHE A 1 308 ? -15.856 -10.561 -7.925 1.00 95.00 308 PHE A N 1
ATOM 2429 C CA . PHE A 1 308 ? -15.748 -10.973 -9.328 1.00 95.00 308 PHE A CA 1
ATOM 2430 C C . PHE A 1 308 ? -14.368 -10.651 -9.912 1.00 95.00 308 PHE A C 1
ATOM 2432 O O . PHE A 1 308 ? -13.579 -9.916 -9.317 1.00 95.00 308 PHE A O 1
ATOM 2439 N N . GLU A 1 309 ? -14.072 -11.175 -11.102 1.00 92.75 309 GLU A N 1
ATOM 2440 C CA . GLU A 1 309 ? -12.810 -10.933 -11.808 1.00 92.75 309 GLU A CA 1
ATOM 2441 C C . GLU A 1 309 ? -13.057 -10.374 -13.215 1.00 92.75 309 GLU A C 1
ATOM 2443 O O . GLU A 1 309 ? -13.936 -10.836 -13.942 1.00 92.75 309 GLU A O 1
ATOM 2448 N N . VAL A 1 310 ? -12.282 -9.361 -13.612 1.00 89.25 310 VAL A N 1
ATOM 2449 C CA . VAL A 1 310 ? -12.326 -8.764 -14.958 1.00 89.25 310 VAL A CA 1
ATOM 2450 C C . VAL A 1 310 ? -10.905 -8.477 -15.424 1.00 89.25 310 VAL A C 1
ATOM 2452 O O . VAL A 1 310 ? -10.136 -7.827 -14.725 1.00 89.25 310 VAL A O 1
ATOM 2455 N N . GLU A 1 311 ? -10.548 -8.960 -16.617 1.00 86.06 311 GLU A N 1
ATOM 2456 C CA . GLU A 1 311 ? -9.222 -8.754 -17.231 1.00 86.06 311 GLU A CA 1
ATOM 2457 C C . GLU A 1 311 ? -8.034 -9.143 -16.318 1.00 86.06 311 GLU A C 1
ATOM 2459 O O . GLU A 1 311 ? -6.952 -8.560 -16.408 1.00 86.06 311 GLU A O 1
ATOM 2464 N N . GLY A 1 312 ? -8.235 -10.142 -15.448 1.00 88.56 312 GLY A N 1
ATOM 2465 C CA . GLY A 1 312 ? -7.243 -10.637 -14.483 1.00 88.56 312 GLY A CA 1
ATOM 2466 C C . GLY A 1 312 ? -7.140 -9.825 -13.188 1.00 88.56 312 GLY A C 1
ATOM 2467 O O . GLY A 1 312 ? -6.326 -10.150 -12.331 1.00 88.56 312 GLY A O 1
ATOM 2468 N N . HIS A 1 313 ? -7.943 -8.771 -13.039 1.00 93.94 313 HIS A N 1
ATOM 2469 C CA . HIS A 1 313 ? -8.066 -7.999 -11.808 1.00 93.94 313 HIS A CA 1
ATOM 2470 C C . HIS A 1 313 ? -9.217 -8.573 -10.984 1.00 93.94 313 HIS A C 1
ATOM 2472 O O . HIS A 1 313 ? -10.252 -8.942 -11.549 1.00 93.94 313 HIS A O 1
ATOM 2478 N N . ARG A 1 314 ? -9.061 -8.615 -9.661 1.00 96.19 314 ARG A N 1
ATOM 2479 C CA . ARG A 1 314 ? -10.133 -9.029 -8.752 1.00 96.19 314 ARG A CA 1
ATOM 2480 C C . ARG A 1 314 ? -10.844 -7.818 -8.179 1.00 96.19 314 ARG A C 1
ATOM 2482 O O . ARG A 1 314 ? -10.213 -6.804 -7.901 1.00 96.19 314 ARG A O 1
ATOM 2489 N N . TYR A 1 315 ? -12.145 -7.934 -7.985 1.00 97.56 315 TYR A N 1
ATOM 2490 C CA . TYR A 1 315 ? -12.972 -6.887 -7.420 1.00 97.56 315 TYR A CA 1
ATOM 2491 C C . TYR A 1 315 ? -13.781 -7.416 -6.244 1.00 97.56 315 TYR A C 1
ATOM 2493 O O . TYR A 1 315 ? -14.285 -8.536 -6.292 1.00 97.56 315 TYR A O 1
ATOM 2501 N N . LEU A 1 316 ? -13.913 -6.583 -5.216 1.00 98.19 316 LEU A N 1
ATOM 2502 C CA . LEU A 1 316 ? -14.773 -6.804 -4.059 1.00 98.19 316 LEU A CA 1
ATOM 2503 C C . LEU A 1 316 ? -15.693 -5.597 -3.904 1.00 98.19 316 LEU A C 1
ATOM 2505 O O . LEU A 1 316 ? -15.237 -4.452 -3.888 1.00 98.19 316 LEU A O 1
ATOM 2509 N N . VAL A 1 317 ? -16.989 -5.864 -3.821 1.00 98.19 317 VAL A N 1
ATOM 2510 C CA . VAL A 1 317 ? -18.030 -4.868 -3.594 1.00 98.19 317 VAL A CA 1
ATOM 2511 C C . VAL A 1 317 ? -18.497 -5.005 -2.159 1.00 98.19 317 VAL A C 1
ATOM 2513 O O . VAL A 1 317 ? -19.000 -6.060 -1.773 1.00 98.19 317 VAL A O 1
ATOM 2516 N N . THR A 1 318 ? -18.353 -3.940 -1.382 1.00 98.56 318 THR A N 1
ATOM 2517 C CA . THR A 1 318 ? -18.802 -3.897 0.011 1.00 98.56 318 THR A CA 1
ATOM 2518 C C . THR A 1 318 ? -19.827 -2.796 0.231 1.00 98.56 318 THR A C 1
ATOM 2520 O O . THR A 1 318 ? -19.964 -1.867 -0.573 1.00 98.56 318 THR A O 1
ATOM 2523 N N . GLU A 1 319 ? -20.507 -2.880 1.367 1.00 98.00 319 GLU A N 1
ATOM 2524 C CA . GLU A 1 319 ? -21.322 -1.815 1.937 1.00 98.00 319 GLU A CA 1
ATOM 2525 C C . GLU A 1 319 ? -20.602 -0.461 1.874 1.00 98.00 319 GLU A C 1
ATOM 2527 O O . GLU A 1 319 ? -19.414 -0.341 2.197 1.00 98.00 319 GLU A O 1
ATOM 2532 N N . PHE A 1 320 ? -21.339 0.567 1.452 1.00 97.75 320 PHE A N 1
ATOM 2533 C CA . PHE A 1 320 ? -20.939 1.951 1.650 1.00 97.75 320 PHE A CA 1
ATOM 2534 C C . PHE A 1 320 ? -21.495 2.429 2.986 1.00 97.75 320 PHE A C 1
ATOM 2536 O O . PHE A 1 320 ? -22.702 2.580 3.138 1.00 97.75 320 PHE A O 1
ATOM 2543 N N . ILE A 1 321 ? -20.608 2.665 3.948 1.00 97.31 321 ILE A N 1
ATOM 2544 C CA . ILE A 1 321 ? -20.989 3.227 5.240 1.00 97.31 321 ILE A CA 1
ATOM 2545 C C . ILE A 1 321 ? -21.027 4.748 5.099 1.00 97.31 321 ILE A C 1
ATOM 2547 O O . ILE A 1 321 ? -20.006 5.378 4.804 1.00 97.31 321 ILE A O 1
ATOM 2551 N N . GLU A 1 322 ? -22.202 5.329 5.311 1.00 95.56 322 GLU A N 1
ATOM 2552 C CA . GLU A 1 322 ? -22.385 6.777 5.312 1.00 95.56 322 GLU A CA 1
ATOM 2553 C C . GLU A 1 322 ? -21.757 7.409 6.558 1.00 95.56 322 GLU A C 1
ATOM 2555 O O . GLU A 1 322 ? -21.899 6.901 7.670 1.00 95.56 322 GLU A O 1
ATOM 2560 N N . GLY A 1 323 ? -21.046 8.519 6.363 1.00 94.69 323 GLY A N 1
ATOM 2561 C CA . GLY A 1 323 ? -20.348 9.238 7.424 1.00 94.69 323 GLY A CA 1
ATOM 2562 C C . GLY A 1 323 ? -18.960 9.716 7.009 1.00 94.69 323 GLY A C 1
ATOM 2563 O O . GLY A 1 323 ? -18.460 9.411 5.921 1.00 94.69 323 GLY A O 1
ATOM 2564 N N . ASP A 1 324 ? -18.326 10.465 7.906 1.00 93.50 324 ASP A N 1
ATOM 2565 C CA . ASP A 1 324 ? -16.928 10.869 7.777 1.00 93.50 324 ASP A CA 1
ATOM 2566 C C . ASP A 1 324 ? -16.032 9.915 8.562 1.00 93.50 324 ASP A C 1
ATOM 2568 O O . ASP A 1 324 ? -16.409 9.392 9.612 1.00 93.50 324 ASP A O 1
ATOM 2572 N N . ASN A 1 325 ? -14.805 9.704 8.085 1.00 94.94 325 ASN A N 1
ATOM 2573 C CA . ASN A 1 325 ? -13.829 8.982 8.892 1.00 94.94 325 ASN A CA 1
ATOM 2574 C C . ASN A 1 325 ? -13.430 9.816 10.126 1.00 94.94 325 ASN A C 1
ATOM 2576 O O . ASN A 1 325 ? -13.411 11.052 10.100 1.00 94.94 325 ASN A O 1
ATOM 2580 N N . LEU A 1 326 ? -13.076 9.131 11.209 1.00 94.62 326 LEU A N 1
ATOM 2581 C CA . LEU A 1 326 ? -12.753 9.733 12.496 1.00 94.62 326 LEU A CA 1
ATOM 2582 C C . LEU A 1 326 ? -11.555 10.687 12.395 1.00 94.62 326 LEU A C 1
ATOM 2584 O O . LEU A 1 326 ? -11.507 11.686 13.107 1.00 94.62 326 LEU A O 1
ATOM 2588 N N . HIS A 1 327 ? -10.611 10.442 11.482 1.00 92.50 327 HIS A N 1
ATOM 2589 C CA . HIS A 1 327 ? -9.510 11.373 11.233 1.00 92.50 327 HIS A CA 1
ATOM 2590 C C . HIS A 1 327 ? -10.007 12.722 10.692 1.00 92.50 327 HIS A C 1
ATOM 2592 O O . HIS A 1 327 ? -9.647 13.768 11.232 1.00 92.50 327 HIS A O 1
ATOM 2598 N N . SER A 1 328 ? -10.870 12.707 9.675 1.00 90.88 328 SER A N 1
ATOM 2599 C CA . SER A 1 328 ? -11.501 13.906 9.117 1.00 90.88 328 SER A CA 1
ATOM 2600 C C . SER A 1 328 ? -12.331 14.644 10.167 1.00 90.88 328 SER A C 1
ATOM 2602 O O . SER A 1 328 ? -12.234 15.867 10.260 1.00 90.88 328 SER A O 1
ATOM 2604 N N . LEU A 1 329 ? -13.065 13.921 11.021 1.00 90.31 329 LEU A N 1
ATOM 2605 C CA . LEU A 1 329 ? -13.787 14.526 12.144 1.00 90.31 329 LEU A CA 1
ATOM 2606 C C . LEU A 1 329 ? -12.837 15.254 13.109 1.00 90.31 329 LEU A C 1
ATOM 2608 O O . LEU A 1 329 ? -13.144 16.355 13.561 1.00 90.31 329 LEU A O 1
ATOM 2612 N N . LEU A 1 330 ? -11.682 14.668 13.431 1.00 89.81 330 LEU A N 1
ATOM 2613 C CA . LEU A 1 330 ? -10.704 15.292 14.328 1.00 89.81 330 LEU A CA 1
ATOM 2614 C C . LEU A 1 330 ? -10.032 16.525 13.704 1.00 89.81 330 LEU A C 1
ATOM 2616 O O . LEU A 1 330 ? -9.768 17.483 14.428 1.00 89.81 330 LEU A O 1
ATOM 2620 N N . LEU A 1 331 ? -9.777 16.517 12.391 1.00 86.19 331 LEU A N 1
ATOM 2621 C CA . LEU A 1 331 ? -9.143 17.632 11.677 1.00 86.19 331 LEU A CA 1
ATOM 2622 C C . LEU A 1 331 ? -10.092 18.806 11.411 1.00 86.19 331 LEU A C 1
ATOM 2624 O O . LEU A 1 331 ? -9.698 19.960 11.553 1.00 86.19 331 LEU A O 1
ATOM 2628 N N . ASN A 1 332 ? -11.341 18.529 11.036 1.00 83.88 332 ASN A N 1
ATOM 2629 C CA . ASN A 1 332 ? -12.287 19.564 10.603 1.00 83.88 332 ASN A CA 1
ATOM 2630 C C . ASN A 1 332 ? -12.875 20.373 11.768 1.00 83.88 332 ASN A C 1
ATOM 2632 O O . ASN A 1 332 ? -13.555 21.382 11.565 1.00 83.88 332 ASN A O 1
ATOM 2636 N N . ARG A 1 333 ? -12.633 19.951 13.010 1.00 77.56 333 ARG A N 1
ATOM 2637 C CA . ARG A 1 333 ? -13.159 20.638 14.186 1.00 77.56 333 ARG A CA 1
ATOM 2638 C C . ARG A 1 333 ? -12.207 21.724 14.667 1.00 77.56 333 ARG A C 1
ATOM 2640 O O . ARG A 1 333 ? -11.068 21.466 15.033 1.00 77.56 333 ARG A O 1
ATOM 2647 N N . LYS A 1 334 ? -12.748 22.935 14.839 1.00 70.44 334 LYS A N 1
ATOM 2648 C CA . LYS A 1 334 ? -12.045 24.055 15.498 1.00 70.44 334 LYS A CA 1
ATOM 2649 C C . LYS A 1 334 ? -11.692 23.767 16.965 1.00 70.44 334 LYS A C 1
ATOM 2651 O O . LYS A 1 334 ? -10.799 24.397 17.521 1.00 70.44 334 LYS A O 1
ATOM 2656 N N . LYS A 1 335 ? -12.421 22.852 17.619 1.00 78.31 335 LYS A N 1
ATOM 2657 C CA . LYS A 1 335 ? -12.239 22.468 19.027 1.00 78.31 335 LYS A CA 1
ATOM 2658 C C . LYS A 1 335 ? -12.149 20.949 19.161 1.00 78.31 335 LYS A C 1
ATOM 2660 O O . LYS A 1 335 ? -12.872 20.219 18.483 1.00 78.31 335 LYS A O 1
ATOM 2665 N N . LYS A 1 336 ? -11.324 20.486 20.106 1.00 85.94 336 LYS A N 1
ATOM 2666 C CA . LYS A 1 336 ? -11.233 19.068 20.497 1.00 85.94 336 LYS A CA 1
ATOM 2667 C C . LYS A 1 336 ? -12.626 18.514 20.841 1.00 85.94 336 LYS A C 1
ATOM 2669 O O . LYS A 1 336 ? -13.452 19.243 21.394 1.00 85.94 336 LYS A O 1
ATOM 2674 N N . LEU A 1 337 ? -12.871 17.233 20.555 1.00 90.44 337 LEU A N 1
ATOM 2675 C CA . LEU A 1 337 ? -14.100 16.530 20.960 1.00 90.44 337 LEU A CA 1
ATOM 2676 C C . LEU A 1 337 ? -14.319 16.664 22.471 1.00 90.44 337 LEU A C 1
ATOM 2678 O O . LEU A 1 337 ? -13.323 16.539 23.184 1.00 90.44 337 LEU A O 1
ATOM 2682 N N . PRO A 1 338 ? -15.541 16.866 22.994 1.00 93.25 338 PRO A N 1
ATOM 2683 C CA . PRO A 1 338 ? -15.845 16.713 24.419 1.00 93.25 338 PRO A CA 1
ATOM 2684 C C . PRO A 1 338 ? -15.242 15.426 25.002 1.00 93.25 338 PRO A C 1
ATOM 2686 O O . PRO A 1 338 ? -15.124 14.420 24.306 1.00 93.25 338 PRO A O 1
ATOM 2689 N N . ILE A 1 339 ? -14.823 15.452 26.273 1.00 94.38 339 ILE A N 1
ATOM 2690 C CA . ILE A 1 339 ? -14.190 14.280 26.914 1.00 94.38 339 ILE A CA 1
ATOM 2691 C C . ILE A 1 339 ? -15.125 13.068 26.876 1.00 94.38 339 ILE A C 1
ATOM 2693 O O . ILE A 1 339 ? -14.677 11.965 26.578 1.00 94.38 339 ILE A O 1
ATOM 2697 N N . THR A 1 340 ? -16.415 13.293 27.123 1.00 94.69 340 THR A N 1
ATOM 2698 C CA . THR A 1 340 ? -17.470 12.278 27.056 1.00 94.69 340 THR A CA 1
ATOM 2699 C C . THR A 1 340 ? -17.589 11.671 25.659 1.00 94.69 340 THR A C 1
ATOM 2701 O O . THR A 1 340 ? -17.644 10.453 25.527 1.00 94.69 340 THR A O 1
ATOM 2704 N N . GLU A 1 341 ? -17.538 12.486 24.604 1.00 94.88 341 GLU A N 1
ATOM 2705 C CA . GLU A 1 341 ? -17.583 12.004 23.218 1.00 94.88 341 GLU A CA 1
ATOM 2706 C C . GLU A 1 341 ? -16.322 11.200 22.849 1.00 94.88 341 GLU A C 1
ATOM 2708 O O . GLU A 1 341 ? -16.419 10.101 22.308 1.00 94.88 341 GLU A O 1
ATOM 2713 N N . ALA A 1 342 ? -15.132 11.685 23.222 1.00 95.44 342 ALA A N 1
ATOM 2714 C CA . ALA A 1 342 ? -13.878 10.956 23.010 1.00 95.44 342 ALA A CA 1
ATOM 2715 C C . ALA A 1 342 ? -13.858 9.605 23.750 1.00 95.44 342 ALA A C 1
ATOM 2717 O O . ALA A 1 342 ? -13.377 8.610 23.208 1.00 95.44 342 ALA A O 1
ATOM 2718 N N . LEU A 1 343 ? -14.412 9.552 24.966 1.00 96.81 343 LEU A N 1
ATOM 2719 C CA . LEU A 1 343 ? -14.588 8.305 25.710 1.00 96.81 343 LEU A CA 1
ATOM 2720 C C . LEU A 1 343 ? -15.580 7.367 25.028 1.00 96.81 343 LEU A C 1
ATOM 2722 O O . LEU A 1 343 ? -15.268 6.190 24.898 1.00 96.81 343 LEU A O 1
ATOM 2726 N N . ARG A 1 344 ? -16.722 7.865 24.537 1.00 97.12 344 ARG A N 1
ATOM 2727 C CA . ARG A 1 344 ? -17.685 7.047 23.782 1.00 97.12 344 ARG A CA 1
ATOM 2728 C C . ARG A 1 344 ? -17.048 6.384 22.564 1.00 97.12 344 ARG A C 1
ATOM 2730 O O . ARG A 1 344 ? -17.274 5.198 22.347 1.00 97.12 344 ARG A O 1
ATOM 2737 N N . TYR A 1 345 ? -16.249 7.116 21.788 1.00 97.81 345 TYR A N 1
ATOM 2738 C CA . TYR A 1 345 ? -15.516 6.528 20.661 1.00 97.81 345 TYR A CA 1
ATOM 2739 C C . TYR A 1 345 ? -14.451 5.532 21.126 1.00 97.81 345 TYR A C 1
ATOM 2741 O O . TYR A 1 345 ? -14.329 4.457 20.548 1.00 97.81 345 TYR A O 1
ATOM 2749 N N . GLY A 1 346 ? -13.717 5.844 22.198 1.00 97.88 346 GLY A N 1
ATOM 2750 C CA . GLY A 1 346 ? -12.735 4.925 22.773 1.00 97.88 346 GLY A CA 1
ATOM 2751 C C . GLY A 1 346 ? -13.348 3.608 23.265 1.00 97.88 346 GLY A C 1
ATOM 2752 O O . GLY A 1 346 ? -12.762 2.553 23.044 1.00 97.88 346 GLY A O 1
ATOM 2753 N N . ILE A 1 347 ? -14.528 3.665 23.891 1.00 98.50 347 ILE A N 1
ATOM 2754 C CA . ILE A 1 347 ? -15.285 2.492 24.352 1.00 98.50 347 ILE A CA 1
ATOM 2755 C C . ILE A 1 347 ? -15.680 1.623 23.159 1.00 98.50 347 ILE A C 1
ATOM 2757 O O . ILE A 1 347 ? -15.324 0.451 23.139 1.00 98.50 347 ILE A O 1
ATOM 2761 N N . GLN A 1 348 ? -16.338 2.207 22.150 1.00 98.25 348 GLN A N 1
ATOM 2762 C CA . GLN A 1 348 ? -16.748 1.480 20.942 1.00 98.25 348 GLN A CA 1
ATOM 2763 C C . GLN A 1 348 ? -15.557 0.828 20.231 1.00 98.25 348 GLN A C 1
ATOM 2765 O O . GLN A 1 348 ? -15.651 -0.297 19.755 1.00 98.25 348 GLN A O 1
ATOM 2770 N N . LEU A 1 349 ? -14.416 1.521 20.177 1.00 97.88 349 LEU A N 1
ATOM 2771 C CA . LEU A 1 349 ? -13.213 0.993 19.548 1.00 97.88 349 LEU A CA 1
ATOM 2772 C C . LEU A 1 349 ? -12.606 -0.180 20.333 1.00 97.88 349 LEU A C 1
ATOM 2774 O O . LEU A 1 349 ? -12.201 -1.171 19.731 1.00 97.88 349 LEU A O 1
ATOM 2778 N N . ALA A 1 350 ? -12.539 -0.078 21.663 1.00 98.44 350 ALA A N 1
ATOM 2779 C CA . ALA A 1 350 ? -12.033 -1.155 22.511 1.00 98.44 350 ALA A CA 1
ATOM 2780 C C . ALA A 1 350 ? -12.959 -2.383 22.495 1.00 98.44 350 ALA A C 1
ATOM 2782 O O . ALA A 1 350 ? -12.470 -3.508 22.459 1.00 98.44 350 ALA A O 1
ATOM 2783 N N . GLU A 1 351 ? -14.277 -2.166 22.466 1.00 98.31 351 GLU A N 1
ATOM 2784 C CA . GLU A 1 351 ? -15.289 -3.218 22.317 1.00 98.31 351 GLU A CA 1
ATOM 2785 C C . GLU A 1 351 ? -15.151 -3.943 20.976 1.00 98.31 351 GLU A C 1
ATOM 2787 O O . GLU A 1 351 ? -15.042 -5.167 20.942 1.00 98.31 351 GLU A O 1
ATOM 2792 N N . LEU A 1 352 ? -15.068 -3.187 19.876 1.00 98.06 352 LEU A N 1
ATOM 2793 C CA . LEU A 1 352 ? -14.852 -3.737 18.541 1.00 98.06 352 LEU A CA 1
ATOM 2794 C C . LEU A 1 352 ? -13.583 -4.594 18.489 1.00 98.06 352 LEU A C 1
ATOM 2796 O O . LEU A 1 352 ? -13.609 -5.708 17.971 1.00 98.06 352 LEU A O 1
ATOM 2800 N N . LEU A 1 353 ? -12.475 -4.080 19.025 1.00 98.19 353 LEU A N 1
ATOM 2801 C CA . LEU A 1 353 ? -11.205 -4.794 19.009 1.00 98.19 353 LEU A CA 1
ATOM 2802 C C . LEU A 1 353 ? -11.254 -6.060 19.877 1.00 98.19 353 LEU A C 1
ATOM 2804 O O . LEU A 1 353 ? -10.736 -7.092 19.464 1.00 98.19 353 LEU A O 1
ATOM 2808 N N . SER A 1 354 ? -11.933 -5.999 21.028 1.00 98.19 354 SER A N 1
ATOM 2809 C CA . SER A 1 354 ? -12.203 -7.162 21.882 1.00 98.19 354 SER A CA 1
ATOM 2810 C C . SER A 1 354 ? -12.955 -8.249 21.113 1.00 98.19 354 SER A C 1
ATOM 2812 O O . SER A 1 354 ? -12.524 -9.400 21.108 1.00 98.19 354 SER A O 1
ATOM 2814 N N . GLY A 1 355 ? -14.006 -7.876 20.375 1.00 98.25 355 GLY A N 1
ATOM 2815 C CA . GLY A 1 355 ? -14.764 -8.800 19.530 1.00 98.25 355 GLY A CA 1
ATOM 2816 C C . GLY A 1 355 ? -13.936 -9.417 18.397 1.00 98.25 355 GLY A C 1
ATOM 2817 O O . GLY A 1 355 ? -13.975 -10.628 18.201 1.00 98.25 355 GLY A O 1
ATOM 2818 N N . ILE A 1 356 ? -13.131 -8.617 17.686 1.00 98.38 356 ILE A N 1
ATOM 2819 C CA . ILE A 1 356 ? -12.236 -9.113 16.622 1.00 98.38 356 ILE A CA 1
ATOM 2820 C C . ILE A 1 356 ? -11.217 -10.117 17.189 1.00 98.38 356 ILE A C 1
ATOM 2822 O O . ILE A 1 356 ? -11.016 -11.187 16.612 1.00 98.38 356 ILE A O 1
ATOM 2826 N N . HIS A 1 357 ? -10.607 -9.797 18.335 1.00 97.81 357 HIS A N 1
ATOM 2827 C CA . HIS A 1 357 ? -9.638 -10.670 19.007 1.00 97.81 357 HIS A CA 1
ATOM 2828 C C . HIS A 1 357 ? -10.286 -11.968 19.497 1.00 97.81 357 HIS A C 1
ATOM 2830 O O . HIS A 1 357 ? -9.705 -13.038 19.321 1.00 97.81 357 HIS A O 1
ATOM 2836 N N . ALA A 1 358 ? -11.501 -11.895 20.048 1.00 97.44 358 ALA A N 1
ATOM 2837 C CA . ALA A 1 358 ? -12.272 -13.063 20.477 1.00 97.44 358 ALA A CA 1
ATOM 2838 C C . ALA A 1 358 ? -12.666 -13.978 19.303 1.00 97.44 358 ALA A C 1
ATOM 2840 O O . ALA A 1 358 ? -12.639 -15.196 19.451 1.00 97.44 358 ALA A O 1
ATOM 2841 N N . ALA A 1 359 ? -12.925 -13.411 18.119 1.00 97.62 359 ALA A N 1
ATOM 2842 C CA . ALA A 1 359 ? -13.144 -14.149 16.870 1.00 97.62 359 ALA A CA 1
ATOM 2843 C C . ALA A 1 359 ? -11.858 -14.800 16.296 1.00 97.62 359 ALA A C 1
ATOM 2845 O O . ALA A 1 359 ? -11.873 -15.405 15.219 1.00 97.62 359 ALA A O 1
ATOM 2846 N N . GLY A 1 360 ? -10.716 -14.671 16.981 1.00 96.62 360 GLY A N 1
ATOM 2847 C CA . GLY A 1 360 ? -9.437 -15.259 16.577 1.00 96.62 360 GLY A CA 1
ATOM 2848 C C . GLY A 1 360 ? -8.708 -14.488 15.474 1.00 96.62 360 GLY A C 1
ATOM 2849 O O . GLY A 1 360 ? -7.854 -15.061 14.792 1.00 96.62 360 GLY A O 1
ATOM 2850 N N . TRP A 1 361 ? -9.021 -13.203 15.292 1.00 97.88 361 TRP A N 1
ATOM 2851 C CA . TRP A 1 361 ? -8.372 -12.320 14.320 1.00 97.88 361 TRP A CA 1
ATOM 2852 C C . TRP A 1 361 ? -7.640 -11.165 15.011 1.00 97.88 361 TRP A C 1
ATOM 2854 O O . TRP A 1 361 ? -8.054 -10.690 16.060 1.00 97.88 361 TRP A O 1
ATOM 2864 N N . ALA A 1 362 ? -6.564 -10.677 14.404 1.00 96.75 362 ALA A N 1
ATOM 2865 C CA . ALA A 1 362 ? -5.964 -9.377 14.690 1.00 96.75 362 ALA A CA 1
ATOM 2866 C C . ALA A 1 362 ? -6.227 -8.449 13.496 1.00 96.75 362 ALA A C 1
ATOM 2868 O O . ALA A 1 362 ? -6.109 -8.885 12.352 1.00 96.75 362 ALA A O 1
ATOM 2869 N N . TRP A 1 363 ? -6.581 -7.186 13.735 1.00 96.94 363 TRP A N 1
ATOM 2870 C CA . TRP A 1 363 ? -6.986 -6.233 12.693 1.00 96.94 363 TRP A CA 1
ATOM 2871 C C . TRP A 1 363 ? -5.787 -5.590 11.976 1.00 96.94 363 TRP A C 1
ATOM 2873 O O . TRP A 1 363 ? -5.790 -5.440 10.756 1.00 96.94 363 TRP A O 1
ATOM 2883 N N . ARG A 1 364 ? -4.741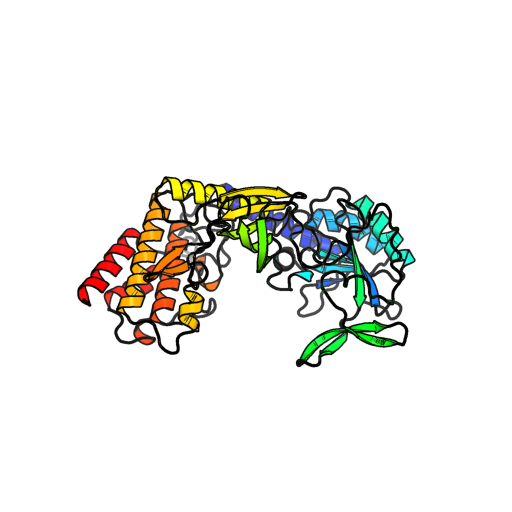 -5.239 12.726 1.00 93.94 364 ARG A N 1
ATOM 2884 C CA . ARG A 1 364 ? -3.434 -4.707 12.299 1.00 93.94 364 ARG A CA 1
ATOM 2885 C C . ARG A 1 364 ? -3.432 -3.334 11.622 1.00 93.94 364 ARG A C 1
ATOM 2887 O O . ARG A 1 364 ? -2.376 -2.862 11.204 1.00 93.94 364 ARG A O 1
ATOM 2894 N N . ASP A 1 365 ? -4.571 -2.651 11.540 1.00 93.62 365 ASP A N 1
ATOM 2895 C CA . ASP A 1 365 ? -4.644 -1.281 11.007 1.00 93.62 365 ASP A CA 1
ATOM 2896 C C . ASP A 1 365 ? -5.686 -0.416 11.745 1.00 93.62 365 ASP A C 1
ATOM 2898 O O . ASP A 1 365 ? -6.412 0.383 11.149 1.00 93.62 365 ASP A O 1
ATOM 2902 N N . CYS A 1 366 ? -5.749 -0.574 13.074 1.00 95.06 366 CYS A N 1
ATOM 2903 C CA . CYS A 1 366 ? -6.588 0.221 13.975 1.00 95.06 366 CYS A CA 1
ATOM 2904 C C . CYS A 1 366 ? -6.125 1.693 14.016 1.00 95.06 366 CYS A C 1
ATOM 2906 O O . CYS A 1 366 ? -5.169 2.051 14.706 1.00 95.06 366 CYS A O 1
ATOM 2908 N N . LYS A 1 367 ? -6.801 2.562 13.255 1.00 95.00 367 LYS A N 1
ATOM 2909 C CA . LYS A 1 367 ? -6.501 4.003 13.175 1.00 95.00 367 LYS A CA 1
ATOM 2910 C C . LYS A 1 367 ? -7.736 4.828 12.790 1.00 95.00 367 LYS A C 1
ATOM 2912 O O . LYS A 1 367 ? -8.615 4.311 12.101 1.00 95.00 367 LYS A O 1
ATOM 2917 N N . PRO A 1 368 ? -7.788 6.139 13.099 1.00 95.25 368 PRO A N 1
ATOM 2918 C CA . PRO A 1 368 ? -8.933 6.993 12.766 1.00 95.25 368 PRO A CA 1
ATOM 2919 C C . PRO A 1 368 ? -9.325 7.062 11.283 1.00 95.25 368 PRO A C 1
ATOM 2921 O O . PRO A 1 368 ? -10.484 7.318 10.979 1.00 95.25 368 PRO A O 1
ATOM 2924 N N . LEU A 1 369 ? -8.396 6.838 10.349 1.00 94.25 369 LEU A N 1
ATOM 2925 C CA . LEU A 1 369 ? -8.720 6.788 8.913 1.00 94.25 369 LEU A CA 1
ATOM 2926 C C . LEU A 1 369 ? -9.554 5.555 8.525 1.00 94.25 369 LEU A C 1
ATOM 2928 O O . LEU A 1 369 ? -10.283 5.617 7.539 1.00 94.25 369 LEU A O 1
ATOM 2932 N N . ASN A 1 370 ? -9.470 4.475 9.305 1.00 97.12 370 ASN A N 1
ATOM 2933 C CA . ASN A 1 370 ? -10.170 3.209 9.068 1.00 97.12 370 ASN A CA 1
ATOM 2934 C C . ASN A 1 370 ? -11.438 3.067 9.929 1.00 97.12 370 ASN A C 1
ATOM 2936 O O . ASN A 1 370 ? -11.997 1.981 10.055 1.00 97.12 370 ASN A O 1
ATOM 2940 N N . LEU A 1 371 ? -11.896 4.160 10.542 1.00 97.69 371 LEU A N 1
ATOM 2941 C CA . LEU A 1 371 ? -13.092 4.203 11.377 1.00 97.69 371 LEU A CA 1
ATOM 2942 C C . LEU A 1 371 ? -14.029 5.264 10.819 1.00 97.69 371 LEU A C 1
ATOM 2944 O O . LEU A 1 371 ? -13.698 6.446 10.859 1.00 97.69 371 LEU A O 1
ATOM 2948 N N . ILE A 1 372 ? -15.185 4.857 10.306 1.00 97.81 372 ILE A N 1
ATOM 2949 C CA . ILE A 1 372 ? -16.239 5.774 9.867 1.00 97.81 372 ILE A CA 1
ATOM 2950 C C . ILE A 1 372 ? -17.153 6.068 11.052 1.00 97.81 372 ILE A C 1
ATOM 2952 O O . ILE A 1 372 ? -17.587 5.153 11.751 1.00 97.81 372 ILE A O 1
ATOM 2956 N N . VAL A 1 373 ? -17.424 7.350 11.281 1.00 97.06 373 VAL A N 1
ATOM 2957 C CA . VAL A 1 373 ? -18.424 7.821 12.236 1.00 97.06 373 VAL A CA 1
ATOM 2958 C C . VAL A 1 373 ? -19.751 7.899 11.490 1.00 97.06 373 VAL A C 1
ATOM 2960 O O . VAL A 1 373 ? -20.005 8.857 10.760 1.00 97.06 373 VAL A O 1
ATOM 2963 N N . ALA A 1 374 ? -20.556 6.852 11.640 1.00 95.62 374 ALA A N 1
ATOM 2964 C CA . ALA A 1 374 ? -21.888 6.759 11.064 1.00 95.62 374 ALA A CA 1
ATOM 2965 C C . ALA A 1 374 ? -22.913 7.558 11.888 1.00 95.62 374 ALA A C 1
ATOM 2967 O O . ALA A 1 374 ? -22.593 8.161 12.922 1.00 95.62 374 ALA A O 1
ATOM 2968 N N . GLU A 1 375 ? -24.164 7.555 11.428 1.00 90.44 375 GLU A N 1
ATOM 2969 C CA . GLU A 1 375 ? -25.279 8.209 12.113 1.00 90.44 375 GLU A CA 1
ATOM 2970 C C . GLU A 1 375 ? -25.364 7.804 13.600 1.00 90.44 375 GLU A C 1
ATOM 2972 O O . GLU A 1 375 ? -25.054 6.676 13.993 1.00 90.44 375 GLU A O 1
ATOM 2977 N N . GLY A 1 376 ? -25.713 8.764 14.462 1.00 89.88 376 GLY A N 1
ATOM 2978 C CA . GLY A 1 376 ? -25.776 8.560 15.916 1.00 89.88 376 GLY A CA 1
ATOM 2979 C C . GLY A 1 376 ? -24.413 8.456 16.624 1.00 89.88 376 GLY A C 1
ATOM 2980 O O . GLY A 1 376 ? -24.366 8.217 17.836 1.00 89.88 376 GLY A O 1
ATOM 2981 N N . GLY A 1 377 ? -23.301 8.655 15.905 1.00 93.00 377 GLY A N 1
ATOM 2982 C CA . GLY A 1 377 ? -21.946 8.552 16.457 1.00 93.00 377 GLY A CA 1
ATOM 2983 C C . GLY A 1 377 ? -21.478 7.104 16.632 1.00 93.00 377 GLY A C 1
ATOM 2984 O O . GLY A 1 377 ? -20.673 6.817 17.525 1.00 93.00 377 GLY A O 1
ATOM 2985 N N . LEU A 1 378 ? -22.013 6.190 15.819 1.00 95.56 378 LEU A N 1
ATOM 2986 C CA . LEU A 1 378 ? -21.593 4.794 15.777 1.00 95.56 378 LEU A CA 1
ATOM 2987 C C . LEU A 1 378 ? -20.286 4.662 14.985 1.00 95.56 378 LEU A C 1
ATOM 2989 O O . LEU A 1 378 ? -20.208 5.094 13.837 1.00 95.56 378 LEU A O 1
ATOM 2993 N N . LEU A 1 379 ? -19.274 4.018 15.564 1.00 97.25 379 LEU A N 1
ATOM 2994 C CA . LEU A 1 379 ? -18.054 3.668 14.842 1.00 97.25 379 LEU A CA 1
ATOM 2995 C C . LEU A 1 379 ? -18.261 2.404 14.010 1.00 97.25 379 LEU A C 1
ATOM 2997 O O . LEU A 1 379 ? -18.696 1.367 14.511 1.00 97.25 379 LEU A O 1
ATOM 3001 N N . ARG A 1 380 ? -17.898 2.489 12.734 1.00 97.62 380 ARG A N 1
ATOM 3002 C CA . ARG A 1 380 ? -17.903 1.379 11.783 1.00 97.62 380 ARG A CA 1
ATOM 3003 C C . ARG A 1 380 ? -16.490 1.195 11.220 1.00 97.62 380 ARG A C 1
ATOM 3005 O O . ARG A 1 380 ? -15.970 2.132 10.606 1.00 97.62 380 ARG A O 1
ATOM 3012 N N . PRO A 1 381 ? -15.847 0.035 11.422 1.00 97.69 381 PRO A N 1
ATOM 3013 C CA . PRO A 1 381 ? -14.527 -0.213 10.866 1.00 97.69 381 PRO A CA 1
ATOM 3014 C C . PRO A 1 381 ? -14.595 -0.431 9.360 1.00 97.69 381 PRO A C 1
ATOM 3016 O O . PRO A 1 381 ? -15.568 -0.965 8.829 1.00 97.69 381 PRO A O 1
ATOM 3019 N N . VAL A 1 382 ? -13.524 -0.056 8.678 1.00 96.94 382 VAL A N 1
ATOM 3020 C CA . VAL A 1 382 ? -13.273 -0.384 7.276 1.00 96.94 382 VAL A CA 1
ATOM 3021 C C . VAL A 1 382 ? -11.829 -0.838 7.117 1.00 96.94 382 VAL A C 1
ATOM 3023 O O . VAL A 1 382 ? -10.999 -0.549 7.970 1.00 96.94 382 VAL A O 1
ATOM 3026 N N . ASP A 1 383 ? -11.535 -1.479 5.988 1.00 95.94 383 ASP A N 1
ATOM 3027 C CA . ASP A 1 383 ? -10.191 -1.945 5.621 1.00 95.94 383 ASP A CA 1
ATOM 3028 C C . ASP A 1 383 ? -9.665 -3.067 6.534 1.00 95.94 383 ASP A C 1
ATOM 3030 O O . ASP A 1 383 ? -9.129 -2.844 7.620 1.00 95.94 383 ASP A O 1
ATOM 3034 N N . PHE A 1 384 ? -9.848 -4.304 6.074 1.00 97.25 384 PHE A N 1
ATOM 3035 C CA . PHE A 1 384 ? -9.438 -5.531 6.765 1.00 97.25 384 PHE A CA 1
ATOM 3036 C C . PHE A 1 384 ? -8.368 -6.306 5.988 1.00 97.25 384 PHE A C 1
ATOM 3038 O O . PHE A 1 384 ? -8.059 -7.448 6.316 1.00 97.25 384 PHE A O 1
ATOM 3045 N N . GLU A 1 385 ? -7.772 -5.694 4.963 1.00 95.12 385 GLU A N 1
ATOM 3046 C CA . GLU A 1 385 ? -6.843 -6.375 4.055 1.00 95.12 385 GLU A CA 1
ATOM 3047 C C . GLU A 1 385 ? -5.566 -6.892 4.742 1.00 95.12 385 GLU A C 1
ATOM 3049 O O . GLU A 1 385 ? -4.909 -7.789 4.220 1.00 95.12 385 GLU A O 1
ATOM 3054 N N . GLY A 1 386 ? -5.202 -6.304 5.884 1.00 93.44 386 GLY A N 1
ATOM 3055 C CA . GLY A 1 386 ? -4.029 -6.680 6.669 1.00 93.44 386 GLY A CA 1
ATOM 3056 C C . GLY A 1 386 ? -4.324 -7.536 7.888 1.00 93.44 386 GLY A C 1
ATOM 3057 O O . GLY A 1 386 ? -3.387 -7.890 8.604 1.00 93.44 386 GLY A O 1
ATOM 3058 N N . ALA A 1 387 ? -5.598 -7.838 8.149 1.00 96.31 387 ALA A N 1
ATOM 3059 C CA . ALA A 1 387 ? -5.972 -8.651 9.292 1.00 96.31 387 ALA A CA 1
ATOM 3060 C C . ALA A 1 387 ? -5.335 -10.040 9.178 1.00 96.31 387 ALA A C 1
ATOM 3062 O O . ALA A 1 387 ? -5.134 -10.547 8.080 1.00 96.31 387 ALA A O 1
ATOM 3063 N N . CYS A 1 388 ? -5.020 -10.693 10.286 1.00 95.25 388 CYS A N 1
ATOM 3064 C CA . CYS A 1 388 ? -4.518 -12.065 10.248 1.00 95.25 388 CYS A CA 1
ATOM 3065 C C . CYS A 1 388 ? -5.095 -12.884 11.389 1.00 95.25 388 CYS A C 1
ATOM 3067 O O . CYS A 1 388 ? -5.636 -12.350 12.357 1.00 95.25 388 CYS A O 1
ATOM 3069 N N . ARG A 1 389 ? -4.971 -14.197 11.264 1.00 94.88 389 ARG A N 1
ATOM 3070 C CA . ARG A 1 389 ? -5.332 -15.135 12.315 1.00 94.88 389 ARG A CA 1
ATOM 3071 C C . ARG A 1 389 ? -4.392 -14.978 13.513 1.00 94.88 389 ARG A C 1
ATOM 3073 O O . ARG A 1 389 ? -3.198 -14.749 13.337 1.00 94.88 389 ARG A O 1
ATOM 3080 N N . VAL A 1 390 ? -4.928 -15.083 14.728 1.00 92.94 390 VAL A N 1
ATOM 3081 C CA . VAL A 1 390 ? -4.128 -15.006 15.968 1.00 92.94 390 VAL A CA 1
ATOM 3082 C C . VAL A 1 390 ? -3.282 -16.268 16.157 1.00 92.94 390 VAL A C 1
ATOM 3084 O O . VAL A 1 390 ? -2.150 -16.182 16.623 1.00 92.94 390 VAL A O 1
ATOM 3087 N N . ASP A 1 391 ? -3.812 -17.424 15.758 1.00 90.00 391 ASP A N 1
ATOM 3088 C CA . ASP A 1 391 ? -3.149 -18.736 15.792 1.00 90.00 391 ASP A CA 1
ATOM 3089 C C . ASP A 1 391 ? -2.219 -18.988 14.591 1.00 90.00 391 ASP A C 1
ATOM 3091 O O . ASP A 1 391 ? -1.382 -19.887 14.632 1.00 90.00 391 ASP A O 1
ATOM 3095 N N . ALA A 1 392 ? -2.329 -18.172 13.543 1.00 87.81 392 ALA A N 1
ATOM 3096 C CA . ALA A 1 392 ? -1.459 -18.189 12.373 1.00 87.81 392 ALA A CA 1
ATOM 3097 C C . ALA A 1 392 ? -1.071 -16.747 11.989 1.00 87.81 392 ALA A C 1
ATOM 3099 O O . ALA A 1 392 ? -1.588 -16.207 11.002 1.00 87.81 392 ALA A O 1
ATOM 3100 N N . PRO A 1 393 ? -0.207 -16.091 12.792 1.00 83.69 393 PRO A N 1
ATOM 3101 C CA . PRO A 1 393 ? 0.175 -14.707 12.560 1.00 83.69 393 PRO A CA 1
ATOM 3102 C C . PRO A 1 393 ? 0.946 -14.561 11.248 1.00 83.69 393 PRO A C 1
ATOM 3104 O O . PRO A 1 393 ? 1.745 -15.417 10.865 1.00 83.69 393 PRO A O 1
ATOM 3107 N N . ASP A 1 394 ? 0.720 -13.443 10.565 1.00 84.06 394 ASP A N 1
ATOM 3108 C CA . ASP A 1 394 ? 1.442 -13.105 9.343 1.00 84.06 394 ASP A CA 1
ATOM 3109 C C . ASP A 1 394 ? 2.762 -12.392 9.685 1.00 84.06 394 ASP A C 1
ATOM 3111 O O . ASP A 1 394 ? 2.723 -11.294 10.257 1.00 84.06 394 ASP A O 1
ATOM 3115 N N . PRO A 1 395 ? 3.925 -12.969 9.321 1.00 79.00 395 PRO A N 1
ATOM 3116 C CA . PRO A 1 395 ? 5.229 -12.400 9.649 1.00 79.00 395 PRO A CA 1
ATOM 3117 C C . PRO A 1 395 ? 5.524 -11.102 8.885 1.00 79.00 395 PRO A C 1
ATOM 3119 O O . PRO A 1 395 ? 6.411 -10.341 9.277 1.00 79.00 395 PRO A O 1
ATOM 3122 N N . ALA A 1 396 ? 4.805 -10.815 7.793 1.00 82.06 396 ALA A N 1
ATOM 3123 C CA . ALA A 1 396 ? 5.024 -9.588 7.045 1.00 82.06 396 ALA A CA 1
ATOM 3124 C C . ALA A 1 396 ? 4.560 -8.371 7.857 1.00 82.06 396 ALA A C 1
ATOM 3126 O O . ALA A 1 396 ? 3.424 -8.359 8.338 1.00 82.06 396 ALA A O 1
ATOM 3127 N N . PRO A 1 397 ? 5.384 -7.315 7.994 1.00 81.19 397 PRO A N 1
ATOM 3128 C CA . PRO A 1 397 ? 4.974 -6.103 8.684 1.00 81.19 397 PRO A CA 1
ATOM 3129 C C . PRO A 1 397 ? 3.795 -5.457 7.953 1.00 81.19 397 PRO A C 1
ATOM 3131 O O . PRO A 1 397 ? 3.803 -5.309 6.731 1.00 81.19 397 PRO A O 1
ATOM 3134 N N . TRP A 1 398 ? 2.798 -5.042 8.726 1.00 86.69 398 TRP A N 1
ATOM 3135 C CA . TRP A 1 398 ? 1.595 -4.400 8.224 1.00 86.69 398 TRP A CA 1
ATOM 3136 C C . TRP A 1 398 ? 1.213 -3.222 9.114 1.00 86.69 398 TRP A C 1
ATOM 3138 O O . TRP A 1 398 ? 1.458 -3.245 10.319 1.00 86.69 398 TRP A O 1
ATOM 3148 N N . GLY A 1 399 ? 0.593 -2.210 8.513 1.00 85.75 399 GLY A N 1
ATOM 3149 C CA . GLY A 1 399 ? 0.018 -1.075 9.219 1.00 85.75 399 GLY A CA 1
ATOM 3150 C C . GLY A 1 399 ? 0.616 0.263 8.802 1.00 85.75 399 GLY A C 1
ATOM 3151 O O . GLY A 1 399 ? 1.514 0.377 7.967 1.00 85.75 399 GLY A O 1
ATOM 3152 N N . THR A 1 400 ? 0.072 1.324 9.388 1.00 88.25 400 THR A N 1
ATOM 3153 C CA . THR A 1 400 ? 0.541 2.693 9.151 1.00 88.25 400 THR A CA 1
ATOM 3154 C C . THR A 1 400 ? 1.633 3.046 10.150 1.00 88.25 400 THR A C 1
ATOM 3156 O O . THR A 1 400 ? 1.403 2.952 11.349 1.00 88.25 400 THR A O 1
ATOM 3159 N N . GLN A 1 401 ? 2.792 3.523 9.684 1.00 87.12 401 GLN A N 1
ATOM 3160 C CA . GLN A 1 401 ? 4.003 3.721 10.502 1.00 87.12 401 GLN A CA 1
ATOM 3161 C C . GLN A 1 401 ? 3.776 4.438 11.852 1.00 87.12 401 GLN A C 1
ATOM 3163 O O . GLN A 1 401 ? 4.364 4.049 12.860 1.00 87.12 401 GLN A O 1
ATOM 3168 N N . ALA A 1 402 ? 2.909 5.458 11.893 1.00 88.44 402 ALA A N 1
ATOM 3169 C CA . ALA A 1 402 ? 2.577 6.208 13.114 1.00 88.44 402 ALA A CA 1
ATOM 3170 C C . ALA A 1 402 ? 1.794 5.402 14.171 1.00 88.44 402 ALA A C 1
ATOM 3172 O O . ALA A 1 402 ? 1.816 5.760 15.345 1.00 88.44 402 ALA A O 1
ATOM 3173 N N . TYR A 1 403 ? 1.137 4.317 13.762 1.00 92.00 403 TYR A N 1
ATOM 3174 C CA . TYR A 1 403 ? 0.326 3.423 14.595 1.00 92.00 403 TYR A CA 1
ATOM 3175 C C . TYR A 1 403 ? 0.998 2.061 14.801 1.00 92.00 403 TYR A C 1
ATOM 3177 O O . TYR A 1 403 ? 0.457 1.228 15.516 1.00 92.00 403 TYR A O 1
ATOM 3185 N N . MET A 1 404 ? 2.168 1.830 14.196 1.00 89.31 404 MET A N 1
ATOM 3186 C CA . MET A 1 404 ? 2.962 0.625 14.427 1.00 89.31 404 MET A CA 1
ATOM 3187 C C . MET A 1 404 ? 3.850 0.789 15.668 1.00 89.31 404 MET A C 1
ATOM 3189 O O . MET A 1 404 ? 4.486 1.850 15.803 1.00 89.31 404 MET A O 1
ATOM 3193 N N . PRO A 1 405 ? 3.951 -0.246 16.524 1.00 87.38 405 PRO A N 1
ATOM 3194 C CA . PRO A 1 405 ? 4.832 -0.224 17.682 1.00 87.38 405 PRO A CA 1
ATOM 3195 C C . PRO A 1 405 ? 6.291 0.066 17.294 1.00 87.38 405 PRO A C 1
ATOM 3197 O O . PRO A 1 405 ? 6.775 -0.462 16.289 1.00 87.38 405 PRO A O 1
ATOM 3200 N N . PRO A 1 406 ? 7.017 0.916 18.046 1.00 82.50 406 PRO A N 1
ATOM 3201 C CA . PRO A 1 406 ? 8.393 1.279 17.721 1.00 82.50 406 PRO A CA 1
ATOM 3202 C C . PRO A 1 406 ? 9.348 0.081 17.735 1.00 82.50 406 PRO A C 1
ATOM 3204 O O . PRO A 1 406 ? 10.264 0.046 16.924 1.00 82.50 406 PRO A O 1
ATOM 3207 N N . GLU A 1 407 ? 9.117 -0.910 18.591 1.00 77.88 407 GLU A N 1
ATOM 3208 C CA . GLU A 1 407 ? 9.897 -2.148 18.677 1.00 77.88 407 GLU A CA 1
ATOM 3209 C C . GLU A 1 407 ? 9.794 -3.028 17.420 1.00 77.88 407 GLU A C 1
ATOM 3211 O O . GLU A 1 407 ? 10.711 -3.786 17.120 1.00 77.88 407 GLU A O 1
ATOM 3216 N N . GLN A 1 408 ? 8.723 -2.875 16.635 1.00 73.00 408 GLN A N 1
ATOM 3217 C CA . GLN A 1 408 ? 8.551 -3.557 15.350 1.00 73.00 408 GLN A CA 1
ATOM 3218 C C . GLN A 1 408 ? 9.279 -2.823 14.208 1.00 73.00 408 GLN A C 1
ATOM 3220 O O . GLN A 1 408 ? 9.435 -3.345 13.103 1.00 73.00 408 GLN A O 1
ATOM 3225 N N . ARG A 1 409 ? 9.748 -1.589 14.438 1.00 66.06 409 ARG A N 1
ATOM 3226 C CA . ARG A 1 409 ? 10.447 -0.798 13.419 1.00 66.06 409 ARG A CA 1
ATOM 3227 C C . ARG A 1 409 ? 11.889 -1.285 13.309 1.00 66.06 409 ARG A C 1
ATOM 3229 O O . ARG A 1 409 ? 12.762 -0.843 14.043 1.00 66.06 409 ARG A O 1
ATOM 3236 N N . GLY A 1 410 ? 12.130 -2.183 12.359 1.00 55.09 410 GLY A N 1
ATOM 3237 C CA . GLY A 1 410 ? 13.467 -2.709 12.063 1.00 55.09 410 GLY A CA 1
ATOM 3238 C C . GLY A 1 410 ? 13.779 -4.062 12.701 1.00 55.09 410 GLY A C 1
ATOM 3239 O O . GLY A 1 410 ? 14.885 -4.557 12.518 1.00 55.09 410 GLY A O 1
ATOM 3240 N N . SER A 1 411 ? 12.814 -4.677 13.390 1.00 54.69 411 SER A N 1
ATOM 3241 C CA . SER A 1 411 ? 12.915 -6.055 13.870 1.00 54.69 411 SER A CA 1
ATOM 3242 C C . SER A 1 411 ? 11.939 -6.953 13.113 1.00 54.69 411 SER A C 1
ATOM 3244 O O . SER A 1 411 ? 10.787 -6.581 12.899 1.00 54.69 411 SER A O 1
ATOM 3246 N N . LEU A 1 412 ? 12.406 -8.141 12.719 1.00 54.19 412 LEU A N 1
ATOM 3247 C CA . LEU A 1 412 ? 11.550 -9.239 12.254 1.00 54.19 412 LEU A CA 1
ATOM 3248 C C . LEU A 1 412 ? 10.949 -10.033 13.424 1.00 54.19 412 LEU A C 1
ATOM 3250 O O . LEU A 1 412 ? 10.132 -10.915 13.186 1.00 54.19 412 LEU A O 1
ATOM 3254 N N . ALA A 1 413 ? 11.358 -9.748 14.668 1.00 47.62 413 ALA A N 1
ATOM 3255 C CA . ALA A 1 413 ? 10.772 -10.381 15.840 1.00 47.62 413 ALA A CA 1
ATOM 3256 C C . ALA A 1 413 ? 9.367 -9.811 16.069 1.00 47.62 413 ALA A C 1
ATOM 3258 O O . ALA A 1 413 ? 9.215 -8.634 16.409 1.00 47.62 413 ALA A O 1
ATOM 3259 N N . ALA A 1 414 ? 8.342 -10.627 15.842 1.00 54.03 414 ALA A N 1
ATOM 3260 C CA . ALA A 1 414 ? 6.962 -10.237 16.026 1.00 54.03 414 ALA A CA 1
ATOM 3261 C C . ALA A 1 414 ? 6.568 -10.425 17.493 1.00 54.03 414 ALA A C 1
ATOM 3263 O O . ALA A 1 414 ? 6.469 -11.538 18.008 1.00 54.03 414 ALA A O 1
ATOM 3264 N N . GLU A 1 415 ? 6.253 -9.325 18.174 1.00 64.62 415 GLU A N 1
ATOM 3265 C CA . GLU A 1 415 ? 5.214 -9.431 19.191 1.00 64.62 415 GLU A CA 1
ATOM 3266 C C . GLU A 1 415 ? 3.899 -9.843 18.515 1.00 64.62 415 GLU A C 1
ATOM 3268 O O . GLU A 1 415 ? 3.659 -9.488 17.354 1.00 64.62 415 GLU A O 1
ATOM 3273 N N . SER A 1 416 ? 3.043 -10.570 19.239 1.00 82.12 416 SER A N 1
ATOM 3274 C CA . SER A 1 416 ? 1.744 -11.023 18.730 1.00 82.12 416 SER A CA 1
ATOM 3275 C C . SER A 1 416 ? 0.974 -9.886 18.047 1.00 82.12 416 SER A C 1
ATOM 3277 O O . SER A 1 416 ? 0.913 -8.765 18.548 1.00 82.12 416 SER A O 1
ATOM 3279 N N . CYS A 1 417 ? 0.324 -10.163 16.915 1.00 89.38 417 CYS A N 1
ATOM 3280 C CA . CYS A 1 417 ? -0.465 -9.161 16.191 1.00 89.38 417 CYS A CA 1
ATOM 3281 C C . CYS A 1 417 ? -1.561 -8.510 17.062 1.00 89.38 417 CYS A C 1
ATOM 3283 O O . CYS A 1 417 ? -1.925 -7.358 16.840 1.00 89.38 417 CYS A O 1
ATOM 3285 N N . VAL A 1 418 ? -2.019 -9.205 18.108 1.00 92.69 418 VAL A N 1
ATOM 3286 C CA . VAL A 1 418 ? -2.931 -8.670 19.129 1.00 92.69 418 VAL A CA 1
ATOM 3287 C C . VAL A 1 418 ? -2.288 -7.532 19.931 1.00 92.69 418 VAL A C 1
ATOM 3289 O O . VAL A 1 418 ? -2.932 -6.517 20.192 1.00 92.69 418 VAL A O 1
ATOM 3292 N N . THR A 1 419 ? -1.013 -7.645 20.314 1.00 92.12 419 THR A N 1
ATOM 3293 C CA . THR A 1 419 ? -0.327 -6.572 21.056 1.00 92.12 419 THR A CA 1
ATOM 3294 C C . THR A 1 419 ? -0.053 -5.364 20.162 1.00 92.12 419 THR A C 1
ATOM 3296 O O . THR A 1 419 ? -0.125 -4.229 20.640 1.00 92.12 419 THR A O 1
ATOM 3299 N N . GLN A 1 420 ? 0.177 -5.589 18.863 1.00 91.75 420 GLN A N 1
ATOM 3300 C CA . GLN A 1 420 ? 0.306 -4.529 17.856 1.00 91.75 420 GLN A CA 1
ATOM 3301 C C . GLN A 1 420 ? -0.998 -3.725 17.737 1.00 91.75 420 GLN A C 1
ATOM 3303 O O . GLN A 1 420 ? -0.976 -2.493 17.768 1.00 91.75 420 GLN A O 1
ATOM 3308 N N . ASP A 1 421 ? -2.143 -4.407 17.700 1.00 95.50 421 ASP A N 1
ATOM 3309 C CA . ASP A 1 421 ? -3.462 -3.772 17.721 1.00 95.50 421 ASP A CA 1
ATOM 3310 C C . ASP A 1 421 ? -3.701 -2.928 18.979 1.00 95.50 421 ASP A C 1
ATOM 3312 O O . ASP A 1 421 ? -4.256 -1.831 18.907 1.00 95.50 421 ASP A O 1
ATOM 3316 N N . LEU A 1 422 ? -3.258 -3.411 20.142 1.00 96.38 422 LEU A N 1
ATOM 3317 C CA . LEU A 1 422 ? -3.391 -2.692 21.411 1.00 96.38 422 LEU A CA 1
ATOM 3318 C C . LEU A 1 422 ? -2.514 -1.436 21.460 1.00 96.38 422 LEU A C 1
ATOM 3320 O O . LEU A 1 422 ? -2.933 -0.404 21.993 1.00 96.38 422 LEU A O 1
ATOM 3324 N N . TYR A 1 423 ? -1.326 -1.479 20.859 1.00 94.62 423 TYR A N 1
ATOM 3325 C CA . TYR A 1 423 ? -0.524 -0.277 20.659 1.00 94.62 423 TYR A CA 1
ATOM 3326 C C . TYR A 1 423 ? -1.243 0.732 19.755 1.00 94.62 423 TYR A C 1
ATOM 3328 O O . TYR A 1 423 ? -1.359 1.908 20.111 1.00 94.62 423 TYR A O 1
ATOM 3336 N N . ALA A 1 424 ? -1.770 0.271 18.618 1.00 95.31 424 ALA A N 1
ATOM 3337 C CA . ALA A 1 424 ? -2.503 1.101 17.667 1.00 95.31 424 ALA A CA 1
ATOM 3338 C C . ALA A 1 424 ? -3.771 1.716 18.298 1.00 95.31 424 ALA A C 1
ATOM 3340 O O . ALA A 1 424 ? -4.069 2.896 18.085 1.00 95.31 424 ALA A O 1
ATOM 3341 N N . LEU A 1 425 ? -4.455 0.971 19.175 1.00 97.06 425 LEU A N 1
ATOM 3342 C CA . LEU A 1 425 ? -5.529 1.472 20.033 1.00 97.06 425 LEU A CA 1
ATOM 3343 C C . LEU A 1 425 ? -5.031 2.573 20.977 1.00 97.06 425 LEU A C 1
ATOM 3345 O O . LEU A 1 425 ? -5.645 3.635 21.056 1.00 97.06 425 LEU A O 1
ATOM 3349 N N . GLY A 1 426 ? -3.903 2.368 21.663 1.00 95.88 426 GLY A N 1
ATOM 3350 C CA . GLY A 1 426 ? -3.289 3.376 22.533 1.00 95.88 426 GLY A CA 1
ATOM 3351 C C . GLY A 1 426 ? -2.954 4.675 21.797 1.00 95.88 426 GLY A C 1
ATOM 3352 O O . GLY A 1 426 ? -3.259 5.766 22.286 1.00 95.88 426 GLY A O 1
ATOM 3353 N N . VAL A 1 427 ? -2.391 4.561 20.593 1.00 94.94 427 VAL A N 1
ATOM 3354 C CA . VAL A 1 427 ? -2.134 5.692 19.694 1.00 94.94 427 VAL A CA 1
ATOM 3355 C C . VAL A 1 427 ? -3.437 6.388 19.290 1.00 94.94 427 VAL A C 1
ATOM 3357 O O . VAL A 1 427 ? -3.540 7.612 19.383 1.00 94.94 427 VAL A O 1
ATOM 3360 N N . THR A 1 428 ? -4.447 5.625 18.881 1.00 95.81 428 THR A N 1
ATOM 3361 C CA . THR A 1 428 ? -5.739 6.166 18.450 1.00 95.81 428 THR A CA 1
ATOM 3362 C C . THR A 1 428 ? -6.445 6.900 19.591 1.00 95.81 428 THR A C 1
ATOM 3364 O O . THR A 1 428 ? -6.927 8.017 19.403 1.00 95.81 428 THR A O 1
ATOM 3367 N N . LEU A 1 429 ? -6.436 6.340 20.804 1.00 95.94 429 LEU A N 1
ATOM 3368 C CA . LEU A 1 429 ? -6.947 7.003 22.005 1.00 95.94 429 LEU A CA 1
ATOM 3369 C C . LEU A 1 429 ? -6.164 8.285 22.305 1.00 95.94 429 LEU A C 1
ATOM 3371 O O . LEU A 1 429 ? -6.764 9.324 22.582 1.00 95.94 429 LEU A O 1
ATOM 3375 N N . HIS A 1 430 ? -4.830 8.251 22.222 1.00 94.06 430 HIS A N 1
ATOM 3376 C CA . HIS A 1 430 ? -4.009 9.451 22.397 1.00 94.06 430 HIS A CA 1
ATOM 3377 C C . HIS A 1 430 ? -4.440 10.560 21.434 1.00 94.06 430 HIS A C 1
ATOM 3379 O O . HIS A 1 430 ? -4.677 11.689 21.875 1.00 94.06 430 HIS A O 1
ATOM 3385 N N . GLN A 1 431 ? -4.626 10.230 20.156 1.00 93.38 431 GLN A N 1
ATOM 3386 C CA . GLN A 1 431 ? -5.066 11.178 19.140 1.00 93.38 431 GLN A CA 1
ATOM 3387 C C . GLN A 1 431 ? -6.495 11.682 19.386 1.00 93.38 431 GLN A C 1
ATOM 3389 O O . GLN A 1 431 ? -6.733 12.882 19.271 1.00 93.38 431 GLN A O 1
ATOM 3394 N N . LEU A 1 432 ? -7.436 10.823 19.791 1.00 93.94 432 LEU A N 1
ATOM 3395 C CA . LEU A 1 432 ? -8.804 11.231 20.151 1.00 93.94 432 LEU A CA 1
ATOM 3396 C C . LEU A 1 432 ? -8.813 12.309 21.242 1.00 93.94 432 LEU A C 1
ATOM 3398 O O . LEU A 1 432 ? -9.561 13.287 21.166 1.00 93.94 432 LEU A O 1
ATOM 3402 N N . PHE A 1 433 ? -7.964 12.159 22.262 1.00 92.31 433 PHE A N 1
ATOM 3403 C CA . PHE A 1 433 ? -7.897 13.126 23.353 1.00 92.31 433 PHE A CA 1
ATOM 3404 C C . PHE A 1 433 ? -7.038 14.348 23.020 1.00 92.31 433 PHE A C 1
ATOM 3406 O O . PHE A 1 433 ? -7.361 15.444 23.480 1.00 92.31 433 PHE A O 1
ATOM 3413 N N . SER A 1 434 ? -5.954 14.204 22.258 1.00 89.00 434 SER A N 1
ATOM 3414 C CA . SER A 1 434 ? -4.956 15.265 22.080 1.00 89.00 434 SER A CA 1
ATOM 3415 C C . SER A 1 434 ? -5.025 16.008 20.744 1.00 89.00 434 SER A C 1
ATOM 3417 O O . SER A 1 434 ? -4.497 17.118 20.687 1.00 89.00 434 SER A O 1
ATOM 3419 N N . VAL A 1 435 ? -5.671 15.416 19.731 1.00 86.50 435 VAL A N 1
ATOM 3420 C CA . VAL A 1 435 ? -5.631 15.718 18.281 1.00 86.50 435 VAL A CA 1
ATOM 3421 C C . VAL A 1 435 ? -4.249 15.628 17.623 1.00 86.50 435 VAL A C 1
ATOM 3423 O O . VAL A 1 435 ? -4.113 15.922 16.439 1.00 86.50 435 VAL A O 1
ATOM 3426 N N . GLN A 1 436 ? -3.220 15.192 18.352 1.00 83.81 436 GLN A N 1
ATOM 3427 C CA . GLN A 1 436 ? -1.881 15.018 17.798 1.00 83.81 436 GLN A CA 1
ATOM 3428 C C . GLN A 1 436 ? -1.738 13.632 17.173 1.00 83.81 436 GLN A C 1
ATOM 3430 O O . GLN A 1 436 ? -2.036 12.622 17.807 1.00 83.81 436 GLN A O 1
ATOM 3435 N N . VAL A 1 437 ? -1.249 13.594 15.933 1.00 76.25 437 VAL A N 1
ATOM 3436 C CA . VAL A 1 437 ? -0.747 12.360 15.320 1.00 76.25 437 VAL A CA 1
ATOM 3437 C C . VAL A 1 437 ? 0.643 12.093 15.903 1.00 76.25 437 VAL A C 1
ATOM 3439 O O . VAL A 1 437 ? 1.454 13.023 15.936 1.00 76.25 437 VAL A O 1
ATOM 3442 N N . PRO A 1 438 ? 0.954 10.870 16.362 1.00 74.00 438 PRO A N 1
ATOM 3443 C CA . PRO A 1 438 ? 2.306 10.549 16.790 1.00 74.00 438 PRO A CA 1
ATOM 3444 C C . PRO A 1 438 ? 3.316 10.759 15.673 1.00 74.00 438 PRO A C 1
ATOM 3446 O O . PRO A 1 438 ? 3.148 10.250 14.567 1.00 74.00 438 PRO A O 1
ATOM 3449 N N . ASP A 1 439 ? 4.398 11.456 16.000 1.00 76.69 439 ASP A N 1
ATOM 3450 C CA . ASP A 1 439 ? 5.606 11.461 15.191 1.00 76.69 439 ASP A CA 1
ATOM 3451 C C . ASP A 1 439 ? 6.423 10.211 15.564 1.00 76.69 439 ASP A C 1
ATOM 3453 O O . ASP A 1 439 ? 6.863 10.103 16.713 1.00 76.69 439 ASP A O 1
ATOM 3457 N N . PRO A 1 440 ? 6.638 9.262 14.632 1.00 68.50 440 PRO A N 1
ATOM 3458 C CA . PRO A 1 440 ? 7.435 8.064 14.873 1.00 68.50 440 PRO A CA 1
ATOM 3459 C C . PRO A 1 440 ? 8.830 8.343 15.445 1.00 68.50 440 PRO A C 1
ATOM 3461 O O . PRO A 1 440 ? 9.367 7.490 16.148 1.00 68.50 440 PRO A O 1
ATOM 3464 N N . SER A 1 441 ? 9.411 9.508 15.142 1.00 71.31 441 SER A N 1
ATOM 3465 C CA . SER A 1 441 ? 10.764 9.896 15.552 1.00 71.31 441 SER A CA 1
ATOM 3466 C C . SER A 1 441 ? 10.836 10.530 16.943 1.00 71.31 441 SER A C 1
ATOM 3468 O O . SER A 1 441 ? 11.930 10.760 17.458 1.00 71.31 441 SER A O 1
ATOM 3470 N N . LYS A 1 442 ? 9.692 10.820 17.574 1.00 74.88 442 LYS A N 1
ATOM 3471 C CA . LYS A 1 442 ? 9.635 11.554 18.843 1.00 74.88 442 LYS A CA 1
ATOM 3472 C C . LYS A 1 442 ? 8.935 10.751 19.920 1.00 74.88 442 LYS A C 1
ATOM 3474 O O . LYS A 1 442 ? 7.978 10.017 19.685 1.00 74.88 442 LYS A O 1
ATOM 3479 N N . ARG A 1 443 ? 9.368 10.967 21.162 1.00 74.81 443 ARG A N 1
ATOM 3480 C CA . ARG A 1 443 ? 8.636 10.472 22.325 1.00 74.81 443 ARG A CA 1
ATOM 3481 C C . ARG A 1 443 ? 7.290 11.191 22.417 1.00 74.81 443 ARG A C 1
ATOM 3483 O O . ARG A 1 443 ? 7.241 12.416 22.514 1.00 74.81 443 ARG A O 1
ATOM 3490 N N . LEU A 1 444 ? 6.205 10.421 22.443 1.00 79.06 444 LEU A N 1
ATOM 3491 C CA . LEU A 1 444 ? 4.857 10.950 22.626 1.00 79.06 444 LEU A CA 1
ATOM 3492 C C . LEU A 1 444 ? 4.715 11.662 23.976 1.00 79.06 444 LEU A C 1
ATOM 3494 O O . LEU A 1 444 ? 4.989 11.091 25.036 1.00 79.06 444 LEU A O 1
ATOM 3498 N N . ALA A 1 445 ? 4.241 12.907 23.942 1.00 86.25 445 ALA A N 1
ATOM 3499 C CA . ALA A 1 445 ? 3.915 13.642 25.154 1.00 86.25 445 ALA A CA 1
ATOM 3500 C C . ALA A 1 445 ? 2.697 13.001 25.852 1.00 86.25 445 ALA A C 1
ATOM 3502 O O . ALA A 1 445 ? 1.716 12.666 25.179 1.00 86.25 445 ALA A O 1
ATOM 3503 N N . PRO A 1 446 ? 2.699 12.852 27.191 1.00 87.56 446 PRO A N 1
ATOM 3504 C CA . PRO A 1 446 ? 1.548 12.320 27.912 1.00 87.56 446 PRO A CA 1
ATOM 3505 C C . PRO A 1 446 ? 0.283 13.148 27.661 1.00 87.56 446 PRO A C 1
ATOM 3507 O O . PRO A 1 446 ? 0.310 14.375 27.775 1.00 87.56 446 PRO A O 1
ATOM 3510 N N . VAL A 1 447 ? -0.850 12.481 27.414 1.00 88.44 447 VAL A N 1
ATOM 3511 C CA . VAL A 1 447 ? -2.137 13.133 27.096 1.00 88.44 447 VAL A CA 1
ATOM 3512 C C . VAL A 1 447 ? -2.529 14.194 28.130 1.00 88.44 447 VAL A C 1
ATOM 3514 O O . VAL A 1 447 ? -3.027 15.253 27.763 1.00 88.44 447 VAL A O 1
ATOM 3517 N N . GLY A 1 448 ? -2.249 13.964 29.418 1.00 84.94 448 GLY A N 1
ATOM 3518 C CA . GLY A 1 448 ? -2.563 14.923 30.484 1.00 84.94 448 GLY A CA 1
ATOM 3519 C C . GLY A 1 448 ? -1.844 16.272 30.371 1.00 84.94 448 GLY A C 1
ATOM 3520 O O . GLY A 1 448 ? -2.378 17.272 30.839 1.00 84.94 448 GLY A O 1
ATOM 3521 N N . ARG A 1 449 ? -0.671 16.322 29.723 1.00 87.94 449 ARG A N 1
ATOM 3522 C CA . ARG A 1 449 ? 0.018 17.588 29.414 1.00 87.94 449 ARG A CA 1
ATOM 3523 C C . ARG A 1 449 ? -0.620 18.303 28.224 1.00 87.94 449 ARG A C 1
ATOM 3525 O O . ARG A 1 449 ? -0.620 19.524 28.169 1.00 87.94 449 ARG A O 1
ATOM 3532 N N . LEU A 1 450 ? -1.178 17.538 27.288 1.00 88.06 450 LEU A N 1
ATOM 3533 C CA . LEU A 1 450 ? -1.784 18.044 26.055 1.00 88.06 450 LEU A CA 1
ATOM 3534 C C . LEU A 1 450 ? -3.244 18.469 26.244 1.00 88.06 450 LEU A C 1
ATOM 3536 O O . LEU A 1 450 ? -3.782 19.241 25.444 1.00 88.06 450 LEU A O 1
ATOM 3540 N N . ARG A 1 451 ? -3.922 17.934 27.265 1.00 91.19 451 ARG A N 1
ATOM 3541 C CA . ARG A 1 451 ? -5.331 18.208 27.530 1.00 91.19 451 ARG A CA 1
ATOM 3542 C C . ARG A 1 451 ? -5.696 18.048 29.007 1.00 91.19 451 ARG A C 1
ATOM 3544 O O . ARG A 1 451 ? -5.631 16.955 29.567 1.00 91.19 451 ARG A O 1
ATOM 3551 N N . ARG A 1 452 ? -6.178 19.143 29.603 1.00 90.44 452 ARG A N 1
ATOM 3552 C CA . ARG A 1 452 ? -6.800 19.152 30.936 1.00 90.44 452 ARG A CA 1
ATOM 3553 C C . ARG A 1 452 ? -8.169 18.454 30.904 1.00 90.44 452 ARG A C 1
ATOM 3555 O O . ARG A 1 452 ? -8.820 18.416 29.862 1.00 90.44 452 ARG A O 1
ATOM 3562 N N . GLY A 1 453 ? -8.593 17.901 32.040 1.00 90.31 453 GLY A N 1
ATOM 3563 C CA . GLY A 1 453 ? -9.904 17.253 32.198 1.00 90.31 453 GLY A CA 1
ATOM 3564 C C . GLY A 1 453 ? -9.986 15.791 31.741 1.00 90.31 453 GLY A C 1
ATOM 3565 O O . GLY A 1 453 ? -11.027 15.168 31.903 1.00 90.31 453 GLY A O 1
ATOM 3566 N N . VAL A 1 454 ? -8.907 15.203 31.207 1.00 94.12 454 VAL A N 1
ATOM 3567 C CA . VAL A 1 454 ? -8.876 13.757 30.922 1.00 94.12 454 VAL A CA 1
ATOM 3568 C C . VAL A 1 454 ? -8.782 12.982 32.250 1.00 94.12 454 VAL A C 1
ATOM 3570 O O . VAL A 1 454 ? -7.873 13.275 33.043 1.00 94.12 454 VAL A O 1
ATOM 3573 N N . PRO A 1 455 ? -9.650 11.986 32.519 1.00 95.31 455 PRO A N 1
ATOM 3574 C CA . PRO A 1 455 ? -9.611 11.232 33.772 1.00 95.31 455 PRO A CA 1
ATOM 3575 C C . PRO A 1 455 ? -8.232 10.596 34.041 1.00 95.31 455 PRO A C 1
ATOM 3577 O O . PRO A 1 455 ? -7.592 10.111 33.100 1.00 95.31 455 PRO A O 1
ATOM 3580 N N . PRO A 1 456 ? -7.733 10.581 35.295 1.00 94.00 456 PRO A N 1
ATOM 3581 C CA . PRO A 1 456 ? -6.433 9.986 35.629 1.00 94.00 456 PRO A CA 1
ATOM 3582 C C . PRO A 1 456 ? -6.287 8.528 35.169 1.00 94.00 456 PRO A C 1
ATOM 3584 O O . PRO A 1 456 ? -5.250 8.161 34.615 1.00 94.00 456 PRO A O 1
ATOM 3587 N N . GLY A 1 457 ? -7.344 7.722 35.325 1.00 95.12 457 GLY A N 1
ATOM 3588 C CA . GLY A 1 457 ? -7.364 6.324 34.883 1.00 95.12 457 GLY A CA 1
ATOM 3589 C C . GLY A 1 457 ? -7.155 6.174 33.374 1.00 95.12 457 GLY A C 1
ATOM 3590 O O . GLY A 1 457 ? -6.352 5.349 32.945 1.00 95.12 457 GLY A O 1
ATOM 3591 N N . VAL A 1 458 ? -7.783 7.040 32.573 1.00 96.62 458 VAL A N 1
ATOM 3592 C CA . VAL A 1 458 ? -7.655 7.058 31.104 1.00 96.62 458 VAL A CA 1
ATOM 3593 C C . VAL A 1 458 ? -6.244 7.473 30.688 1.00 96.62 458 VAL A C 1
ATOM 3595 O O . VAL A 1 458 ? -5.646 6.857 29.809 1.00 96.62 458 VAL A O 1
ATOM 3598 N N . ARG A 1 459 ? -5.660 8.475 31.362 1.00 95.75 459 ARG A N 1
ATOM 3599 C CA . ARG A 1 459 ? -4.265 8.891 31.125 1.00 95.75 459 ARG A CA 1
ATOM 3600 C C . ARG A 1 459 ? -3.283 7.744 31.368 1.00 95.75 459 ARG A C 1
ATOM 3602 O O . ARG A 1 459 ? -2.400 7.521 30.541 1.00 95.75 459 ARG A O 1
ATOM 3609 N N . LYS A 1 460 ? -3.443 7.024 32.485 1.00 95.31 460 LYS A N 1
ATOM 3610 C CA . LYS A 1 460 ? -2.606 5.866 32.833 1.00 95.31 460 LYS A CA 1
ATOM 3611 C C . LYS A 1 460 ? -2.788 4.729 31.827 1.00 95.31 460 LYS A C 1
ATOM 3613 O O . LYS A 1 460 ? -1.798 4.175 31.372 1.00 95.31 460 LYS A O 1
ATOM 3618 N N . LEU A 1 461 ? -4.029 4.435 31.440 1.00 96.94 461 LEU A N 1
ATOM 3619 C CA . LEU A 1 461 ? -4.359 3.400 30.459 1.00 96.94 461 LEU A CA 1
ATOM 3620 C C . LEU A 1 461 ? -3.684 3.642 29.102 1.00 96.94 461 LEU A C 1
ATOM 3622 O O . LEU A 1 461 ? -3.034 2.742 28.581 1.00 96.94 461 LEU A O 1
ATOM 3626 N N . ILE A 1 462 ? -3.759 4.865 28.568 1.00 95.56 462 ILE A N 1
ATOM 3627 C CA . ILE A 1 462 ? -3.087 5.219 27.305 1.00 95.56 462 ILE A CA 1
ATOM 3628 C C . ILE A 1 462 ? -1.568 5.050 27.435 1.00 95.56 462 ILE A C 1
ATOM 3630 O O . ILE A 1 462 ? -0.937 4.473 26.556 1.00 95.56 462 ILE A O 1
ATOM 3634 N N . ALA A 1 463 ? -0.970 5.506 28.540 1.00 93.12 463 ALA A N 1
ATOM 3635 C CA . ALA A 1 463 ? 0.468 5.351 28.763 1.00 93.12 463 ALA A CA 1
ATOM 3636 C C . ALA A 1 463 ? 0.906 3.879 28.857 1.00 93.12 463 ALA A C 1
ATOM 3638 O O . ALA A 1 463 ? 2.024 3.554 28.464 1.00 93.12 463 ALA A O 1
ATOM 3639 N N . VAL A 1 464 ? 0.041 3.008 29.376 1.00 94.25 464 VAL A N 1
ATOM 3640 C CA . VAL A 1 464 ? 0.273 1.565 29.480 1.00 94.25 464 VAL A CA 1
ATOM 3641 C C . VAL A 1 464 ? 0.161 0.877 28.114 1.00 94.25 464 VAL A C 1
ATOM 3643 O O . VAL A 1 464 ? 1.027 0.082 27.780 1.00 94.25 464 VAL A O 1
ATOM 3646 N N . LEU A 1 465 ? -0.830 1.222 27.282 1.00 94.50 465 LEU A N 1
ATOM 3647 C CA . LEU A 1 465 ? -0.973 0.662 25.924 1.00 94.50 465 LEU A CA 1
ATOM 3648 C C . LEU A 1 465 ? 0.234 0.964 25.018 1.00 94.50 465 LEU A C 1
ATOM 3650 O O . LEU A 1 465 ? 0.587 0.184 24.134 1.00 94.50 465 LEU A O 1
ATOM 3654 N N . LEU A 1 466 ? 0.903 2.091 25.262 1.00 91.38 466 LEU A N 1
ATOM 3655 C CA . LEU A 1 466 ? 2.105 2.496 24.534 1.00 91.38 466 LEU A CA 1
ATOM 3656 C C . LEU A 1 466 ? 3.393 1.828 25.054 1.00 91.38 466 LEU A C 1
ATOM 3658 O O . LEU A 1 466 ? 4.462 2.092 24.509 1.00 91.38 466 LEU A O 1
ATOM 3662 N N . GLN A 1 467 ? 3.309 0.983 26.087 1.00 87.94 467 GLN A N 1
ATOM 3663 C CA . GLN A 1 467 ? 4.433 0.236 26.657 1.00 87.94 467 GLN A CA 1
ATOM 3664 C C . GLN A 1 467 ? 4.268 -1.260 26.365 1.00 87.94 467 GLN A C 1
ATOM 3666 O O . GLN A 1 467 ? 3.289 -1.837 26.834 1.00 87.94 467 GLN A O 1
ATOM 3671 N N . PRO A 1 468 ? 5.206 -1.907 25.650 1.00 83.06 468 PRO A N 1
ATOM 3672 C CA . PRO A 1 468 ? 4.974 -3.240 25.094 1.00 83.06 468 PRO A CA 1
ATOM 3673 C C . PRO A 1 468 ? 4.588 -4.307 26.123 1.00 83.06 468 PRO A C 1
ATOM 3675 O O . PRO A 1 468 ? 3.550 -4.950 25.992 1.00 83.06 468 PRO A O 1
ATOM 3678 N N . GLN A 1 469 ? 5.330 -4.383 27.230 1.00 82.06 469 GLN A N 1
ATOM 3679 C CA . GLN A 1 469 ? 5.150 -5.429 28.244 1.00 82.06 469 GLN A CA 1
ATOM 3680 C C . GLN A 1 469 ? 3.997 -5.206 29.222 1.00 82.06 469 GLN A C 1
ATOM 3682 O O . GLN A 1 469 ? 3.764 -6.032 30.098 1.00 82.06 469 GLN A O 1
ATOM 3687 N N . LEU A 1 470 ? 3.289 -4.082 29.111 1.00 88.25 470 LEU A N 1
ATOM 3688 C CA . LEU A 1 470 ? 2.215 -3.730 30.038 1.00 88.25 470 LEU A CA 1
ATOM 3689 C C . LEU A 1 470 ? 0.841 -3.688 29.362 1.00 88.25 470 LEU A C 1
ATOM 3691 O O . LEU A 1 470 ? -0.143 -3.389 30.039 1.00 88.25 470 LEU A O 1
ATOM 3695 N N . ARG A 1 471 ? 0.750 -3.956 28.050 1.00 93.06 471 ARG A N 1
ATOM 3696 C CA . ARG A 1 471 ? -0.495 -3.812 27.281 1.00 93.06 471 ARG A CA 1
ATOM 3697 C C . ARG A 1 471 ? -1.580 -4.756 27.822 1.00 93.06 471 ARG A C 1
ATOM 3699 O O . ARG A 1 471 ? -1.422 -5.971 27.721 1.00 93.06 471 ARG A O 1
ATOM 3706 N N . PRO A 1 472 ? -2.691 -4.237 28.379 1.00 95.56 472 PRO A N 1
ATOM 3707 C CA . PRO A 1 472 ? -3.815 -5.075 28.776 1.00 95.56 472 PRO A CA 1
ATOM 3708 C C . PRO A 1 472 ? -4.569 -5.567 27.536 1.00 95.56 472 PRO A C 1
ATOM 3710 O O . PRO A 1 472 ? -4.548 -4.899 26.505 1.00 95.56 472 PRO A O 1
ATOM 3713 N N . ASN A 1 473 ? -5.294 -6.683 27.647 1.00 96.31 473 ASN A N 1
ATOM 3714 C CA . ASN A 1 473 ? -6.179 -7.135 26.569 1.00 96.31 473 ASN A CA 1
ATOM 3715 C C . ASN A 1 473 ? -7.297 -6.109 26.270 1.00 96.31 473 ASN A C 1
ATOM 3717 O O . ASN A 1 473 ? -7.628 -5.262 27.107 1.00 96.31 473 ASN A O 1
ATOM 3721 N N . ALA A 1 474 ? -7.891 -6.189 25.076 1.00 97.06 474 ALA A N 1
ATOM 3722 C CA . ALA A 1 474 ? -8.879 -5.214 24.608 1.00 97.06 474 ALA A CA 1
ATOM 3723 C C . ALA A 1 474 ? -10.129 -5.145 25.509 1.00 97.06 474 ALA A C 1
ATOM 3725 O O . ALA A 1 474 ? -10.623 -4.050 25.782 1.00 97.06 474 ALA A O 1
ATOM 3726 N N . GLN A 1 475 ? -10.567 -6.279 26.066 1.00 98.00 475 GLN A N 1
ATOM 3727 C CA . GLN A 1 475 ? -11.674 -6.345 27.025 1.00 98.00 475 GLN A CA 1
ATOM 3728 C C . GLN A 1 475 ? -11.415 -5.501 28.284 1.00 98.00 475 GLN A C 1
ATOM 3730 O O . GLN A 1 475 ? -12.250 -4.700 28.703 1.00 98.00 475 GLN A O 1
ATOM 3735 N N . THR A 1 476 ? -10.212 -5.597 28.846 1.00 98.19 476 THR A N 1
ATOM 3736 C CA . THR A 1 476 ? -9.797 -4.800 30.007 1.00 98.19 476 THR A CA 1
ATOM 3737 C C . THR A 1 476 ? -9.746 -3.306 29.667 1.00 98.19 476 THR A C 1
ATOM 3739 O O . THR A 1 476 ? -10.058 -2.458 30.508 1.00 98.19 476 THR A O 1
ATOM 3742 N N . VAL A 1 477 ? -9.341 -2.950 28.439 1.00 98.31 477 VAL A N 1
ATOM 3743 C CA . VAL A 1 477 ? -9.373 -1.555 27.965 1.00 98.31 477 VAL A CA 1
ATOM 3744 C C . VAL A 1 477 ? -10.816 -1.051 27.915 1.00 98.31 477 VAL A C 1
ATOM 3746 O O . VAL A 1 477 ? -11.092 0.030 28.439 1.00 98.31 477 VAL A O 1
ATOM 3749 N N . PHE A 1 478 ? -11.728 -1.838 27.342 1.00 98.44 478 PHE A N 1
ATOM 3750 C CA . PHE A 1 478 ? -13.153 -1.524 27.257 1.00 98.44 478 PHE A CA 1
ATOM 3751 C C . PHE A 1 478 ? -13.762 -1.253 28.639 1.00 98.44 478 PHE A C 1
ATOM 3753 O O . PHE A 1 478 ? -14.329 -0.180 28.862 1.00 98.44 478 PHE A O 1
ATOM 3760 N N . GLU A 1 479 ? -13.563 -2.155 29.601 1.00 98.19 479 GLU A N 1
ATOM 3761 C CA . GLU A 1 479 ? -14.086 -2.019 30.967 1.00 98.19 479 GLU A CA 1
ATOM 3762 C C . GLU A 1 479 ? -13.556 -0.766 31.674 1.00 98.19 479 GLU A C 1
ATOM 3764 O O . GLU A 1 479 ? -14.319 -0.010 32.282 1.00 98.19 479 GLU A O 1
ATOM 3769 N N . LYS A 1 480 ? -12.252 -0.485 31.545 1.00 97.94 480 LYS A N 1
ATOM 3770 C CA . LYS A 1 480 ? -11.633 0.709 32.139 1.00 97.94 480 LYS A CA 1
ATOM 3771 C C . LYS A 1 480 ? -12.159 2.006 31.524 1.00 97.94 480 LYS A C 1
ATOM 3773 O O . LYS A 1 480 ? -12.362 2.978 32.254 1.00 97.94 480 LYS A O 1
ATOM 3778 N N . LEU A 1 481 ? -12.372 2.049 30.207 1.00 98.00 481 LEU A N 1
ATOM 3779 C CA . LEU A 1 481 ? -12.946 3.222 29.541 1.00 98.00 481 LEU A CA 1
ATOM 3780 C C . LEU A 1 481 ? -14.418 3.414 29.918 1.00 98.00 481 LEU A C 1
ATOM 3782 O O . LEU A 1 481 ? -14.826 4.545 30.188 1.00 98.00 481 LEU A O 1
ATOM 3786 N N . ARG A 1 482 ? -15.192 2.327 30.014 1.00 97.44 482 ARG A N 1
ATOM 3787 C CA . ARG A 1 482 ? -16.594 2.360 30.448 1.00 97.44 482 ARG A CA 1
ATOM 3788 C C . ARG A 1 482 ? -16.728 2.866 31.884 1.00 97.44 482 ARG A C 1
ATOM 3790 O O . ARG A 1 482 ? -17.538 3.755 32.130 1.00 97.44 482 ARG A O 1
ATOM 3797 N N . GLY A 1 483 ? -15.894 2.380 32.804 1.00 96.81 483 GLY A N 1
ATOM 3798 C CA . GLY A 1 483 ? -15.853 2.877 34.183 1.00 96.81 483 GLY A CA 1
ATOM 3799 C C . GLY A 1 483 ? -15.483 4.362 34.266 1.00 96.81 483 GLY A C 1
ATOM 3800 O O . GLY A 1 483 ? -16.101 5.117 35.012 1.00 96.81 483 GLY A O 1
ATOM 3801 N N . ALA A 1 484 ? -14.526 4.817 33.449 1.00 95.06 484 ALA A N 1
ATOM 3802 C CA . ALA A 1 484 ? -14.164 6.233 33.384 1.00 95.06 484 ALA A CA 1
ATOM 3803 C C . ALA A 1 484 ? -15.280 7.121 32.810 1.00 95.06 484 ALA A C 1
ATOM 3805 O O . ALA A 1 484 ? -15.398 8.272 33.217 1.00 95.06 484 ALA A O 1
ATOM 3806 N N . TYR A 1 485 ? -16.076 6.609 31.869 1.00 95.06 485 TYR A N 1
ATOM 3807 C CA . TYR A 1 485 ? -17.237 7.317 31.333 1.00 95.06 485 TYR A CA 1
ATOM 3808 C C . TYR A 1 485 ? -18.374 7.402 32.354 1.00 95.06 485 TYR A C 1
ATOM 3810 O O . TYR A 1 485 ? -18.932 8.477 32.540 1.00 95.06 485 TYR A O 1
ATOM 3818 N N . ALA A 1 486 ? -18.664 6.304 33.058 1.00 92.75 486 ALA A N 1
ATOM 3819 C CA . ALA A 1 486 ? -19.687 6.267 34.101 1.00 92.75 486 ALA A CA 1
ATOM 3820 C C . ALA A 1 486 ? -19.382 7.214 35.272 1.00 92.75 486 ALA A C 1
ATOM 3822 O O . ALA A 1 486 ? -20.302 7.766 35.845 1.00 92.75 486 ALA A O 1
ATOM 3823 N N . GLY A 1 487 ? -18.106 7.446 35.602 1.00 88.94 487 GLY A N 1
ATOM 3824 C CA . GLY A 1 487 ? -17.720 8.419 36.634 1.00 88.94 487 GLY A CA 1
ATOM 3825 C C . GLY A 1 487 ? -17.779 9.893 36.203 1.00 88.94 487 GLY A C 1
ATOM 3826 O O . GLY A 1 487 ? -17.421 10.759 36.999 1.00 88.94 487 GLY A O 1
ATOM 3827 N N . LEU A 1 488 ? -18.134 10.185 34.946 1.00 83.38 488 LEU A N 1
ATOM 3828 C CA . LEU A 1 488 ? -18.323 11.547 34.419 1.00 83.38 488 LEU A CA 1
ATOM 3829 C C . LEU A 1 488 ? -19.789 11.886 34.123 1.00 83.38 488 LEU A C 1
ATOM 3831 O O . LEU A 1 488 ? -20.087 13.064 33.917 1.00 83.38 488 LEU A O 1
ATOM 3835 N N . ALA A 1 489 ? -20.635 10.862 34.001 1.00 62.22 489 ALA A N 1
ATOM 3836 C CA . ALA A 1 489 ? -22.084 10.979 33.881 1.00 62.22 489 ALA A CA 1
ATOM 3837 C C . ALA A 1 489 ? -22.689 11.066 35.283 1.00 62.22 489 ALA A C 1
ATOM 3839 O O . ALA A 1 489 ? -23.677 11.817 35.423 1.00 62.22 489 ALA A O 1
#

Nearest PDB structures (foldseek):
  8cav-assembly1_B  TM=7.433E-01  e=2.085E-29  Thermomonospora curvata
  4e26-assembly2_A  TM=7.799E-01  e=7.339E-13  Homo sapiens
  3eid-assembly1_A  TM=7.947E-01  e=3.810E-12  Homo sapiens
  8chf-assembly1_B  TM=7.893E-01  e=1.347E-11  Homo sapiens
  9axx-assembly1_B  TM=7.721E-01  e=2.464E-11  Homo sapiens

pLDDT: mean 88.16, std 15.52, range [26.2, 98.62]

Sequence (489 aa):
MIKEVVALSNDRTGYHPHPGEKAYGHRITSLSEGWKELCAQYLPLIPTNSIWRYSRQRSSADPAQGWKLHLSATVLTANQLIEKVAPFLCGLDVLFKAPSSLHELGKINSGLHYGFSQVGKVITVYPQSPREAVTLAGKLHQLTYGLPAPKIPFDIQFQRNSCIYYRYGGFVSVEMEDEGGNRVSVVRNAEGKLVPDLRGPGKSVPVWVADPFPRKNRRRKQARVIGSLLRTTFRAYKTISQRGKGGVYRALDLSVSTPRFCVLKEGRPHGETDWEGRDGCWRIRHEEHVLSCLSNEGIRVPAVYASFEVEGHRYLVTEFIEGDNLHSLLLNRKKKLPITEALRYGIQLAELLSGIHAAGWAWRDCKPLNLIVAEGGLLRPVDFEGACRVDAPDPAPWGTQAYMPPEQRGSLAAESCVTQDLYALGVTLHQLFSVQVPDPSKRLAPVGRLRRGVPPGVRKLIAVLLQPQLRPNAQTVFEKLRGAYAGLA

Radius of gyration: 25.95 Å; Cα contacts (8 Å, |Δi|>4): 889; chains: 1; bounding box: 76×50×75 Å

Foldseek 3Di:
DDDPDPPDDPPPDPFDDDPQLVVLVVLQVVLFVLVQVLCVVQFVADDPPDQKTKRDDDDPLFDQWWKKKFFFAASNCLSVLSVLQRVVCVVVVWMKMFGNTSVVLLVQLFCPNVHLQSRRRGMITRDSDLVVSQVSLVSSQVSCQPHFGFDRAQFAALDPRGSITMAIFGPDQDWDQDPVRDTFGWDAAPVGDTDGQDRHHPSRYPPRDDNSRDPDDPPPPPPDDAFDPPPDQKTFDAWPDDTQQWTKGWIWRRVDPDIDIKIKTKGTGSRSQGSVRQGSQNLQVQQVVLQVLLVVLVQQAWAWDDWDDDPNMIMTITDDADADFQLCVLVVDPDADPLLLLLVVLLLLLVNQLSCVVSQKQQLEQASRQWGQHPPRHTYGHDRSQMDGQVDDDLDRDYDLLLAQLVVVPDSRDDGSQLSSLSSSLQRSLCSQQVDRGDSVDDDDQSCVRDPPNDPLSSVLSVQSNPRVRRDGSVVSSVSSVVSSVVVD

Mean predicted aligned error: 7.7 Å

Secondary structure (DSSP, 8-state):
----SSS--S-S------HHHHHHHHHHHHHHHHHHHHHHHH--B--TT-SEEESSPPPTTS-SEEEEEEE---TTTHHHHHHHHHHHHHHTT-EEEEESSHHHHHHHHHSSSS-GGGTT--EEEE-SSHHHHHHHHHHHHHHTTT---PPPTTSEESSTT-SEEEEEEESS--EEE-TTS-EEEEEE-TTS-EEE---STT-SS-TTS---S--TT-------SSS-SS-SSEEEEEEEEEETTEEEEEEEE-SSSS-EEEEEEEE-TTTT--TT---HHHHHHHHHHHHHHHHHTT---PPEEEEEEETTEEEEEEE---SEEHHHHHHH-SS---HHHHHHHHHHHHHHHHHHHHTTEE-S--SGGGEEEEGGGEEEE---TT-EESSS---S--S-GGGS-GGGTT------HHHHHHHHHHHHHHHHHH-PPPPTTSPPPPHHHH-TT--HHHHHHHHHHTSGGG---HHHHHHHHHHHHHTT-